Protein AF-A0A2V9JN74-F1 (afdb_monomer)

Radius of gyration: 25.3 Å; Cα contacts (8 Å, |Δi|>4): 422; chains: 1; bounding box: 58×61×67 Å

Mean predicted aligned error: 7.26 Å

Structure (mmCIF, N/CA/C/O backbone):
data_AF-A0A2V9JN74-F1
#
_entry.id   AF-A0A2V9JN74-F1
#
loop_
_atom_site.group_PDB
_atom_site.id
_atom_site.type_symbol
_atom_site.label_atom_id
_atom_site.label_alt_id
_atom_site.label_comp_id
_atom_site.label_asym_id
_atom_site.label_entity_id
_atom_site.label_seq_id
_atom_site.pdbx_PDB_ins_code
_atom_site.Cartn_x
_atom_site.Cartn_y
_atom_site.Cartn_z
_atom_site.occupancy
_atom_site.B_iso_or_equiv
_atom_site.auth_seq_id
_atom_site.auth_comp_id
_atom_site.auth_asym_id
_atom_site.auth_atom_id
_atom_site.pdbx_PDB_model_num
ATOM 1 N N . MET A 1 1 ? -8.514 25.274 2.228 1.00 72.62 1 MET A N 1
ATOM 2 C CA . MET A 1 1 ? -9.574 24.774 3.141 1.00 72.62 1 MET A CA 1
ATOM 3 C C . MET A 1 1 ? -8.912 24.461 4.489 1.00 72.62 1 MET A C 1
ATOM 5 O O . MET A 1 1 ? -7.688 24.414 4.497 1.00 72.62 1 MET A O 1
ATOM 9 N N . PRO A 1 2 ? -9.605 24.335 5.639 1.00 86.88 2 PRO A N 1
ATOM 10 C CA . PRO A 1 2 ? -8.914 24.049 6.901 1.00 86.88 2 PRO A CA 1
ATOM 11 C C . PRO A 1 2 ? -8.504 22.569 6.970 1.00 86.88 2 PRO A C 1
ATOM 13 O O . PRO A 1 2 ? -9.259 21.728 7.446 1.00 86.88 2 PRO A O 1
ATOM 16 N N . HIS A 1 3 ? -7.315 22.244 6.463 1.00 95.00 3 HIS A N 1
ATOM 17 C CA . HIS A 1 3 ? -6.738 20.903 6.582 1.00 95.00 3 HIS A CA 1
ATOM 18 C C . HIS A 1 3 ? -6.268 20.646 8.016 1.00 95.00 3 HIS A C 1
ATOM 20 O O . HIS A 1 3 ? -5.928 21.577 8.750 1.00 95.00 3 HIS A O 1
ATOM 26 N N . ARG A 1 4 ? -6.243 19.375 8.423 1.00 96.31 4 ARG A N 1
ATOM 27 C CA . ARG A 1 4 ? -5.831 18.963 9.772 1.00 96.31 4 ARG A CA 1
ATOM 28 C C . ARG A 1 4 ? -4.806 17.849 9.690 1.00 96.31 4 ARG A C 1
ATOM 30 O O . ARG A 1 4 ? -4.903 16.987 8.819 1.00 96.31 4 ARG A O 1
ATOM 37 N N . ILE A 1 5 ? -3.852 17.851 10.610 1.00 97.31 5 ILE A N 1
ATOM 38 C CA . ILE A 1 5 ? -2.815 16.827 10.687 1.00 97.31 5 ILE A CA 1
ATOM 39 C C . ILE A 1 5 ? -2.711 16.364 12.134 1.00 97.31 5 ILE A C 1
ATOM 41 O O . ILE A 1 5 ? -2.427 17.160 13.023 1.00 97.31 5 ILE A O 1
ATOM 45 N N . PHE A 1 6 ? -2.928 15.074 12.354 1.00 96.94 6 PHE A N 1
ATOM 46 C CA . PHE A 1 6 ? -2.743 14.396 13.627 1.00 96.94 6 PHE A CA 1
ATOM 47 C C . PHE A 1 6 ? -1.553 13.454 13.521 1.00 96.94 6 PHE A C 1
ATOM 49 O O . PHE A 1 6 ? -1.451 12.691 12.557 1.00 96.94 6 PHE A O 1
ATOM 56 N N . ALA A 1 7 ? -0.681 13.477 14.523 1.00 95.44 7 ALA A N 1
ATOM 57 C CA . ALA A 1 7 ? 0.458 12.574 14.605 1.00 95.44 7 ALA A CA 1
ATOM 58 C C . ALA A 1 7 ? 0.553 11.951 15.996 1.00 95.44 7 ALA A C 1
ATOM 60 O O . ALA A 1 7 ? 0.458 12.660 16.993 1.00 95.44 7 ALA A O 1
ATOM 61 N N . GLY A 1 8 ? 0.737 10.639 16.071 1.00 92.19 8 GLY A N 1
ATOM 62 C CA . GLY A 1 8 ? 0.860 9.917 17.337 1.00 92.19 8 GLY A CA 1
ATOM 63 C C . GLY A 1 8 ? 0.928 8.403 17.133 1.00 92.19 8 GLY A C 1
ATOM 64 O O . GLY A 1 8 ? 0.987 7.946 15.988 1.00 92.19 8 GLY A O 1
ATOM 65 N N . PRO A 1 9 ? 0.895 7.602 18.211 1.00 88.00 9 PRO A N 1
ATOM 66 C CA . PRO A 1 9 ? 0.799 6.150 18.103 1.00 88.00 9 PRO A CA 1
ATOM 67 C C . PRO A 1 9 ? -0.564 5.729 17.530 1.00 88.00 9 PRO A C 1
ATOM 69 O O . PRO A 1 9 ? -1.559 6.445 17.681 1.00 88.00 9 PRO A O 1
ATOM 72 N N . PHE A 1 10 ? -0.629 4.542 16.915 1.00 88.75 10 PHE A N 1
ATOM 73 C CA . PHE A 1 10 ? -1.857 4.028 16.291 1.00 88.75 10 PHE A CA 1
ATOM 74 C C . PHE A 1 10 ? -3.062 4.060 17.235 1.00 88.75 10 PHE A C 1
ATOM 76 O O . PHE A 1 10 ? -4.117 4.537 16.838 1.00 88.75 10 PHE A O 1
ATOM 83 N N . GLU A 1 11 ? -2.907 3.662 18.499 1.00 87.56 11 GLU A N 1
ATOM 84 C CA . GLU A 1 11 ? -4.007 3.667 19.474 1.00 87.56 11 GLU A CA 1
ATOM 85 C C . GLU A 1 11 ? -4.628 5.060 19.678 1.00 87.56 11 GLU A C 1
ATOM 87 O O . GLU A 1 11 ? -5.850 5.207 19.770 1.00 87.56 11 GLU A O 1
ATOM 92 N N . ALA A 1 12 ? -3.794 6.103 19.723 1.00 90.88 12 ALA A N 1
ATOM 93 C CA . ALA A 1 12 ? -4.253 7.479 19.883 1.00 90.88 12 ALA A CA 1
ATOM 94 C C . ALA A 1 12 ? -4.934 7.994 18.607 1.00 90.88 12 ALA A C 1
ATOM 96 O O . ALA A 1 12 ? -5.974 8.657 18.672 1.00 90.88 12 ALA A O 1
ATOM 97 N N . LEU A 1 13 ? -4.376 7.647 17.443 1.00 94.81 13 LEU A N 1
ATOM 98 C CA . LEU A 1 13 ? -4.957 7.968 16.140 1.00 94.81 13 LEU A CA 1
ATOM 99 C C . LEU A 1 13 ? -6.308 7.277 15.940 1.00 94.81 13 LEU A C 1
ATOM 101 O O . LEU A 1 13 ? -7.237 7.920 15.459 1.00 94.81 13 LEU A O 1
ATOM 105 N N . GLU A 1 14 ? -6.458 6.016 16.349 1.00 93.75 14 GLU A N 1
ATOM 106 C CA . GLU A 1 14 ? -7.730 5.287 16.305 1.00 93.75 14 GLU A CA 1
ATOM 107 C C . GLU A 1 14 ? -8.791 5.977 17.163 1.00 93.75 14 GLU A C 1
ATOM 109 O O . GLU A 1 14 ? -9.893 6.261 16.690 1.00 93.75 14 GLU A O 1
ATOM 114 N N . ALA A 1 15 ? -8.463 6.303 18.417 1.00 92.00 15 ALA A N 1
ATOM 115 C CA . ALA A 1 15 ? -9.384 7.002 19.311 1.00 92.00 15 ALA A CA 1
ATOM 116 C C . ALA A 1 15 ? -9.815 8.359 18.731 1.00 92.00 15 ALA A C 1
ATOM 118 O O . ALA A 1 15 ? -10.992 8.742 18.804 1.00 92.00 15 ALA A O 1
ATOM 119 N N . ARG A 1 16 ? -8.877 9.078 18.104 1.00 94.88 16 ARG A N 1
ATOM 120 C CA . ARG A 1 16 ? -9.185 10.338 17.436 1.00 94.88 16 ARG A CA 1
ATOM 121 C C . ARG A 1 16 ? -10.025 10.143 16.172 1.00 94.88 16 ARG A C 1
ATOM 123 O O . ARG A 1 16 ? -10.968 10.902 15.969 1.00 94.88 16 ARG A O 1
ATOM 130 N N . LEU A 1 17 ? -9.760 9.111 15.374 1.00 94.81 17 LEU A N 1
ATOM 131 C CA . LEU A 1 17 ? -10.526 8.778 14.169 1.00 94.81 17 LEU A CA 1
ATOM 132 C C . LEU A 1 17 ? -12.003 8.563 14.516 1.00 94.81 17 LEU A C 1
ATOM 134 O O . LEU A 1 17 ? -12.884 9.136 13.877 1.00 94.81 17 LEU A O 1
ATOM 138 N N . LEU A 1 18 ? -12.273 7.788 15.571 1.00 91.62 18 LEU A N 1
ATOM 139 C CA . LEU A 1 18 ? -13.631 7.549 16.069 1.00 91.62 18 LEU A CA 1
ATOM 140 C C . LEU A 1 18 ? -14.333 8.842 16.502 1.00 91.62 18 LEU A C 1
ATOM 142 O O . LEU A 1 18 ? -15.551 8.966 16.360 1.00 91.62 18 LEU A O 1
ATOM 146 N N . THR A 1 19 ? -13.578 9.790 17.056 1.00 91.75 19 THR A N 1
ATOM 147 C CA . THR A 1 19 ? -14.102 11.092 17.480 1.00 91.75 19 THR A CA 1
ATOM 148 C C . THR A 1 19 ? -14.451 11.951 16.267 1.00 91.75 19 THR A C 1
ATOM 150 O O . THR A 1 19 ? -15.581 12.422 16.185 1.00 91.75 19 THR A O 1
ATOM 153 N N . GLU A 1 20 ? -13.556 12.062 15.280 1.00 93.06 20 GLU A N 1
ATOM 154 C CA . GLU A 1 20 ? -13.817 12.818 14.045 1.00 93.06 20 GLU A CA 1
ATOM 155 C C . GLU A 1 20 ? -15.020 12.268 13.268 1.00 93.06 20 GLU A C 1
ATOM 157 O O . GLU A 1 20 ? -15.865 13.039 12.818 1.00 93.06 20 GLU A O 1
ATOM 162 N N . ILE A 1 21 ? -15.153 10.941 13.146 1.00 92.19 21 ILE A N 1
ATOM 163 C CA . ILE A 1 21 ? -16.310 10.323 12.475 1.00 92.19 21 ILE A CA 1
ATOM 164 C C . ILE A 1 21 ? -17.620 10.739 13.160 1.00 92.19 21 ILE A C 1
ATOM 166 O O . ILE A 1 21 ? -18.556 11.180 12.493 1.00 92.19 21 ILE A O 1
ATOM 170 N N . VAL A 1 22 ? -17.679 10.651 14.493 1.00 89.25 22 VAL A N 1
ATOM 171 C CA . VAL A 1 22 ? -18.882 11.016 15.258 1.00 89.25 22 VAL A CA 1
ATOM 172 C C . VAL A 1 22 ? -19.187 12.503 15.163 1.00 89.25 22 VAL A C 1
ATOM 174 O O . VAL A 1 22 ? -20.349 12.882 15.048 1.00 89.25 22 VAL A O 1
ATOM 177 N N . GLU A 1 23 ? -18.172 13.361 15.196 1.00 90.25 23 GLU A N 1
ATOM 178 C CA . GLU A 1 23 ? -18.371 14.803 15.059 1.00 90.25 23 GLU A CA 1
ATOM 179 C C . GLU A 1 23 ? -18.980 15.169 13.709 1.00 90.25 23 GLU A C 1
ATOM 181 O O . GLU A 1 23 ? -19.896 15.992 13.658 1.00 90.25 23 GLU A O 1
ATOM 186 N N . ARG A 1 24 ? -18.541 14.507 12.634 1.00 89.69 24 ARG A N 1
ATOM 187 C CA . ARG A 1 24 ? -19.084 14.716 11.285 1.00 89.69 24 ARG A CA 1
ATOM 188 C C . ARG A 1 24 ? -20.499 14.174 11.124 1.00 89.69 24 ARG A C 1
ATOM 190 O O . ARG A 1 24 ? -21.277 14.746 10.369 1.00 89.69 24 ARG A O 1
ATOM 197 N N . GLN A 1 25 ? -20.850 13.129 11.866 1.00 90.81 25 GLN A N 1
ATOM 198 C CA . GLN A 1 25 ? -22.178 12.512 11.836 1.00 90.81 25 GLN A CA 1
ATOM 199 C C . GLN A 1 25 ? -23.130 13.033 12.928 1.00 90.81 25 GLN A C 1
ATOM 201 O O . GLN A 1 25 ? -24.251 12.547 13.055 1.00 90.81 25 GLN A O 1
ATOM 206 N N . ARG A 1 26 ? -22.727 14.043 13.717 1.00 88.62 26 ARG A N 1
ATOM 207 C CA . ARG A 1 26 ? -23.512 14.545 14.862 1.00 88.62 26 ARG A CA 1
ATOM 208 C C . ARG A 1 26 ? -24.883 15.107 14.460 1.00 88.62 26 ARG A C 1
ATOM 210 O O . ARG A 1 26 ? -25.837 14.947 15.213 1.00 88.62 26 ARG A O 1
ATOM 217 N N . GLY A 1 27 ? -24.968 15.792 13.318 1.00 87.62 27 GLY A N 1
ATOM 218 C CA . GLY A 1 27 ? -26.221 16.364 12.802 1.00 87.62 27 GLY A CA 1
ATOM 219 C C . GLY A 1 27 ? -26.997 15.429 11.870 1.00 87.62 27 GLY A C 1
ATOM 220 O O . GLY A 1 27 ? -28.222 15.486 11.831 1.00 87.62 27 GLY A O 1
ATOM 221 N N . ASP A 1 28 ? -26.286 14.562 11.149 1.00 90.12 28 ASP A N 1
ATOM 222 C CA . ASP A 1 28 ? -26.839 13.560 10.237 1.00 90.12 28 ASP A CA 1
ATOM 223 C C . ASP A 1 28 ? -26.053 12.244 10.401 1.00 90.12 28 ASP A C 1
ATOM 225 O O . ASP A 1 28 ? -24.921 12.140 9.915 1.00 90.12 28 ASP A O 1
ATOM 229 N N . PRO A 1 29 ? -26.632 11.223 11.065 1.00 88.56 29 PRO A N 1
ATOM 230 C CA . PRO A 1 29 ? -25.991 9.921 11.257 1.00 88.56 29 PRO A CA 1
ATOM 231 C C . PRO A 1 29 ? -25.644 9.178 9.959 1.00 88.56 29 PRO A C 1
ATOM 233 O O . PRO A 1 29 ? -24.861 8.228 9.986 1.00 88.56 29 PRO A O 1
ATOM 236 N N . LEU A 1 30 ? -26.240 9.571 8.827 1.00 90.50 30 LEU A N 1
ATOM 237 C CA . LEU A 1 30 ? -25.985 8.994 7.508 1.00 90.50 30 LEU A CA 1
ATOM 238 C C . LEU A 1 30 ? -25.029 9.850 6.668 1.00 90.50 30 LEU A C 1
ATOM 240 O O . LEU A 1 30 ? -24.766 9.495 5.511 1.00 90.50 30 LEU A O 1
ATOM 244 N N . ALA A 1 31 ? -24.484 10.938 7.223 1.00 90.38 31 ALA A N 1
ATOM 245 C CA . ALA A 1 31 ? -23.542 11.788 6.514 1.00 90.38 31 ALA A CA 1
ATOM 246 C C . ALA A 1 31 ? -22.331 10.959 6.033 1.00 90.38 31 ALA A C 1
ATOM 248 O O . ALA A 1 31 ? -21.746 10.199 6.816 1.00 90.38 31 ALA A O 1
ATOM 249 N N . PRO A 1 32 ? -21.950 11.067 4.748 1.00 92.62 32 PRO A N 1
ATOM 250 C CA . PRO A 1 32 ? -20.867 10.280 4.173 1.00 92.62 32 PRO A CA 1
ATOM 251 C C . PRO A 1 32 ? -19.511 10.684 4.751 1.00 92.62 32 PRO A C 1
ATOM 253 O O . PRO A 1 32 ? -19.108 11.848 4.674 1.00 92.62 32 PRO A O 1
ATOM 256 N N . VAL A 1 33 ? -18.760 9.693 5.231 1.00 93.12 33 VAL A N 1
ATOM 257 C CA . VAL A 1 33 ? -17.363 9.869 5.647 1.00 93.12 33 VAL A CA 1
ATOM 258 C C . VAL A 1 33 ? -16.486 8.945 4.821 1.00 93.12 33 VAL A C 1
ATOM 260 O O . VAL A 1 33 ? -16.702 7.733 4.778 1.00 93.12 33 VAL A O 1
ATOM 263 N N . SER A 1 34 ? -15.496 9.532 4.155 1.00 95.50 34 SER A N 1
ATOM 264 C CA . SER A 1 34 ? -14.536 8.794 3.339 1.00 95.50 34 SER A CA 1
ATOM 265 C C . SER A 1 34 ? -13.197 8.702 4.052 1.00 95.50 34 SER A C 1
ATOM 267 O O . SER A 1 34 ? -12.705 9.697 4.581 1.00 95.50 34 SER A O 1
ATOM 269 N N . VAL A 1 35 ? -12.620 7.503 4.068 1.00 96.69 35 VAL A N 1
ATOM 270 C CA . VAL A 1 35 ? -11.351 7.194 4.727 1.00 96.69 35 VAL A CA 1
ATOM 271 C C . VAL A 1 35 ? -10.436 6.501 3.725 1.00 96.69 35 VAL A C 1
ATOM 273 O O . VAL A 1 35 ? -10.748 5.418 3.233 1.00 96.69 35 VAL A O 1
ATOM 276 N N . VAL A 1 36 ? -9.306 7.123 3.424 1.00 97.69 36 VAL A N 1
ATOM 277 C CA . VAL A 1 36 ? -8.232 6.564 2.609 1.00 97.69 36 VAL A CA 1
ATOM 278 C C . VAL A 1 36 ? -7.252 5.851 3.527 1.00 97.69 36 VAL A C 1
ATOM 280 O O . VAL A 1 36 ? -6.797 6.428 4.512 1.00 97.69 36 VAL A O 1
ATOM 283 N N . VAL A 1 37 ? -6.926 4.602 3.212 1.00 97.19 37 VAL A N 1
ATOM 284 C CA . VAL A 1 37 ? -5.999 3.768 3.986 1.00 97.19 37 VAL A CA 1
ATOM 285 C C . VAL A 1 37 ? -4.945 3.130 3.088 1.00 97.19 37 VAL A C 1
ATOM 287 O O . VAL A 1 37 ? -5.165 2.933 1.893 1.00 97.19 37 VAL A O 1
ATOM 290 N N . GLY A 1 38 ? -3.812 2.746 3.679 1.00 93.00 38 GLY A N 1
ATOM 291 C CA . GLY A 1 38 ? -2.725 2.082 2.951 1.00 93.00 38 GLY A CA 1
ATOM 292 C C . GLY A 1 38 ? -3.041 0.653 2.490 1.00 93.00 38 GLY A C 1
ATOM 293 O O . GLY A 1 38 ? -2.392 0.148 1.580 1.00 93.00 38 GLY A O 1
ATOM 294 N N . SER A 1 39 ? -4.032 -0.025 3.084 1.00 92.69 39 SER A N 1
ATOM 295 C CA . SER A 1 39 ? -4.371 -1.402 2.706 1.00 92.69 39 SER A CA 1
ATOM 296 C C . SER A 1 39 ? -5.809 -1.803 3.042 1.00 92.69 39 SER A C 1
ATOM 298 O O . SER A 1 39 ? -6.438 -1.279 3.964 1.00 92.69 39 SER A O 1
ATOM 300 N N . ASN A 1 40 ? -6.309 -2.819 2.334 1.00 92.19 40 ASN A N 1
ATOM 301 C CA . ASN A 1 40 ? -7.613 -3.429 2.614 1.00 92.19 40 ASN A CA 1
ATOM 302 C C . ASN A 1 40 ? -7.674 -4.119 3.984 1.00 92.19 40 ASN A C 1
ATOM 304 O O . ASN A 1 40 ? -8.742 -4.180 4.591 1.00 92.19 40 ASN A O 1
ATOM 308 N N . ILE A 1 41 ? -6.538 -4.605 4.492 1.00 91.19 41 ILE A N 1
ATOM 309 C CA . ILE A 1 41 ? -6.451 -5.197 5.834 1.00 91.19 41 ILE A CA 1
ATOM 310 C C . ILE A 1 41 ? -6.658 -4.116 6.890 1.00 91.19 41 ILE A C 1
ATOM 312 O O . ILE A 1 41 ? -7.468 -4.305 7.794 1.00 91.19 41 ILE A O 1
ATOM 316 N N . LEU A 1 42 ? -6.015 -2.954 6.732 1.00 93.19 42 LEU A N 1
ATOM 317 C CA . LEU A 1 42 ? -6.232 -1.817 7.623 1.00 93.19 42 LEU A CA 1
ATOM 318 C C . LEU A 1 42 ? -7.689 -1.333 7.563 1.00 93.19 42 LEU A C 1
ATOM 320 O O . LEU A 1 42 ? -8.291 -1.090 8.605 1.00 93.19 42 LEU A O 1
ATOM 324 N N . ALA A 1 43 ? -8.301 -1.274 6.373 1.00 94.44 43 ALA A N 1
ATOM 325 C CA . ALA A 1 43 ? -9.731 -0.972 6.247 1.00 94.44 43 ALA A CA 1
ATOM 326 C C . ALA A 1 43 ? -10.610 -1.973 7.016 1.00 94.44 43 ALA A C 1
ATOM 328 O O . ALA A 1 43 ? -11.529 -1.567 7.726 1.00 94.44 43 ALA A O 1
ATOM 329 N N . ALA A 1 44 ? -10.362 -3.277 6.863 1.00 92.06 44 ALA A N 1
ATOM 330 C CA . ALA A 1 44 ? -11.127 -4.322 7.543 1.00 92.06 44 ALA A CA 1
ATOM 331 C C . ALA A 1 44 ? -10.962 -4.246 9.068 1.00 92.06 44 ALA A C 1
ATOM 333 O O . ALA A 1 44 ? -11.951 -4.315 9.799 1.00 92.06 44 ALA A O 1
ATOM 334 N N . TYR A 1 45 ? -9.732 -4.024 9.532 1.00 91.94 45 TYR A N 1
ATOM 335 C CA . TYR A 1 45 ? -9.421 -3.812 10.939 1.00 91.94 45 TYR A CA 1
ATOM 336 C C . TYR A 1 45 ? -10.181 -2.605 11.507 1.00 91.94 45 TYR A C 1
ATOM 338 O O . TYR A 1 45 ? -10.934 -2.759 12.467 1.00 91.94 45 TYR A O 1
ATOM 346 N N . LEU A 1 46 ? -10.090 -1.430 10.875 1.00 92.94 46 LEU A N 1
ATOM 347 C CA . LEU A 1 46 ? -10.774 -0.221 11.350 1.00 92.94 46 LEU A CA 1
ATOM 348 C C . LEU A 1 46 ? -12.299 -0.384 11.374 1.00 92.94 46 LEU A C 1
ATOM 350 O O . LEU A 1 46 ? -12.942 0.058 12.323 1.00 92.94 46 LEU A O 1
ATOM 354 N N . LYS A 1 47 ? -12.886 -1.067 10.379 1.00 91.06 47 LYS A N 1
ATOM 355 C CA . LYS A 1 47 ? -14.320 -1.415 10.378 1.00 91.06 47 LYS A CA 1
ATOM 356 C C . LYS A 1 47 ? -14.693 -2.285 11.579 1.00 91.06 47 LYS A C 1
ATOM 358 O O . LYS A 1 47 ? -15.709 -2.026 12.220 1.00 91.06 47 LYS A O 1
ATOM 363 N N . SER A 1 48 ? -13.868 -3.282 11.901 1.00 89.06 48 SER A N 1
ATOM 364 C CA . SER A 1 48 ? -14.064 -4.135 13.078 1.00 89.06 48 SER A CA 1
ATOM 365 C C . SER A 1 48 ? -13.973 -3.330 14.379 1.00 89.06 48 SER A C 1
ATOM 367 O O . SER A 1 48 ? -14.860 -3.424 15.226 1.00 89.06 48 SER A O 1
ATOM 369 N N . ARG A 1 49 ? -12.968 -2.452 14.513 1.00 88.25 49 ARG A N 1
ATOM 370 C CA . ARG A 1 49 ? -12.800 -1.569 15.683 1.00 88.25 49 ARG A CA 1
ATOM 371 C C . ARG A 1 49 ? -13.973 -0.605 15.866 1.00 88.25 49 ARG A C 1
ATOM 373 O O . ARG A 1 49 ? -14.463 -0.438 16.981 1.00 88.25 49 ARG A O 1
ATOM 380 N N . LEU A 1 50 ? -14.460 -0.016 14.775 1.00 88.88 50 LEU A N 1
ATOM 381 C CA . LEU A 1 50 ? -15.662 0.820 14.767 1.00 88.88 50 LEU A CA 1
ATOM 382 C C . LEU A 1 50 ? -16.882 0.046 15.277 1.00 88.88 50 LEU A C 1
ATOM 384 O O . LEU A 1 50 ? -17.552 0.519 16.194 1.00 88.88 50 LEU A O 1
ATOM 388 N N . ALA A 1 51 ? -17.128 -1.156 14.749 1.00 87.19 51 ALA A N 1
ATOM 389 C CA . ALA A 1 51 ? -18.238 -2.002 15.184 1.00 87.19 51 ALA A CA 1
ATOM 390 C C . ALA A 1 51 ? -18.119 -2.400 16.668 1.00 87.19 51 ALA A C 1
ATOM 392 O O . ALA A 1 51 ? -19.092 -2.310 17.417 1.00 87.19 51 ALA A O 1
ATOM 393 N N . ALA A 1 52 ? -16.915 -2.766 17.116 1.00 86.94 52 ALA A N 1
ATOM 394 C CA . ALA A 1 52 ? -16.636 -3.139 18.502 1.00 86.94 52 ALA A CA 1
ATOM 395 C C . ALA A 1 52 ? -16.796 -1.974 19.494 1.00 86.94 52 ALA A C 1
ATOM 397 O O . ALA A 1 52 ? -17.071 -2.202 20.669 1.00 86.94 52 ALA A O 1
ATOM 398 N N . SER A 1 53 ? -16.680 -0.720 19.039 1.00 84.56 53 SER A N 1
ATOM 399 C CA . SER A 1 53 ? -16.885 0.459 19.892 1.00 84.56 53 SER A CA 1
ATOM 400 C C . SER A 1 53 ? -18.342 0.655 20.349 1.00 84.56 53 SER A C 1
ATOM 402 O O . SER A 1 53 ? -18.619 1.562 21.135 1.00 84.56 53 SER A O 1
ATOM 404 N N . GLY A 1 54 ? -19.282 -0.158 19.846 1.00 80.69 54 GLY A N 1
ATOM 405 C CA . GLY A 1 54 ? -20.713 -0.051 20.146 1.00 80.69 54 GLY A CA 1
ATOM 406 C C . GLY A 1 54 ? -21.389 1.160 19.497 1.00 80.69 54 GLY A C 1
ATOM 407 O O . GLY A 1 54 ? -22.541 1.464 19.802 1.00 80.69 54 GLY A O 1
ATOM 408 N N . ARG A 1 55 ? -20.683 1.870 18.609 1.00 76.31 55 ARG A N 1
ATOM 409 C CA . ARG A 1 55 ? -21.194 3.044 17.898 1.00 76.31 55 ARG A CA 1
ATOM 410 C C . ARG A 1 55 ? -21.802 2.622 16.566 1.00 76.31 55 ARG A C 1
ATOM 412 O O . ARG A 1 55 ? -21.141 1.989 15.746 1.00 76.31 55 ARG A O 1
ATOM 419 N N . ALA A 1 56 ? -23.052 3.013 16.334 1.00 72.19 56 ALA A N 1
ATOM 420 C CA . ALA A 1 56 ? -23.657 2.900 15.016 1.00 72.19 56 ALA A CA 1
ATOM 421 C C . ALA A 1 56 ? -22.994 3.919 14.081 1.00 72.19 56 ALA A C 1
ATOM 423 O O . ALA A 1 56 ? -23.066 5.121 14.330 1.00 72.19 56 ALA A O 1
ATOM 424 N N . ALA A 1 57 ? -22.351 3.436 13.022 1.00 78.62 57 ALA A N 1
ATOM 425 C CA . ALA A 1 57 ? -21.829 4.273 11.954 1.00 78.62 57 ALA A CA 1
ATOM 426 C C . ALA A 1 57 ? -22.365 3.763 10.618 1.00 78.62 57 ALA A C 1
ATOM 428 O O . ALA A 1 57 ? -22.313 2.567 10.325 1.00 78.62 57 ALA A O 1
ATOM 429 N N . ALA A 1 58 ? -22.894 4.674 9.812 1.00 87.12 58 ALA A N 1
ATOM 430 C CA . ALA A 1 58 ? -23.416 4.386 8.485 1.00 87.12 58 ALA A CA 1
ATOM 431 C C . ALA A 1 58 ? -22.674 5.223 7.442 1.00 87.12 58 ALA A C 1
ATOM 433 O O . ALA A 1 58 ? -21.998 6.190 7.778 1.00 87.12 58 ALA A O 1
ATOM 434 N N . ASN A 1 59 ? -22.779 4.832 6.170 1.00 91.88 59 ASN A N 1
ATOM 435 C CA . ASN A 1 59 ? -22.191 5.565 5.041 1.00 91.88 59 ASN A CA 1
ATOM 436 C C . ASN A 1 59 ? -20.679 5.865 5.195 1.00 91.88 59 ASN A C 1
ATOM 438 O O . ASN A 1 59 ? -20.174 6.868 4.686 1.00 91.88 59 ASN A O 1
ATOM 442 N N . LEU A 1 60 ? -19.954 4.972 5.880 1.00 92.44 60 LEU A N 1
ATOM 443 C CA . LEU A 1 60 ? -18.496 4.986 5.957 1.00 92.44 60 LEU A CA 1
ATOM 444 C C . LEU A 1 60 ? -17.910 4.284 4.736 1.00 92.44 60 LEU A C 1
ATOM 446 O O . LEU A 1 60 ? -18.190 3.109 4.485 1.00 92.44 60 LEU A O 1
ATOM 450 N N . ARG A 1 61 ? -17.074 4.995 3.984 1.00 94.19 61 ARG A N 1
ATOM 451 C CA . ARG A 1 61 ? -16.457 4.493 2.755 1.00 94.19 61 ARG A CA 1
ATOM 452 C C . ARG A 1 61 ? -14.956 4.427 2.948 1.00 94.19 61 ARG A C 1
ATOM 454 O O . ARG A 1 61 ? -14.308 5.449 3.135 1.00 94.19 61 ARG A O 1
ATOM 461 N N . PHE A 1 62 ? -14.420 3.216 2.912 1.00 95.81 62 PHE A N 1
ATOM 462 C CA . PHE A 1 62 ? -12.982 2.992 2.960 1.00 95.81 62 PHE A CA 1
ATOM 463 C C . PHE A 1 62 ? -12.465 2.799 1.544 1.00 95.81 62 PHE A C 1
ATOM 465 O O . PHE A 1 62 ? -13.034 2.002 0.798 1.00 95.81 62 PHE A O 1
ATOM 472 N N . TYR A 1 63 ? -11.390 3.501 1.215 1.00 96.81 63 TYR A N 1
ATOM 473 C CA . TYR A 1 63 ? -10.711 3.416 -0.066 1.00 96.81 63 TYR A CA 1
ATOM 474 C C . TYR A 1 63 ? -9.232 3.116 0.165 1.00 96.81 63 TYR A C 1
ATOM 476 O O . TYR A 1 63 ? -8.595 3.732 1.017 1.00 96.81 63 TYR A O 1
ATOM 484 N N . THR A 1 64 ? -8.656 2.217 -0.622 1.00 97.06 64 THR A N 1
ATOM 485 C CA . THR A 1 64 ? -7.226 2.319 -0.933 1.00 97.06 64 THR A CA 1
ATOM 486 C C . THR A 1 64 ? -7.001 3.467 -1.921 1.00 97.06 64 THR A C 1
ATOM 488 O O . THR A 1 64 ? -7.951 3.965 -2.534 1.00 97.06 64 THR A O 1
ATOM 491 N N . PHE A 1 65 ? -5.752 3.885 -2.136 1.00 96.06 65 PHE A N 1
ATOM 492 C CA . PHE A 1 65 ? -5.446 4.861 -3.191 1.00 96.06 65 PHE A CA 1
ATOM 493 C C . PHE A 1 65 ? -5.927 4.403 -4.571 1.00 96.06 65 PHE A C 1
ATOM 495 O O . PHE A 1 65 ? -6.438 5.216 -5.337 1.00 96.06 65 PHE A O 1
ATOM 502 N N . LEU A 1 66 ? -5.828 3.102 -4.865 1.00 94.44 66 LEU A N 1
ATOM 503 C CA . LEU A 1 66 ? -6.309 2.540 -6.123 1.00 94.44 66 LEU A CA 1
ATOM 504 C C . LEU A 1 66 ? -7.841 2.607 -6.225 1.00 94.44 66 LEU A C 1
ATOM 506 O O . LEU A 1 66 ? -8.369 2.963 -7.278 1.00 94.44 66 LEU A O 1
ATOM 510 N N . ASP A 1 67 ? -8.567 2.319 -5.140 1.00 95.75 67 ASP A N 1
ATOM 511 C CA . ASP A 1 67 ? -10.033 2.434 -5.119 1.00 95.75 67 ASP A CA 1
ATOM 512 C C . ASP A 1 67 ? -10.480 3.888 -5.307 1.00 95.75 67 ASP A C 1
ATOM 514 O O . ASP A 1 67 ? -11.404 4.165 -6.076 1.00 95.75 67 ASP A O 1
ATOM 518 N N . LEU A 1 68 ? -9.804 4.825 -4.633 1.00 95.75 68 LEU A N 1
ATOM 519 C CA . LEU A 1 68 ? -10.081 6.252 -4.758 1.00 95.75 68 LEU A CA 1
ATOM 520 C C . LEU A 1 68 ? -9.795 6.743 -6.180 1.00 95.75 68 LEU A C 1
ATOM 522 O O . LEU A 1 68 ? -10.630 7.431 -6.765 1.00 95.75 68 LEU A O 1
ATOM 526 N N . ALA A 1 69 ? -8.656 6.359 -6.760 1.00 94.75 69 ALA A N 1
ATOM 527 C CA . ALA A 1 69 ? -8.296 6.742 -8.118 1.00 94.75 69 ALA A CA 1
ATOM 528 C C . ALA A 1 69 ? -9.321 6.221 -9.138 1.00 94.75 69 ALA A C 1
ATOM 530 O O . ALA A 1 69 ? -9.803 6.989 -9.968 1.00 94.75 69 ALA A O 1
ATOM 531 N N . ASN A 1 70 ? -9.748 4.958 -9.021 1.00 92.88 70 ASN A N 1
ATOM 532 C CA . ASN A 1 70 ? -10.834 4.398 -9.836 1.00 92.88 70 ASN A CA 1
ATOM 533 C C . ASN A 1 70 ? -12.139 5.179 -9.676 1.00 92.88 70 ASN A C 1
ATOM 535 O O . ASN A 1 70 ? -12.801 5.506 -10.667 1.00 92.88 70 ASN A O 1
ATOM 539 N N . ARG A 1 71 ? -12.506 5.520 -8.438 1.00 93.06 71 ARG A N 1
ATOM 540 C CA . ARG A 1 71 ? -13.724 6.279 -8.151 1.00 93.06 71 ARG A CA 1
ATOM 541 C C . ARG A 1 71 ? -13.704 7.667 -8.790 1.00 93.06 71 ARG A C 1
ATOM 543 O O . ARG A 1 71 ? -14.713 8.076 -9.360 1.00 93.06 71 ARG A O 1
ATOM 550 N N . LEU A 1 72 ? -12.577 8.369 -8.710 1.00 92.94 72 LEU A N 1
ATOM 551 C CA . LEU A 1 72 ? -12.406 9.706 -9.280 1.00 92.94 72 LEU A CA 1
ATOM 552 C C . LEU A 1 72 ? -12.337 9.663 -10.811 1.00 92.94 72 LEU A C 1
ATOM 554 O O . LEU A 1 72 ? -13.029 10.421 -11.486 1.00 92.94 72 LEU A 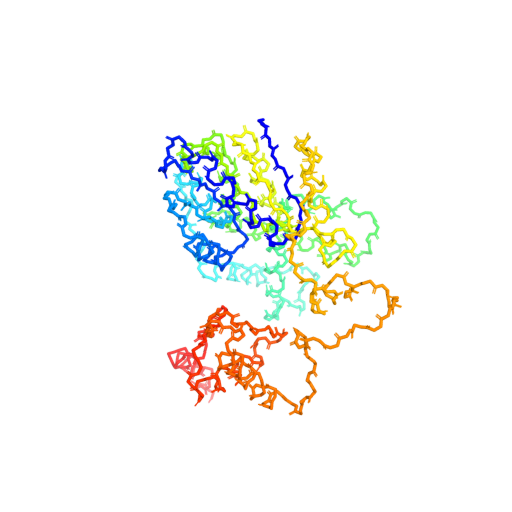O 1
ATOM 558 N N . ALA A 1 73 ? -11.579 8.722 -11.376 1.00 89.56 73 ALA A N 1
ATOM 559 C CA . ALA A 1 73 ? -11.437 8.574 -12.823 1.00 89.56 73 ALA A CA 1
ATOM 560 C C . ALA A 1 73 ? -12.732 8.119 -13.522 1.00 89.56 73 ALA A C 1
ATOM 562 O O . ALA A 1 73 ? -12.898 8.359 -14.718 1.00 89.56 73 ALA A O 1
ATOM 563 N N . SER A 1 74 ? -13.667 7.499 -12.793 1.00 81.94 74 SER A N 1
ATOM 564 C CA . SER A 1 74 ? -14.997 7.141 -13.313 1.00 81.94 74 SER A CA 1
ATOM 565 C C . SER A 1 74 ? -15.868 8.364 -13.637 1.00 81.94 74 SER A C 1
ATOM 567 O O . SER A 1 74 ? -16.835 8.239 -14.384 1.00 81.94 74 SER A O 1
ATOM 569 N N . GLY A 1 75 ? -15.551 9.532 -13.068 1.00 65.62 75 GLY A N 1
ATOM 570 C CA . GLY A 1 75 ? -16.361 10.746 -13.163 1.00 65.62 75 GLY A CA 1
ATOM 571 C C . GLY A 1 75 ? -16.135 11.613 -14.398 1.00 65.62 75 GLY A C 1
ATOM 572 O O . GLY A 1 75 ? -16.965 12.477 -14.677 1.00 65.62 75 GLY A O 1
ATOM 573 N N . SER A 1 76 ? -15.028 11.420 -15.125 1.00 59.12 76 SER A N 1
ATOM 574 C CA . SER A 1 76 ? -14.597 12.391 -16.137 1.00 59.12 76 SER A CA 1
ATOM 575 C C . SER A 1 76 ? -13.671 11.789 -17.202 1.00 59.12 76 SER A C 1
ATOM 577 O O . SER A 1 76 ? -12.768 10.997 -16.908 1.00 59.12 76 SER A O 1
ATOM 579 N N . GLY A 1 77 ? -13.837 12.255 -18.444 1.00 63.66 77 GLY A N 1
ATOM 580 C CA . GLY A 1 77 ? -12.851 12.122 -19.520 1.00 63.66 77 GLY A CA 1
ATOM 581 C C . GLY A 1 77 ? -13.298 11.298 -20.736 1.00 63.66 77 GLY A C 1
ATOM 582 O O . GLY A 1 77 ? -14.392 10.733 -20.739 1.00 63.66 77 GLY A O 1
ATOM 583 N N . PRO A 1 78 ? -12.459 11.248 -21.790 1.00 63.06 78 PRO A N 1
ATOM 584 C CA . PRO A 1 78 ? -12.666 10.363 -22.935 1.00 63.06 78 PRO A CA 1
ATOM 585 C C . PRO A 1 78 ? -12.732 8.895 -22.492 1.00 63.06 78 PRO A C 1
ATOM 587 O O . PRO A 1 78 ? -12.287 8.557 -21.391 1.00 63.06 78 PRO A O 1
ATOM 590 N N . GLN A 1 79 ? -13.290 8.025 -23.347 1.00 67.19 79 GLN A N 1
ATOM 591 C CA . GLN A 1 79 ? -13.365 6.589 -23.058 1.00 67.19 79 GLN A CA 1
ATOM 592 C C . GLN A 1 79 ? -12.003 6.074 -22.563 1.00 67.19 79 GLN A C 1
ATOM 594 O O . GLN A 1 79 ? -10.978 6.405 -23.169 1.00 67.19 79 GLN A O 1
ATOM 599 N N . PRO A 1 80 ? -11.972 5.296 -21.463 1.00 73.44 80 PRO A N 1
ATOM 600 C CA . PRO A 1 80 ? -10.731 4.707 -20.992 1.00 73.44 80 PRO A CA 1
ATOM 601 C C . PRO A 1 80 ? -10.102 3.896 -22.124 1.00 73.44 80 PRO A C 1
ATOM 603 O O . PRO A 1 80 ? -10.785 3.109 -22.781 1.00 73.44 80 PRO A O 1
ATOM 606 N N . LYS A 1 81 ? -8.794 4.084 -22.332 1.00 86.25 81 LYS A N 1
ATOM 607 C CA . LYS A 1 81 ? -7.987 3.163 -23.136 1.00 86.25 81 LYS A CA 1
ATOM 608 C C . LYS A 1 81 ? -8.225 1.726 -22.641 1.00 86.25 81 LYS A C 1
ATOM 610 O O . LYS A 1 81 ? -8.503 1.542 -21.452 1.00 86.25 81 LYS A O 1
ATOM 615 N N . PRO A 1 82 ? -8.100 0.705 -23.503 1.00 89.44 82 PRO A N 1
ATOM 616 C CA . PRO A 1 82 ? -8.164 -0.674 -23.039 1.00 89.44 82 PRO A CA 1
ATOM 617 C C . PRO A 1 82 ? -7.061 -0.933 -21.999 1.00 89.44 82 PRO A C 1
ATOM 619 O O . PRO A 1 82 ? -5.948 -0.422 -22.162 1.00 89.44 82 PRO A O 1
ATOM 622 N N . PRO A 1 83 ? -7.326 -1.721 -20.943 1.00 89.06 83 PRO A N 1
ATOM 623 C CA . PRO A 1 83 ? -6.291 -2.085 -19.986 1.00 89.06 83 PRO A CA 1
ATOM 624 C C . PRO A 1 83 ? -5.183 -2.868 -20.682 1.00 89.06 83 PRO A C 1
ATOM 626 O O . PRO A 1 83 ? -5.451 -3.667 -21.585 1.00 89.06 83 PRO A O 1
ATOM 629 N N . LEU A 1 84 ? -3.938 -2.653 -20.252 1.00 89.50 84 LEU A N 1
ATOM 630 C CA . LEU A 1 84 ? -2.831 -3.481 -20.714 1.00 89.50 84 LEU A CA 1
ATOM 631 C C . LEU A 1 84 ? -3.128 -4.946 -20.333 1.00 89.50 84 LEU A C 1
ATOM 633 O O . LEU A 1 84 ? -3.389 -5.212 -19.155 1.00 89.50 84 LEU A O 1
ATOM 637 N N . PRO A 1 85 ? -3.115 -5.896 -21.288 1.00 89.31 85 PRO A N 1
ATOM 638 C CA . PRO A 1 85 ? -3.406 -7.290 -20.981 1.00 89.31 85 PRO A CA 1
ATOM 639 C C . PRO A 1 85 ? -2.446 -7.856 -19.926 1.00 89.31 85 PRO A C 1
ATOM 641 O O . PRO A 1 85 ? -1.289 -7.422 -19.861 1.00 89.31 85 PRO A O 1
ATOM 644 N N . PRO A 1 86 ? -2.873 -8.857 -19.132 1.00 86.62 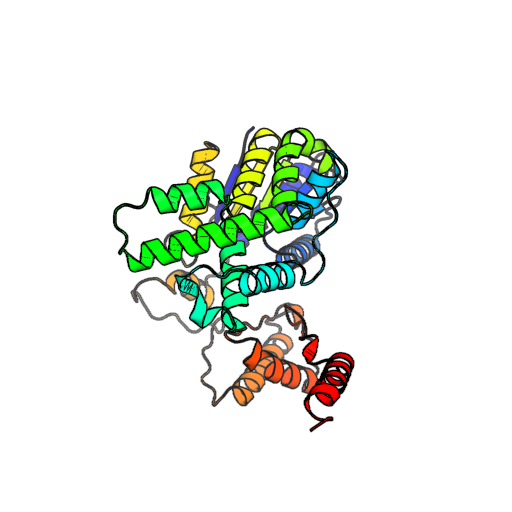86 PRO A N 1
ATOM 645 C CA . PRO A 1 86 ? -1.966 -9.595 -18.260 1.00 86.62 86 PRO A CA 1
ATOM 646 C C . PRO A 1 86 ? -0.731 -10.067 -19.033 1.00 86.62 86 PRO A C 1
ATOM 648 O O . PRO A 1 86 ? -0.848 -10.528 -20.165 1.00 86.62 86 PRO A O 1
ATOM 651 N N . LEU A 1 87 ? 0.451 -9.919 -18.431 1.00 88.06 87 LEU A N 1
ATOM 652 C CA . LEU A 1 87 ? 1.761 -10.184 -19.048 1.00 88.06 87 LEU A CA 1
ATOM 653 C C . LEU A 1 87 ? 2.135 -9.278 -20.237 1.00 88.06 87 LEU A C 1
ATOM 655 O O . LEU A 1 87 ? 3.277 -9.338 -20.684 1.00 88.06 87 LEU A O 1
ATOM 659 N N . GLY A 1 88 ? 1.260 -8.382 -20.705 1.00 91.69 88 GLY A N 1
ATOM 660 C CA . GLY A 1 88 ? 1.514 -7.520 -21.864 1.00 91.69 88 GLY A CA 1
ATOM 661 C C . GLY A 1 88 ? 2.789 -6.684 -21.732 1.00 91.69 88 GLY A C 1
ATOM 662 O O . GLY A 1 88 ? 3.561 -6.596 -22.679 1.00 91.69 88 GLY A O 1
ATOM 663 N N . ALA A 1 89 ? 3.076 -6.151 -20.539 1.00 92.50 89 ALA A N 1
ATOM 664 C CA . ALA A 1 89 ? 4.329 -5.440 -20.267 1.00 92.50 89 ALA A CA 1
ATOM 665 C C . ALA A 1 89 ? 5.566 -6.333 -20.467 1.00 92.50 89 ALA A C 1
ATOM 667 O O . ALA A 1 89 ? 6.544 -5.904 -21.073 1.00 92.50 89 ALA A O 1
ATOM 668 N N . SER A 1 90 ? 5.504 -7.584 -19.999 1.00 92.19 90 SER A N 1
ATOM 669 C CA . SER A 1 90 ? 6.592 -8.555 -20.154 1.00 92.19 90 SER A CA 1
ATOM 670 C C . SER A 1 90 ? 6.823 -8.911 -21.618 1.00 92.19 90 SER A C 1
ATOM 672 O O . SER A 1 90 ? 7.967 -8.938 -22.053 1.00 92.19 90 SER A O 1
ATOM 674 N N . TRP A 1 91 ? 5.752 -9.144 -22.379 1.00 92.50 91 TRP A N 1
ATOM 675 C CA . TRP A 1 91 ? 5.833 -9.452 -23.810 1.00 92.50 91 TRP A CA 1
ATOM 676 C C . TRP A 1 91 ? 6.355 -8.270 -24.629 1.00 92.50 91 TRP A C 1
ATOM 678 O O . TRP A 1 91 ? 7.208 -8.447 -25.492 1.00 92.50 91 TRP A O 1
ATOM 688 N N . ILE A 1 92 ? 5.885 -7.052 -24.335 1.00 94.06 92 ILE A N 1
ATOM 689 C CA . ILE A 1 92 ? 6.387 -5.831 -24.977 1.00 94.06 92 ILE A CA 1
ATOM 690 C C . ILE A 1 92 ? 7.881 -5.673 -24.707 1.00 94.06 92 ILE A C 1
ATOM 692 O O . ILE A 1 92 ? 8.638 -5.431 -25.641 1.00 94.06 92 ILE A O 1
ATOM 696 N N . LEU A 1 93 ? 8.311 -5.810 -23.450 1.00 93.75 93 LEU A N 1
ATOM 697 C CA . LEU A 1 93 ? 9.720 -5.662 -23.105 1.00 93.75 93 LEU A CA 1
ATOM 698 C C . LEU A 1 93 ? 10.582 -6.754 -23.743 1.00 93.75 93 LEU A C 1
ATOM 700 O O . LEU A 1 93 ? 11.646 -6.442 -24.262 1.00 93.75 93 LEU A O 1
ATOM 704 N N . GLN A 1 94 ? 10.111 -8.002 -23.761 1.00 91.69 94 GLN A N 1
ATOM 705 C CA . GLN A 1 94 ? 10.793 -9.091 -24.455 1.00 91.69 94 GLN A CA 1
ATOM 706 C C . GLN A 1 94 ? 10.999 -8.762 -25.939 1.00 91.69 94 GLN A C 1
ATOM 708 O O . GLN A 1 94 ? 12.131 -8.778 -26.403 1.00 91.69 94 GLN A O 1
ATOM 713 N N . GLY A 1 95 ? 9.946 -8.351 -26.651 1.00 92.06 95 GLY A N 1
ATOM 714 C CA . GLY A 1 95 ? 10.075 -7.973 -28.060 1.00 92.06 95 GLY A CA 1
ATOM 715 C C . GLY A 1 95 ? 11.005 -6.775 -28.292 1.00 92.06 95 GLY A C 1
ATOM 716 O O . GLY A 1 95 ? 11.665 -6.704 -29.321 1.00 92.06 95 GLY A O 1
ATOM 717 N N . LEU A 1 96 ? 11.100 -5.834 -27.344 1.00 93.50 96 LEU A N 1
ATOM 718 C CA . LEU A 1 96 ? 12.054 -4.719 -27.429 1.00 93.50 96 LEU A CA 1
ATOM 719 C C . LEU A 1 96 ? 13.511 -5.173 -27.266 1.00 93.50 96 LEU A C 1
ATOM 721 O O . LEU A 1 96 ? 14.383 -4.627 -27.945 1.00 93.50 96 LEU A O 1
ATOM 725 N N . LEU A 1 97 ? 13.755 -6.136 -26.374 1.00 92.19 97 LEU A N 1
ATOM 726 C CA . LEU A 1 97 ? 15.075 -6.720 -26.130 1.00 92.19 97 LEU A CA 1
ATOM 727 C C . LEU A 1 97 ? 15.516 -7.637 -27.279 1.00 92.19 97 LEU A C 1
ATOM 729 O O . LEU A 1 97 ? 16.689 -7.620 -27.625 1.00 92.19 97 LEU A O 1
ATOM 733 N N . GLU A 1 98 ? 14.592 -8.377 -27.897 1.00 89.94 98 GLU A N 1
ATOM 734 C CA . GLU A 1 98 ? 14.870 -9.241 -29.057 1.00 89.94 98 GLU A CA 1
ATOM 735 C C . GLU A 1 98 ? 15.140 -8.438 -30.344 1.00 89.94 98 GLU A C 1
ATOM 737 O O . GLU A 1 98 ? 15.981 -8.826 -31.149 1.00 89.94 98 GLU A O 1
ATOM 742 N N . ASP A 1 99 ? 14.439 -7.317 -30.545 1.00 88.06 99 ASP A N 1
ATOM 743 C CA . ASP A 1 99 ? 14.551 -6.481 -31.752 1.00 88.06 99 ASP A CA 1
ATOM 744 C C . ASP A 1 99 ? 15.881 -5.713 -31.808 1.00 88.06 99 ASP A C 1
ATOM 746 O O . ASP A 1 99 ? 16.611 -5.764 -32.798 1.00 88.06 99 ASP A O 1
ATOM 750 N N . ALA A 1 100 ? 16.206 -4.988 -30.735 1.00 86.38 100 ALA A N 1
ATOM 751 C CA . ALA A 1 100 ? 17.438 -4.209 -30.644 1.00 86.38 100 ALA A CA 1
ATOM 752 C C . ALA A 1 100 ? 17.727 -3.855 -29.178 1.00 86.38 100 ALA A C 1
ATOM 754 O O . ALA A 1 100 ? 17.250 -2.810 -28.706 1.00 86.38 100 ALA A O 1
ATOM 755 N N . PRO A 1 101 ? 18.484 -4.686 -28.441 1.00 86.44 101 PRO A N 1
ATOM 756 C CA . PRO A 1 101 ? 18.874 -4.354 -27.082 1.00 86.44 101 PRO A CA 1
ATOM 757 C C . PRO A 1 101 ? 19.918 -3.224 -27.115 1.00 86.44 101 PRO A C 1
ATOM 759 O O . PRO A 1 101 ? 20.823 -3.248 -27.957 1.00 86.44 101 PRO A O 1
ATOM 762 N N . PRO A 1 102 ? 19.843 -2.225 -26.215 1.00 88.06 102 PRO A N 1
ATOM 763 C CA . PRO A 1 102 ? 20.906 -1.241 -26.089 1.00 88.06 102 PRO A CA 1
ATOM 764 C C . PRO A 1 102 ? 22.235 -1.931 -25.807 1.00 88.06 102 PRO A C 1
ATOM 766 O O . PRO A 1 102 ? 22.295 -2.895 -25.041 1.00 88.06 102 PRO A O 1
ATOM 769 N N . ARG A 1 103 ? 23.312 -1.394 -26.381 1.00 87.31 103 ARG A N 1
ATOM 770 C CA . ARG A 1 103 ? 24.655 -1.985 -26.316 1.00 87.31 103 ARG A CA 1
ATOM 771 C C . ARG A 1 103 ? 25.091 -2.437 -24.907 1.00 87.31 103 ARG A C 1
ATOM 773 O O . ARG A 1 103 ? 25.606 -3.550 -24.823 1.00 87.31 103 ARG A O 1
ATOM 780 N N . PRO A 1 104 ? 24.864 -1.675 -23.815 1.00 87.25 104 PRO A N 1
ATOM 781 C CA . PRO A 1 104 ? 25.263 -2.100 -22.467 1.00 87.25 104 PRO A CA 1
ATOM 782 C C . PRO A 1 104 ? 24.561 -3.361 -21.953 1.00 87.25 104 PRO A C 1
ATOM 784 O O . PRO A 1 104 ? 25.037 -3.986 -21.014 1.00 87.25 104 PRO A O 1
ATOM 787 N N . PHE A 1 105 ? 23.423 -3.735 -22.540 1.00 89.38 105 PHE A N 1
ATOM 788 C CA . PHE A 1 105 ? 22.586 -4.831 -22.059 1.00 89.38 105 PHE A CA 1
ATOM 789 C C . PHE A 1 105 ? 22.617 -6.069 -22.953 1.00 89.38 105 PHE A C 1
ATOM 791 O O . PHE A 1 105 ? 21.926 -7.039 -22.649 1.00 89.38 105 PHE A O 1
ATOM 798 N N . GLY A 1 106 ? 23.405 -6.072 -24.033 1.00 83.94 106 GLY A N 1
ATOM 799 C CA . GLY A 1 106 ? 23.406 -7.162 -25.016 1.00 83.94 106 GLY A CA 1
ATOM 800 C C . GLY A 1 106 ? 23.624 -8.547 -24.397 1.00 83.94 106 GLY A C 1
ATOM 801 O O . GLY A 1 106 ? 22.854 -9.458 -24.665 1.00 83.94 106 GLY A O 1
ATOM 802 N N . GLU A 1 107 ? 24.606 -8.690 -23.503 1.00 85.06 107 GLU A N 1
ATOM 803 C CA . GLU A 1 107 ? 24.964 -9.985 -22.892 1.00 85.06 107 GLU A CA 1
ATOM 804 C C . GLU A 1 107 ? 23.955 -10.490 -21.848 1.00 85.06 107 GLU A C 1
ATOM 806 O O . GLU A 1 107 ? 23.932 -11.676 -21.527 1.00 85.06 107 GLU A O 1
ATOM 811 N N . VAL A 1 108 ? 23.126 -9.597 -21.298 1.00 87.38 108 VAL A N 1
ATOM 812 C CA . VAL A 1 108 ? 22.172 -9.918 -20.222 1.00 87.38 108 VAL A CA 1
ATOM 813 C C . VAL A 1 108 ? 20.720 -9.935 -20.695 1.00 87.38 108 VAL A C 1
ATOM 815 O O . VAL A 1 108 ? 19.842 -10.338 -19.934 1.00 87.38 108 VAL A O 1
ATOM 818 N N . SER A 1 109 ? 20.456 -9.523 -21.938 1.00 85.38 109 SER A N 1
ATOM 819 C CA . SER A 1 109 ? 19.100 -9.367 -22.484 1.00 85.38 109 SER A CA 1
ATOM 820 C C . SER A 1 109 ? 18.309 -10.677 -22.527 1.00 85.38 109 SER A C 1
ATOM 822 O O . SER A 1 109 ? 17.097 -10.653 -22.321 1.00 85.38 109 SER A O 1
ATOM 824 N N . ASP A 1 110 ? 18.996 -11.811 -22.688 1.00 82.69 110 ASP A N 1
ATOM 825 C CA . ASP A 1 110 ? 18.382 -13.145 -22.745 1.00 82.69 110 ASP A CA 1
ATOM 826 C C . ASP A 1 110 ? 18.087 -13.740 -21.355 1.00 82.69 110 ASP A C 1
ATOM 828 O O . ASP A 1 110 ? 17.402 -14.758 -21.224 1.00 82.69 110 ASP A O 1
ATOM 832 N N . LEU A 1 111 ? 18.584 -13.120 -20.279 1.00 86.06 111 LEU A N 1
ATOM 833 C CA . LEU A 1 111 ? 18.395 -13.627 -18.923 1.00 86.06 111 LEU A CA 1
ATOM 834 C C . LEU A 1 111 ? 16.988 -13.289 -18.414 1.00 86.06 111 LEU A C 1
ATOM 836 O O . LEU A 1 111 ? 16.609 -12.124 -18.286 1.00 86.06 111 LEU A O 1
ATOM 840 N N . ALA A 1 112 ? 16.226 -14.308 -18.004 1.00 76.94 112 ALA A N 1
ATOM 841 C CA . ALA A 1 112 ? 14.866 -14.122 -17.484 1.00 76.94 112 ALA A CA 1
ATOM 842 C C . ALA A 1 112 ? 14.796 -13.136 -16.296 1.00 76.94 112 ALA A C 1
ATOM 844 O O . ALA A 1 112 ? 13.851 -12.350 -16.196 1.00 76.94 112 ALA A O 1
ATOM 845 N N . GLY A 1 113 ? 15.812 -13.146 -15.424 1.00 86.38 113 GLY A N 1
ATOM 846 C CA . GLY A 1 113 ? 15.913 -12.228 -14.285 1.00 86.38 113 GLY A CA 1
ATOM 847 C C . GLY A 1 113 ? 16.139 -10.767 -14.688 1.00 86.38 113 GLY A C 1
ATOM 848 O O . GLY A 1 113 ? 15.651 -9.868 -14.008 1.00 86.38 113 GLY A O 1
ATOM 849 N N . PHE A 1 114 ? 16.803 -10.516 -15.820 1.00 90.38 114 PHE A N 1
ATOM 850 C CA . PHE A 1 114 ? 17.066 -9.160 -16.303 1.00 90.38 114 PHE A CA 1
ATOM 851 C C . PHE A 1 114 ? 15.775 -8.457 -16.737 1.00 90.38 114 PHE A C 1
ATOM 853 O O . PHE A 1 114 ? 15.523 -7.315 -16.352 1.00 90.38 114 PHE A O 1
ATOM 860 N N . ARG A 1 115 ? 14.890 -9.170 -17.445 1.00 90.31 115 ARG A N 1
ATOM 861 C CA . ARG A 1 115 ? 13.565 -8.651 -17.815 1.00 90.31 115 ARG A CA 1
ATOM 862 C C . ARG A 1 115 ? 12.731 -8.280 -16.587 1.00 90.31 115 ARG A C 1
ATOM 864 O O . ARG A 1 115 ? 12.090 -7.232 -16.587 1.00 90.31 115 ARG A O 1
ATOM 871 N N . ALA A 1 116 ? 12.727 -9.129 -15.558 1.00 90.00 116 ALA A N 1
ATOM 872 C CA . ALA A 1 116 ? 12.010 -8.848 -14.314 1.00 90.00 116 ALA A CA 1
ATOM 873 C C . ALA A 1 116 ? 12.559 -7.584 -13.629 1.00 90.00 116 ALA A C 1
ATOM 875 O O . ALA A 1 116 ? 11.788 -6.678 -13.323 1.00 90.00 116 ALA A O 1
ATOM 876 N N . ALA A 1 117 ? 13.887 -7.471 -13.513 1.00 93.88 117 ALA A N 1
ATOM 877 C CA . ALA A 1 117 ? 14.544 -6.303 -12.931 1.00 93.88 117 ALA A CA 1
ATOM 878 C C . ALA A 1 117 ? 14.249 -4.999 -13.697 1.00 93.88 117 ALA A C 1
ATOM 880 O O . ALA A 1 117 ? 14.029 -3.956 -13.082 1.00 93.88 117 ALA A O 1
ATOM 881 N N . LEU A 1 118 ? 14.194 -5.044 -15.034 1.00 94.88 118 LEU A N 1
ATOM 882 C CA . LEU A 1 118 ? 13.814 -3.891 -15.856 1.00 94.88 118 LEU A CA 1
ATOM 883 C C . LEU A 1 118 ? 12.354 -3.477 -15.642 1.00 94.88 118 LEU A C 1
ATOM 885 O O . LEU A 1 118 ? 12.074 -2.286 -15.532 1.00 94.88 118 LEU A O 1
ATOM 889 N N . LEU A 1 119 ? 11.421 -4.432 -15.567 1.00 94.12 119 LEU A N 1
ATOM 890 C CA . LEU A 1 119 ? 10.014 -4.123 -15.288 1.00 94.12 119 LEU A CA 1
ATOM 891 C C . LEU A 1 119 ? 9.829 -3.510 -13.899 1.00 94.12 119 LEU A C 1
ATOM 893 O O . LEU A 1 119 ? 9.058 -2.558 -13.775 1.00 94.12 119 LEU A O 1
ATOM 897 N N . ASP A 1 120 ? 10.538 -4.018 -12.889 1.00 95.00 120 ASP A N 1
ATOM 898 C CA . ASP A 1 120 ? 10.540 -3.431 -11.547 1.00 95.00 120 ASP A CA 1
ATOM 899 C C . ASP A 1 120 ? 11.139 -2.020 -11.572 1.00 95.00 120 ASP A C 1
ATOM 901 O O . ASP A 1 120 ? 10.511 -1.089 -11.084 1.00 95.00 120 ASP A O 1
ATOM 905 N N . THR A 1 121 ? 12.262 -1.815 -12.265 1.00 95.81 121 THR A N 1
ATOM 906 C CA . THR A 1 121 ? 12.870 -0.482 -12.431 1.00 95.81 121 THR A CA 1
ATOM 907 C C . THR A 1 121 ? 11.917 0.497 -13.125 1.00 95.81 121 THR A C 1
ATOM 909 O O . THR A 1 121 ? 11.774 1.646 -12.708 1.00 95.81 121 THR A O 1
ATOM 912 N N . PHE A 1 122 ? 11.226 0.065 -14.184 1.00 95.44 122 PHE A N 1
ATOM 913 C CA . PHE A 1 122 ? 10.227 0.897 -14.856 1.00 95.44 122 PHE A CA 1
ATOM 914 C C . PHE A 1 122 ? 9.033 1.180 -13.956 1.00 95.44 122 PHE A C 1
ATOM 916 O O . PHE A 1 122 ? 8.499 2.284 -14.017 1.00 95.44 122 PHE A O 1
ATOM 923 N N . ARG A 1 123 ? 8.607 0.221 -13.127 1.00 92.88 123 ARG A N 1
ATOM 924 C CA . ARG A 1 123 ? 7.577 0.461 -12.114 1.00 92.88 123 ARG A CA 1
ATOM 925 C C . ARG A 1 123 ? 8.050 1.499 -11.102 1.00 92.88 123 ARG A C 1
ATOM 927 O O . ARG A 1 123 ? 7.304 2.431 -10.857 1.00 92.88 123 ARG A O 1
ATOM 934 N N . ASP A 1 124 ? 9.277 1.409 -10.604 1.00 93.62 124 ASP A N 1
ATOM 935 C CA . ASP A 1 124 ? 9.808 2.350 -9.615 1.00 93.62 124 ASP A CA 1
ATOM 936 C C . ASP A 1 124 ? 9.903 3.779 -10.178 1.00 93.62 124 ASP A C 1
ATOM 938 O O . ASP A 1 124 ? 9.479 4.733 -9.527 1.00 93.62 124 ASP A O 1
ATOM 942 N N . LEU A 1 125 ? 10.370 3.941 -11.425 1.00 93.75 125 LEU A N 1
ATOM 943 C CA . LEU A 1 125 ? 10.366 5.239 -12.119 1.00 93.75 125 LEU A CA 1
ATOM 944 C C . LEU A 1 125 ? 8.950 5.811 -12.234 1.00 93.75 125 LEU A C 1
ATOM 946 O O . LEU A 1 125 ? 8.725 7.001 -12.013 1.00 93.75 125 LEU A O 1
ATOM 950 N N . ARG A 1 126 ? 7.984 4.957 -12.570 1.00 91.44 126 ARG A N 1
ATOM 951 C CA . ARG A 1 126 ? 6.581 5.341 -12.700 1.00 91.44 126 ARG A CA 1
ATOM 952 C C . ARG A 1 126 ? 5.961 5.710 -11.364 1.00 91.44 126 ARG A C 1
ATOM 954 O O . ARG A 1 126 ? 5.311 6.750 -11.284 1.00 91.44 126 ARG A O 1
ATOM 961 N N . ASP A 1 127 ? 6.178 4.903 -10.334 1.00 89.94 127 ASP A N 1
ATOM 962 C CA . ASP A 1 127 ? 5.710 5.141 -8.972 1.00 89.94 127 ASP A CA 1
ATOM 963 C C . ASP A 1 127 ? 6.287 6.466 -8.451 1.00 89.94 127 ASP A C 1
ATOM 965 O O . ASP A 1 127 ? 5.561 7.271 -7.872 1.00 89.94 127 ASP A O 1
ATOM 969 N N . ALA A 1 128 ? 7.550 6.772 -8.763 1.00 89.06 128 ALA A N 1
ATOM 970 C CA . ALA A 1 128 ? 8.181 8.060 -8.472 1.00 89.06 128 ALA A CA 1
ATOM 971 C C . ALA A 1 128 ? 7.628 9.247 -9.293 1.00 89.06 128 ALA A C 1
ATOM 973 O O . ALA A 1 128 ? 8.005 10.387 -9.038 1.00 89.06 128 ALA A O 1
ATOM 974 N N . GLY A 1 129 ? 6.743 9.011 -10.267 1.00 86.69 129 GLY A N 1
ATOM 975 C CA . GLY A 1 129 ? 6.190 10.047 -11.144 1.00 86.69 129 GLY A CA 1
ATOM 976 C C . GLY A 1 129 ? 7.150 10.516 -12.245 1.00 86.69 129 GLY A C 1
ATOM 977 O O . GLY A 1 129 ? 6.923 11.559 -12.851 1.00 86.69 129 GLY A O 1
ATOM 978 N N . ILE A 1 130 ? 8.218 9.765 -12.529 1.00 90.75 130 ILE A N 1
ATOM 979 C CA . ILE A 1 130 ? 9.256 10.147 -13.492 1.00 90.75 130 ILE A CA 1
ATOM 980 C C . ILE A 1 130 ? 8.846 9.716 -14.908 1.00 90.75 130 ILE A C 1
ATOM 982 O O . ILE A 1 130 ? 8.745 8.524 -15.233 1.00 90.75 130 ILE A O 1
ATOM 986 N N . SER A 1 131 ? 8.630 10.700 -15.786 1.00 91.06 131 SER A N 1
ATOM 987 C CA . SER A 1 131 ? 8.365 10.453 -17.206 1.00 91.06 131 SER A CA 1
ATOM 988 C C . SER A 1 131 ? 9.626 9.989 -17.948 1.00 91.06 131 SER A C 1
ATOM 990 O O . SER A 1 131 ? 10.750 10.200 -17.491 1.00 91.06 131 SER A O 1
ATOM 992 N N . ALA A 1 132 ? 9.462 9.363 -19.119 1.00 94.12 132 ALA A N 1
ATOM 993 C CA . ALA A 1 132 ? 10.607 8.965 -19.944 1.00 94.12 132 ALA A CA 1
ATOM 994 C C . ALA A 1 132 ? 11.476 10.171 -20.347 1.00 94.12 132 ALA A C 1
ATOM 996 O O . ALA A 1 132 ? 12.701 10.082 -20.325 1.00 94.12 132 ALA A O 1
ATOM 997 N N . GLU A 1 133 ? 10.842 11.311 -20.635 1.00 94.75 133 GLU A N 1
ATOM 998 C CA . GLU A 1 133 ? 11.524 12.559 -20.986 1.00 94.75 133 GLU A CA 1
ATOM 999 C C . GLU A 1 133 ? 12.283 13.159 -19.796 1.00 94.75 133 GLU A C 1
ATOM 1001 O O . GLU A 1 133 ? 13.400 13.654 -19.959 1.00 94.75 133 GLU A O 1
ATOM 1006 N N . ASP A 1 134 ? 11.701 13.123 -18.593 1.00 94.25 134 ASP A N 1
ATOM 1007 C CA . ASP A 1 134 ? 12.361 13.625 -17.384 1.00 94.25 134 ASP A CA 1
ATOM 1008 C C . ASP A 1 134 ? 13.544 12.740 -16.991 1.00 94.25 134 ASP A C 1
ATOM 1010 O O . ASP A 1 134 ? 14.602 13.259 -16.630 1.00 94.25 134 ASP A O 1
ATOM 1014 N N . PHE A 1 135 ? 13.405 11.417 -17.131 1.00 95.38 135 PHE A N 1
ATOM 1015 C CA . PHE A 1 135 ? 14.502 10.486 -16.888 1.00 95.38 135 PHE A CA 1
ATOM 1016 C C . PHE A 1 135 ? 15.655 10.706 -17.875 1.00 95.38 135 PHE A C 1
ATOM 1018 O O . PHE A 1 135 ? 16.796 10.883 -17.452 1.00 95.38 135 PHE A O 1
ATOM 1025 N N . GLU A 1 136 ? 15.370 10.791 -19.179 1.00 94.75 136 GLU A N 1
ATOM 1026 C CA . GLU A 1 136 ? 16.382 11.071 -20.206 1.00 94.75 136 GLU A CA 1
ATOM 1027 C C . GLU A 1 136 ? 17.102 12.405 -19.950 1.00 94.75 136 GLU A C 1
ATOM 1029 O O . GLU A 1 136 ? 18.333 12.488 -20.027 1.00 94.75 136 GLU A O 1
ATOM 1034 N N . ARG A 1 137 ? 16.348 13.453 -19.598 1.00 94.62 137 ARG A N 1
ATOM 1035 C CA . ARG A 1 137 ? 16.901 14.770 -19.259 1.00 94.62 137 ARG A CA 1
ATOM 1036 C C . ARG A 1 137 ? 17.797 14.706 -18.025 1.00 94.62 137 ARG A C 1
ATOM 1038 O O . ARG A 1 137 ? 18.885 15.279 -18.048 1.00 94.62 137 ARG A O 1
ATOM 1045 N N . GLY A 1 138 ? 17.368 13.996 -16.982 1.00 93.44 138 GLY A N 1
ATOM 1046 C CA . GLY A 1 138 ? 18.143 13.786 -15.759 1.00 93.44 138 GLY A CA 1
ATOM 1047 C C . GLY A 1 138 ? 19.454 13.047 -16.023 1.00 93.44 138 GLY A C 1
ATOM 1048 O O . GLY A 1 138 ? 20.509 13.489 -15.573 1.00 93.44 138 GLY A O 1
ATOM 1049 N N . VAL A 1 139 ? 19.418 11.986 -16.833 1.00 92.38 139 VAL A N 1
ATOM 1050 C CA . VAL A 1 139 ? 20.617 11.229 -17.225 1.00 92.38 139 VAL A CA 1
ATOM 1051 C C . VAL A 1 139 ? 21.593 12.103 -18.017 1.00 92.38 139 VAL A C 1
ATOM 1053 O O . VAL A 1 139 ? 22.786 12.114 -17.715 1.00 92.38 139 VAL A O 1
ATOM 1056 N N . ARG A 1 140 ? 21.110 12.882 -18.996 1.00 89.38 140 ARG A N 1
ATOM 1057 C CA . ARG A 1 140 ? 21.962 13.798 -19.781 1.00 89.38 140 ARG A CA 1
ATOM 1058 C C . ARG A 1 140 ? 22.5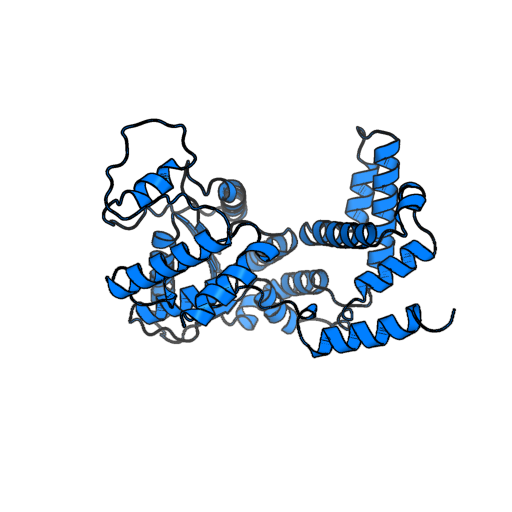46 14.939 -18.951 1.00 89.38 140 ARG A C 1
ATOM 1060 O O . ARG A 1 140 ? 23.647 15.394 -19.249 1.00 89.38 140 ARG A O 1
ATOM 1067 N N . GLY A 1 141 ? 21.815 15.401 -17.940 1.00 87.81 141 GLY A N 1
ATOM 1068 C CA . GLY A 1 141 ? 22.263 16.438 -17.011 1.00 87.81 141 GLY A CA 1
ATOM 1069 C C . GLY A 1 141 ? 23.246 15.946 -15.945 1.00 87.81 141 GLY A C 1
ATOM 1070 O O . GLY A 1 141 ? 23.831 16.773 -15.250 1.00 87.81 141 GLY A O 1
ATOM 1071 N N . SER A 1 142 ? 23.446 14.631 -15.806 1.00 84.81 142 SER A N 1
ATOM 1072 C CA . SER A 1 142 ? 24.329 14.062 -14.787 1.00 84.81 142 SER A CA 1
ATOM 1073 C C . SER A 1 142 ? 25.804 14.169 -15.195 1.00 84.81 142 SER A C 1
ATOM 1075 O O . SER A 1 142 ? 26.280 13.485 -16.112 1.00 84.81 142 SER A O 1
ATOM 1077 N N . LEU A 1 143 ? 26.537 15.058 -14.519 1.00 68.56 143 LEU A N 1
ATOM 1078 C CA . LEU A 1 143 ? 27.921 15.408 -14.858 1.00 68.56 143 LEU A CA 1
ATOM 1079 C C . LEU A 1 143 ? 28.960 14.445 -14.253 1.00 68.56 143 LEU A C 1
ATOM 1081 O O . LEU A 1 143 ? 29.973 14.191 -14.905 1.00 68.56 143 LEU A O 1
ATOM 1085 N N . ASP A 1 144 ? 28.669 13.834 -13.100 1.00 79.31 144 ASP A N 1
ATOM 1086 C CA . ASP A 1 144 ? 29.652 13.108 -12.270 1.00 79.31 144 ASP A CA 1
ATOM 1087 C C . ASP A 1 144 ? 29.684 11.580 -12.478 1.00 79.31 144 ASP A C 1
ATOM 1089 O O . ASP A 1 144 ? 30.340 10.851 -11.734 1.00 79.31 144 ASP A O 1
ATOM 1093 N N . GLU A 1 145 ? 28.985 11.068 -13.491 1.00 83.88 145 GLU A N 1
ATOM 1094 C CA . GLU A 1 145 ? 28.907 9.627 -13.749 1.00 83.88 145 GLU A CA 1
ATOM 1095 C C . GLU A 1 145 ? 30.104 9.104 -14.554 1.00 83.88 145 GLU A C 1
ATOM 1097 O O . GLU A 1 145 ? 30.578 9.749 -15.499 1.00 83.88 145 GLU A O 1
ATOM 1102 N N . THR A 1 146 ? 30.568 7.892 -14.221 1.00 89.19 146 THR A N 1
ATOM 1103 C CA . THR A 1 146 ? 31.602 7.209 -15.014 1.00 89.19 146 THR A CA 1
ATOM 1104 C C . THR A 1 146 ? 31.100 6.974 -16.447 1.00 89.19 146 THR A C 1
ATOM 1106 O O . THR A 1 146 ? 29.891 6.823 -16.654 1.00 89.19 146 THR A O 1
ATOM 1109 N N . PRO A 1 147 ? 31.986 6.919 -17.463 1.00 87.00 147 PRO A N 1
ATOM 1110 C CA . PRO A 1 147 ? 31.566 6.699 -18.851 1.00 87.00 147 PRO A CA 1
ATOM 1111 C C . PRO A 1 147 ? 30.698 5.447 -19.027 1.00 87.00 147 PRO A C 1
ATOM 1113 O O . PRO A 1 147 ? 29.667 5.501 -19.693 1.00 87.00 147 PRO A O 1
ATOM 1116 N N . GLU A 1 148 ? 31.074 4.355 -18.360 1.00 88.00 148 GLU A N 1
ATOM 1117 C CA . GLU A 1 148 ? 30.350 3.081 -18.371 1.00 88.00 148 GLU A CA 1
ATOM 1118 C C . GLU A 1 148 ? 28.953 3.224 -17.762 1.00 88.00 148 GLU A C 1
ATOM 1120 O O . GLU A 1 148 ? 27.958 2.838 -18.375 1.00 88.00 148 GLU A O 1
ATOM 1125 N N . ARG A 1 149 ? 28.844 3.830 -16.574 1.00 90.44 149 ARG A N 1
ATOM 1126 C CA . ARG A 1 149 ? 27.556 4.031 -15.903 1.00 90.44 149 ARG A CA 1
ATOM 1127 C C . ARG A 1 149 ? 26.644 4.964 -16.693 1.00 90.44 149 ARG A C 1
ATOM 1129 O O . ARG A 1 149 ? 25.447 4.705 -16.795 1.00 90.44 149 ARG A O 1
ATOM 1136 N N . ARG A 1 150 ? 27.205 6.004 -17.315 1.00 90.88 150 ARG A N 1
ATOM 1137 C CA . ARG A 1 150 ? 26.472 6.893 -18.223 1.00 90.88 150 ARG A CA 1
ATOM 1138 C C . ARG A 1 150 ? 25.911 6.131 -19.427 1.00 90.88 150 ARG A C 1
ATOM 1140 O O . ARG A 1 150 ? 24.757 6.357 -19.777 1.00 90.88 150 ARG A O 1
ATOM 1147 N N . GLU A 1 151 ? 26.676 5.222 -20.033 1.00 91.19 151 GLU A N 1
ATOM 1148 C CA . GLU A 1 151 ? 26.196 4.395 -21.151 1.00 91.19 151 GLU A CA 1
ATOM 1149 C C . GLU A 1 151 ? 25.012 3.509 -20.726 1.00 91.19 151 GLU A C 1
ATOM 1151 O O . GLU A 1 151 ? 23.986 3.493 -21.405 1.00 91.19 151 GLU A O 1
ATOM 1156 N N . HIS A 1 152 ? 25.100 2.854 -19.562 1.00 92.88 152 HIS A N 1
ATOM 1157 C CA . HIS A 1 152 ? 24.010 2.032 -19.014 1.00 92.88 152 HIS A CA 1
ATOM 1158 C C . HIS A 1 152 ? 22.747 2.851 -18.726 1.00 92.88 152 HIS A C 1
ATOM 1160 O O . HIS A 1 152 ? 21.645 2.431 -19.076 1.00 92.88 152 HIS A O 1
ATOM 1166 N N . LEU A 1 153 ? 22.889 4.032 -18.117 1.00 93.81 153 LEU A N 1
ATOM 1167 C CA . LEU A 1 153 ? 21.758 4.917 -17.827 1.00 93.81 153 LEU A CA 1
ATOM 1168 C C . LEU A 1 153 ? 21.088 5.430 -19.108 1.00 93.81 153 LEU A C 1
ATOM 1170 O O . LEU A 1 153 ? 19.862 5.498 -19.169 1.00 93.81 153 LEU A O 1
ATOM 1174 N N . LEU A 1 154 ? 21.872 5.756 -20.140 1.00 93.19 154 LEU A N 1
ATOM 1175 C CA . LEU A 1 154 ? 21.338 6.145 -21.447 1.00 93.19 154 LEU A CA 1
ATOM 1176 C C . LEU A 1 154 ? 20.605 4.980 -22.123 1.00 93.19 154 LEU A C 1
ATOM 1178 O O . LEU A 1 154 ? 19.502 5.180 -22.626 1.00 93.19 154 LEU A O 1
ATOM 1182 N N . GLY A 1 155 ? 21.163 3.767 -22.073 1.00 94.00 155 GLY A N 1
ATOM 1183 C CA . GLY A 1 155 ? 20.489 2.564 -22.566 1.00 94.00 155 GLY A CA 1
ATOM 1184 C C . GLY A 1 155 ? 19.181 2.277 -21.821 1.00 94.00 155 GLY A C 1
ATOM 1185 O O . GLY A 1 155 ? 18.177 1.916 -22.435 1.00 94.00 155 GLY A O 1
ATOM 1186 N N . LEU A 1 156 ? 19.155 2.487 -20.501 1.00 95.56 156 LEU A N 1
ATOM 1187 C CA . LEU A 1 156 ? 17.947 2.334 -19.691 1.00 95.56 156 LEU A CA 1
ATOM 1188 C C . LEU A 1 156 ? 16.895 3.392 -20.050 1.00 95.56 156 LEU A C 1
ATOM 1190 O O . LEU A 1 156 ? 15.716 3.061 -20.165 1.00 95.56 156 LEU A O 1
ATOM 1194 N N . ALA A 1 157 ? 17.310 4.645 -20.261 1.00 95.75 157 ALA A N 1
ATOM 1195 C CA . ALA A 1 157 ? 16.418 5.725 -20.678 1.00 95.75 157 ALA A CA 1
ATOM 1196 C C . ALA A 1 157 ? 15.812 5.461 -22.064 1.00 95.75 157 ALA A C 1
ATOM 1198 O O . ALA A 1 157 ? 14.610 5.655 -22.257 1.00 95.75 157 ALA A O 1
ATOM 1199 N N . GLU A 1 158 ? 16.610 4.942 -23.000 1.00 95.12 158 GLU A N 1
ATOM 1200 C CA . GLU A 1 158 ? 16.136 4.520 -24.318 1.00 95.12 158 GLU A CA 1
ATOM 1201 C C . GLU A 1 158 ? 15.085 3.405 -24.211 1.00 95.12 158 GLU A C 1
ATOM 1203 O O . GLU A 1 158 ? 13.990 3.531 -24.771 1.00 95.12 158 GLU A O 1
ATOM 1208 N N . LEU A 1 159 ? 15.377 2.331 -23.464 1.00 95.62 159 LEU A N 1
ATOM 1209 C CA . LEU A 1 159 ? 14.427 1.232 -23.269 1.00 95.62 159 LEU A CA 1
ATOM 1210 C C . LEU A 1 159 ? 13.151 1.700 -22.581 1.00 95.62 159 LEU A C 1
ATOM 1212 O O . LEU A 1 159 ? 12.064 1.314 -23.009 1.00 95.62 159 LEU A O 1
ATOM 1216 N N . TYR A 1 160 ? 13.264 2.542 -21.553 1.00 96.38 160 TYR A N 1
ATOM 1217 C CA . TYR A 1 160 ? 12.102 3.082 -20.857 1.00 96.38 160 TYR A CA 1
ATOM 1218 C C . TYR A 1 160 ? 11.233 3.908 -21.811 1.00 96.38 160 TYR A C 1
ATOM 1220 O O . TYR A 1 160 ? 10.023 3.694 -21.876 1.00 96.38 160 TYR A O 1
ATOM 1228 N N . SER A 1 161 ? 11.836 4.773 -22.631 1.00 96.44 161 SER A N 1
ATOM 1229 C CA . SER A 1 161 ? 11.129 5.557 -23.650 1.00 96.44 161 SER A CA 1
ATOM 1230 C C . SER A 1 161 ? 10.413 4.671 -24.679 1.00 96.44 161 SER A C 1
ATOM 1232 O O . SER A 1 161 ? 9.202 4.807 -24.887 1.00 96.44 161 SER A O 1
ATOM 1234 N N . ARG A 1 162 ? 11.108 3.677 -25.253 1.00 96.44 162 ARG A N 1
ATOM 1235 C CA . ARG A 1 162 ? 10.520 2.706 -26.198 1.00 96.44 162 ARG A CA 1
ATOM 1236 C C . ARG A 1 162 ? 9.390 1.897 -25.557 1.00 96.44 162 ARG A C 1
ATOM 1238 O O . ARG A 1 162 ? 8.335 1.710 -26.169 1.00 96.44 162 ARG A O 1
ATOM 1245 N N . PHE A 1 163 ? 9.575 1.456 -24.316 1.00 95.50 163 PHE A N 1
ATOM 1246 C CA . PHE A 1 163 ? 8.565 0.742 -23.539 1.00 95.50 163 PHE A CA 1
ATOM 1247 C C . PHE A 1 163 ? 7.323 1.608 -23.289 1.00 95.50 163 PHE A C 1
ATOM 1249 O O . PHE A 1 163 ? 6.195 1.151 -23.500 1.00 95.50 163 PHE A O 1
ATOM 1256 N N . ARG A 1 164 ? 7.501 2.881 -22.911 1.00 94.44 164 ARG A N 1
ATOM 1257 C CA . ARG A 1 164 ? 6.389 3.828 -22.741 1.00 94.44 164 ARG A CA 1
ATOM 1258 C C . ARG A 1 164 ? 5.653 4.086 -24.049 1.00 94.44 164 ARG A C 1
ATOM 1260 O O . ARG A 1 164 ? 4.427 4.081 -24.045 1.00 94.44 164 ARG A O 1
ATOM 1267 N N . ALA A 1 165 ? 6.364 4.234 -25.165 1.00 94.88 165 ALA A N 1
ATOM 1268 C CA . ALA A 1 165 ? 5.743 4.419 -26.475 1.00 94.88 165 ALA A CA 1
ATOM 1269 C C . ALA A 1 165 ? 4.871 3.214 -26.879 1.00 94.88 165 ALA A C 1
ATOM 1271 O O . ALA A 1 165 ? 3.759 3.389 -27.374 1.00 94.88 165 ALA A O 1
ATOM 1272 N N . ARG A 1 166 ? 5.336 1.984 -26.615 1.00 94.81 166 ARG A N 1
ATOM 1273 C CA . ARG A 1 166 ? 4.582 0.749 -26.902 1.00 94.81 166 ARG A CA 1
ATOM 1274 C C . ARG A 1 166 ? 3.394 0.529 -25.964 1.00 94.81 166 ARG A C 1
ATOM 1276 O O . ARG A 1 166 ? 2.401 -0.058 -26.383 1.00 94.81 166 ARG A O 1
ATOM 1283 N N . THR A 1 167 ? 3.477 0.992 -24.717 1.00 93.44 167 THR A N 1
ATOM 1284 C CA . THR A 1 167 ? 2.386 0.871 -23.732 1.00 93.44 167 THR A CA 1
ATOM 1285 C C . THR A 1 167 ? 1.388 2.031 -23.781 1.00 93.44 167 THR A C 1
ATOM 1287 O O . THR A 1 167 ? 0.271 1.876 -23.299 1.00 93.44 167 THR A O 1
ATOM 1290 N N . ALA A 1 168 ? 1.725 3.154 -24.425 1.00 91.50 168 ALA A N 1
ATOM 1291 C CA . ALA A 1 168 ? 0.880 4.348 -24.527 1.00 91.50 168 ALA A CA 1
ATOM 1292 C C . ALA A 1 168 ? -0.570 4.121 -25.016 1.00 91.50 168 ALA A C 1
ATOM 1294 O O . ALA A 1 168 ? -1.450 4.843 -24.537 1.00 91.50 168 ALA A O 1
ATOM 1295 N N . PRO A 1 169 ? -0.873 3.167 -25.923 1.00 91.88 169 PRO A N 1
ATOM 1296 C CA . PRO A 1 169 ? -2.251 2.883 -26.339 1.00 91.88 169 PRO A CA 1
ATOM 1297 C C . PRO A 1 169 ? -3.130 2.231 -25.262 1.00 91.88 169 PRO A C 1
ATOM 1299 O O . PRO A 1 169 ? -4.348 2.195 -25.423 1.00 91.88 169 PRO A O 1
ATOM 1302 N N . PHE A 1 170 ? -2.539 1.723 -24.180 1.00 91.31 170 PHE A N 1
ATOM 1303 C CA . PHE A 1 170 ? -3.235 1.029 -23.100 1.00 91.31 170 PHE A CA 1
ATOM 1304 C C . PHE A 1 170 ? -3.369 1.917 -21.866 1.00 91.31 170 PHE A C 1
ATOM 1306 O O . PHE A 1 170 ? -2.590 2.849 -21.685 1.00 91.31 170 PHE A O 1
ATOM 1313 N N . SER A 1 171 ? -4.351 1.627 -21.011 1.00 88.19 171 SER A N 1
ATOM 1314 C CA . SER A 1 171 ? -4.408 2.204 -19.669 1.00 88.19 171 SER A CA 1
ATOM 1315 C C . SER A 1 171 ? -3.580 1.365 -18.702 1.00 88.19 171 SER A C 1
ATOM 1317 O O . SER A 1 171 ? -3.764 0.145 -18.616 1.00 88.19 171 SER A O 1
ATOM 1319 N N . ASP A 1 172 ? -2.741 2.036 -17.927 1.00 86.69 172 ASP A N 1
ATOM 1320 C CA . ASP A 1 172 ? -2.031 1.486 -16.779 1.00 86.69 172 ASP A CA 1
ATOM 1321 C C . ASP A 1 172 ? -2.419 2.222 -15.481 1.00 86.69 172 ASP A C 1
ATOM 1323 O O . ASP A 1 172 ? -3.328 3.059 -15.451 1.00 86.69 172 ASP A O 1
ATOM 1327 N N . VAL A 1 173 ? -1.752 1.859 -14.383 1.00 86.31 173 VAL A N 1
ATOM 1328 C CA . VAL A 1 173 ? -1.957 2.486 -13.069 1.00 86.31 173 VAL A CA 1
ATOM 1329 C C . VAL A 1 173 ? -1.621 3.982 -13.119 1.00 86.31 173 VAL A C 1
ATOM 1331 O O . VAL A 1 173 ? -2.358 4.788 -12.559 1.00 86.31 173 VAL A O 1
ATOM 1334 N N . ASP A 1 174 ? -0.590 4.378 -13.863 1.00 86.62 174 ASP A N 1
ATOM 1335 C CA . ASP A 1 174 ? -0.182 5.779 -13.982 1.00 86.62 174 ASP A CA 1
ATOM 1336 C C . ASP A 1 174 ? -1.245 6.623 -14.698 1.00 86.62 174 ASP A C 1
ATOM 1338 O O . ASP A 1 174 ? -1.581 7.724 -14.261 1.00 86.62 174 ASP A O 1
ATOM 1342 N N . ASP A 1 175 ? -1.800 6.110 -15.802 1.00 87.00 175 ASP A N 1
ATOM 1343 C CA . ASP A 1 175 ? -2.918 6.730 -16.517 1.00 87.00 175 ASP A CA 1
ATOM 1344 C C . ASP A 1 175 ? -4.132 6.896 -15.598 1.00 87.00 175 ASP A C 1
ATOM 1346 O O . ASP A 1 175 ? -4.820 7.921 -15.653 1.00 87.00 175 ASP A O 1
ATOM 1350 N N . LEU A 1 176 ? -4.388 5.911 -14.734 1.00 90.31 176 LEU A N 1
ATOM 1351 C CA . LEU A 1 176 ? -5.464 5.974 -13.755 1.00 90.31 176 LEU A CA 1
ATOM 1352 C C . LEU A 1 176 ? -5.238 7.100 -12.733 1.00 90.31 176 LEU A C 1
ATOM 1354 O O . LEU A 1 176 ? -6.142 7.916 -12.540 1.00 90.31 176 LEU A O 1
ATOM 1358 N N . PHE A 1 177 ? -4.056 7.185 -12.115 1.00 92.38 177 PHE A N 1
ATOM 1359 C CA . PHE A 1 177 ? -3.744 8.244 -11.148 1.00 92.38 177 PHE A CA 1
ATOM 1360 C C . PHE A 1 177 ? -3.752 9.633 -11.793 1.00 92.38 177 PHE A C 1
ATOM 1362 O O . PHE A 1 177 ? -4.375 10.541 -11.249 1.00 92.38 177 PHE A O 1
ATOM 1369 N N . ARG A 1 178 ? -3.183 9.799 -12.996 1.00 90.00 178 ARG A N 1
ATOM 1370 C CA . ARG A 1 178 ? -3.245 11.077 -13.732 1.00 90.00 178 ARG A CA 1
ATOM 1371 C C . ARG A 1 178 ? -4.680 11.527 -13.987 1.00 90.00 178 ARG A C 1
ATOM 1373 O O . ARG A 1 178 ? -5.017 12.690 -13.769 1.00 90.00 178 ARG A O 1
ATOM 1380 N N . ARG A 1 179 ? -5.545 10.612 -14.437 1.00 90.56 179 ARG A N 1
ATOM 1381 C CA . ARG A 1 179 ? -6.968 10.911 -14.659 1.00 90.56 179 ARG A CA 1
ATOM 1382 C C . ARG A 1 179 ? -7.696 11.234 -13.361 1.00 90.56 179 ARG A C 1
ATOM 1384 O O . ARG A 1 179 ? -8.514 12.149 -13.352 1.00 90.56 179 ARG A O 1
ATOM 1391 N N . ALA A 1 180 ? -7.398 10.514 -12.284 1.00 93.44 180 ALA A N 1
ATOM 1392 C CA . ALA A 1 180 ? -7.956 10.790 -10.967 1.00 93.44 180 ALA A CA 1
ATOM 1393 C C . ALA A 1 180 ? -7.567 12.191 -10.469 1.00 93.44 180 ALA A C 1
ATOM 1395 O O . ALA A 1 180 ? -8.447 12.940 -10.046 1.00 93.44 180 ALA A O 1
ATOM 1396 N N . SER A 1 181 ? -6.294 12.580 -10.600 1.00 93.56 181 SER A N 1
ATOM 1397 C CA . SER A 1 181 ? -5.811 13.921 -10.247 1.00 93.56 181 SER A CA 1
ATOM 1398 C C . SER A 1 181 ? -6.473 15.006 -11.099 1.00 93.56 181 SER A C 1
ATOM 1400 O O . SER A 1 181 ? -6.924 16.016 -10.569 1.00 93.56 181 SER A O 1
ATOM 1402 N N . ALA A 1 182 ? -6.633 14.781 -12.408 1.00 92.25 182 ALA A N 1
ATOM 1403 C CA . ALA A 1 182 ? -7.349 15.710 -13.287 1.00 92.25 182 ALA A CA 1
ATOM 1404 C C . ALA A 1 182 ? -8.847 15.842 -12.937 1.00 92.25 182 ALA A C 1
ATOM 1406 O O . ALA A 1 182 ? -9.450 16.890 -13.166 1.00 92.25 182 ALA A O 1
ATOM 1407 N N . ALA A 1 183 ? -9.453 14.795 -12.369 1.00 92.62 183 ALA A N 1
ATOM 1408 C CA . ALA A 1 183 ? -10.837 14.794 -11.899 1.00 92.62 183 ALA A CA 1
ATOM 1409 C C . ALA A 1 183 ? -11.008 15.363 -10.476 1.00 92.62 183 ALA A C 1
ATOM 1411 O O . ALA A 1 183 ? -12.147 15.529 -10.028 1.00 92.62 183 ALA A O 1
ATOM 1412 N N . ALA A 1 184 ? -9.917 15.700 -9.776 1.00 93.50 184 ALA A N 1
ATOM 1413 C CA . ALA A 1 184 ? -9.947 16.195 -8.402 1.00 93.50 184 ALA A CA 1
ATOM 1414 C C . ALA A 1 184 ? -10.885 17.399 -8.172 1.00 93.50 184 ALA A C 1
ATOM 1416 O O . ALA A 1 184 ? -11.581 17.384 -7.157 1.00 93.50 184 ALA A O 1
ATOM 1417 N N . PRO A 1 185 ? -11.036 18.382 -9.089 1.00 92.88 185 PRO A N 1
ATOM 1418 C CA . PRO A 1 185 ? -11.991 19.478 -8.894 1.00 92.88 185 PRO A CA 1
ATOM 1419 C C . PRO A 1 185 ? -13.447 19.024 -8.677 1.00 92.88 185 PRO A C 1
ATOM 1421 O O . PRO A 1 185 ? -14.216 19.713 -8.013 1.00 92.88 185 PRO A O 1
ATOM 1424 N N . GLY A 1 186 ? -13.835 17.857 -9.208 1.00 92.38 186 GLY A N 1
ATOM 1425 C CA . GLY A 1 186 ? -15.158 17.247 -9.019 1.00 92.38 186 GLY A CA 1
ATOM 1426 C C . GLY A 1 186 ? -15.228 16.224 -7.877 1.00 92.38 186 GLY A C 1
ATOM 1427 O O . GLY A 1 186 ? -16.259 15.565 -7.709 1.00 92.38 186 GLY A O 1
ATOM 1428 N N . ALA A 1 187 ? -14.156 16.060 -7.094 1.00 93.69 187 ALA A N 1
ATOM 1429 C CA . ALA A 1 187 ? -14.012 14.966 -6.136 1.00 93.69 187 ALA A CA 1
ATOM 1430 C C . ALA A 1 187 ? -15.137 14.917 -5.099 1.00 93.69 187 ALA A C 1
ATOM 1432 O O . ALA A 1 187 ? -15.617 13.828 -4.789 1.00 93.69 187 ALA A O 1
ATOM 1433 N N . ALA A 1 188 ? -15.612 16.068 -4.613 1.00 93.38 188 ALA A N 1
ATOM 1434 C CA . ALA A 1 188 ? -16.660 16.113 -3.595 1.00 93.38 188 ALA A CA 1
ATOM 1435 C C . ALA A 1 188 ? -17.949 15.403 -4.047 1.00 93.38 188 ALA A C 1
ATOM 1437 O O . ALA A 1 188 ? -18.539 14.644 -3.279 1.00 93.38 188 ALA A O 1
ATOM 1438 N N . GLY A 1 189 ? -18.353 15.578 -5.310 1.00 91.69 189 GLY A N 1
ATOM 1439 C CA . GLY A 1 189 ? -19.517 14.891 -5.877 1.00 91.69 189 GLY A CA 1
ATOM 1440 C C . GLY A 1 189 ? -19.265 13.402 -6.127 1.00 91.69 189 GLY A C 1
ATOM 1441 O O . GLY A 1 189 ? -20.132 12.568 -5.869 1.00 91.69 189 GLY A O 1
ATOM 1442 N N . LEU A 1 190 ? -18.060 13.048 -6.579 1.00 90.38 190 LEU A N 1
ATOM 1443 C CA . LEU A 1 190 ? -17.696 11.667 -6.912 1.00 90.38 190 LEU A CA 1
ATOM 1444 C C . LEU A 1 190 ? -17.542 10.796 -5.665 1.00 90.38 190 LEU A C 1
ATOM 1446 O O . LEU A 1 190 ? -18.082 9.690 -5.596 1.00 90.38 190 LEU A O 1
ATOM 1450 N N . VAL A 1 191 ? -16.842 11.305 -4.658 1.00 90.06 191 VAL A N 1
ATOM 1451 C CA . VAL A 1 191 ? -16.644 10.657 -3.357 1.00 90.06 191 VAL A CA 1
ATOM 1452 C C . VAL A 1 191 ? -17.907 10.779 -2.494 1.00 90.06 191 VAL A C 1
ATOM 1454 O O . VAL A 1 191 ? -18.190 9.904 -1.671 1.00 90.06 191 VAL A O 1
ATOM 1457 N N . GLY A 1 192 ? -18.721 11.805 -2.753 1.00 89.06 192 GLY A N 1
ATOM 1458 C CA . GLY A 1 192 ? -19.971 12.101 -2.060 1.00 89.06 192 GLY A CA 1
ATOM 1459 C C . GLY A 1 192 ? -19.780 12.881 -0.762 1.00 89.06 192 GLY A C 1
ATOM 1460 O O . GLY A 1 192 ? -20.715 12.954 0.018 1.00 89.06 192 GLY A O 1
ATOM 1461 N N . SER A 1 193 ? -18.590 13.421 -0.502 1.00 89.56 193 SER A N 1
ATOM 1462 C CA . SER A 1 193 ? -18.278 14.213 0.687 1.00 89.56 193 SER A CA 1
ATOM 1463 C C . SER A 1 193 ? -17.217 15.251 0.348 1.00 89.56 193 SER A C 1
ATOM 1465 O O . SER A 1 193 ? -16.297 14.959 -0.413 1.00 89.56 193 SER A O 1
ATOM 1467 N N . SER A 1 194 ? -17.319 16.446 0.928 1.00 92.25 194 SER A N 1
ATOM 1468 C CA . SER A 1 194 ? -16.276 17.477 0.852 1.00 92.25 194 SER A CA 1
ATOM 1469 C C . SER A 1 194 ? -15.146 17.250 1.861 1.00 92.25 194 SER A C 1
ATOM 1471 O O . SER A 1 194 ? -14.237 18.069 1.935 1.00 92.25 194 SER A O 1
ATOM 1473 N N . PHE A 1 195 ? -15.216 16.175 2.653 1.00 93.75 195 PHE A N 1
ATOM 1474 C CA . PHE A 1 195 ? -14.252 15.831 3.690 1.00 93.75 195 PHE A CA 1
ATOM 1475 C C . PHE A 1 195 ? -13.725 14.409 3.490 1.00 93.75 195 PHE A C 1
ATOM 1477 O O . PHE A 1 195 ? -14.488 13.479 3.216 1.00 93.75 195 PHE A O 1
ATOM 1484 N N . THR A 1 196 ? -12.416 14.222 3.630 1.00 96.00 196 THR A N 1
ATOM 1485 C CA . THR A 1 196 ? -11.777 12.904 3.544 1.00 96.00 196 THR A CA 1
ATOM 1486 C C . THR A 1 196 ? -10.675 12.761 4.583 1.00 96.00 196 THR A C 1
ATOM 1488 O O . THR A 1 196 ? -9.858 13.654 4.793 1.00 96.00 196 THR A O 1
ATOM 1491 N N . ILE A 1 197 ? -10.653 11.604 5.234 1.00 97.25 197 ILE A N 1
ATOM 1492 C CA . ILE A 1 197 ? -9.627 11.225 6.197 1.00 97.25 197 ILE A CA 1
ATOM 1493 C C . ILE A 1 197 ? -8.559 10.409 5.471 1.00 97.25 197 ILE A C 1
ATOM 1495 O O . ILE A 1 197 ? -8.899 9.496 4.727 1.00 97.25 197 ILE A O 1
ATOM 1499 N N . VAL A 1 198 ? -7.283 10.689 5.709 1.00 97.62 198 VAL A N 1
ATOM 1500 C CA . VAL A 1 198 ? -6.149 9.882 5.240 1.00 97.62 198 VAL A CA 1
ATOM 1501 C C . VAL A 1 198 ? -5.507 9.239 6.463 1.00 97.62 198 VAL A C 1
ATOM 1503 O O . VAL A 1 198 ? -4.934 9.939 7.294 1.00 97.62 198 VAL A O 1
ATOM 1506 N N . TYR A 1 199 ? -5.640 7.921 6.612 1.00 97.69 199 TYR A N 1
ATOM 1507 C CA . TYR A 1 199 ? -5.319 7.212 7.848 1.00 97.69 199 TYR A CA 1
ATOM 1508 C C . TYR A 1 199 ? -4.216 6.169 7.684 1.00 97.69 199 TYR A C 1
ATOM 1510 O O . TYR A 1 199 ? -4.318 5.261 6.857 1.00 97.69 199 TYR A O 1
ATOM 1518 N N . GLY A 1 200 ? -3.194 6.254 8.542 1.00 94.56 200 GLY A N 1
ATOM 1519 C CA . GLY A 1 200 ? -2.126 5.257 8.623 1.00 94.56 200 GLY A CA 1
ATOM 1520 C C . GLY A 1 200 ? -1.149 5.303 7.449 1.00 94.56 200 GLY A C 1
ATOM 1521 O O . GLY A 1 200 ? -0.394 4.358 7.257 1.00 94.56 200 GLY A O 1
ATOM 1522 N N . VAL A 1 201 ? -1.186 6.372 6.651 1.00 92.44 201 VAL A N 1
ATOM 1523 C CA . VAL A 1 201 ? -0.334 6.565 5.476 1.00 92.44 201 VAL A CA 1
ATOM 1524 C C . VAL A 1 201 ? 0.800 7.516 5.845 1.00 92.44 201 VAL A C 1
ATOM 1526 O O . VAL A 1 201 ? 0.550 8.613 6.343 1.00 92.44 201 VAL A O 1
ATOM 1529 N N . TYR A 1 202 ? 2.031 7.075 5.613 1.00 90.00 202 TYR A N 1
ATOM 1530 C CA . TYR A 1 202 ? 3.261 7.801 5.952 1.00 90.00 202 TYR A CA 1
ATOM 1531 C C . TYR A 1 202 ? 4.388 7.608 4.932 1.00 90.00 202 TYR A C 1
ATOM 1533 O O . TYR A 1 202 ? 5.414 8.272 5.021 1.00 90.00 202 TYR A O 1
ATOM 1541 N N . ASP A 1 203 ? 4.199 6.693 3.988 1.00 87.38 203 ASP A N 1
ATOM 1542 C CA . ASP A 1 203 ? 5.063 6.475 2.841 1.00 87.38 203 ASP A CA 1
ATOM 1543 C C . ASP A 1 203 ? 4.144 6.369 1.627 1.00 87.38 203 ASP A C 1
ATOM 1545 O O . ASP A 1 203 ? 3.138 5.650 1.664 1.00 87.38 203 ASP A O 1
ATOM 1549 N N . ILE A 1 204 ? 4.423 7.177 0.612 1.00 90.75 204 ILE A N 1
ATOM 1550 C CA . ILE A 1 204 ? 3.598 7.285 -0.583 1.00 90.75 204 ILE A CA 1
ATOM 1551 C C . ILE A 1 204 ? 4.471 7.426 -1.816 1.00 90.75 204 ILE A C 1
ATOM 1553 O O . ILE A 1 204 ? 5.520 8.066 -1.802 1.00 90.75 204 ILE A O 1
ATOM 1557 N N . THR A 1 205 ? 3.973 6.874 -2.911 1.00 91.62 205 THR A N 1
ATOM 1558 C CA . THR A 1 205 ? 4.566 7.059 -4.236 1.00 91.62 205 THR A CA 1
ATOM 1559 C C . THR A 1 205 ? 4.371 8.503 -4.718 1.00 91.62 205 THR A C 1
ATOM 1561 O O . THR A 1 205 ? 3.484 9.220 -4.239 1.00 91.62 205 THR A O 1
ATOM 1564 N N . GLY A 1 206 ? 5.158 8.937 -5.706 1.00 90.06 206 GLY A N 1
ATOM 1565 C CA . GLY A 1 206 ? 4.997 10.247 -6.347 1.00 90.06 206 GLY A CA 1
ATOM 1566 C C . GLY A 1 206 ? 3.591 10.434 -6.924 1.00 90.06 206 GLY A C 1
ATOM 1567 O O . GLY A 1 206 ? 2.949 11.450 -6.680 1.00 90.06 206 GLY A O 1
ATOM 1568 N N . GLN A 1 207 ? 3.032 9.399 -7.557 1.00 91.00 207 GLN A N 1
ATOM 1569 C CA . GLN A 1 207 ? 1.663 9.448 -8.093 1.00 91.00 207 GLN A CA 1
ATOM 1570 C C . GLN A 1 207 ? 0.592 9.647 -7.008 1.00 91.00 207 GLN A C 1
ATOM 1572 O O . GLN A 1 207 ? -0.388 10.370 -7.204 1.00 91.00 207 GLN A O 1
ATOM 1577 N N . GLN A 1 208 ? 0.762 9.007 -5.849 1.00 94.38 208 GLN A N 1
ATOM 1578 C CA . GLN A 1 208 ? -0.126 9.206 -4.702 1.00 94.38 208 GLN A CA 1
ATOM 1579 C C . GLN A 1 208 ? 0.039 10.612 -4.114 1.00 94.38 208 GLN A C 1
ATOM 1581 O O . GLN A 1 208 ? -0.950 11.214 -3.692 1.00 94.38 208 GLN A O 1
ATOM 1586 N N . ALA A 1 209 ? 1.262 11.151 -4.112 1.00 92.25 209 ALA A N 1
ATOM 1587 C CA . ALA A 1 209 ? 1.544 12.510 -3.664 1.00 92.25 209 ALA A CA 1
ATOM 1588 C C . ALA A 1 209 ? 0.867 13.553 -4.558 1.00 92.25 209 ALA A C 1
ATOM 1590 O O . ALA A 1 209 ? 0.248 14.476 -4.025 1.00 92.25 209 ALA A O 1
ATOM 1591 N N . ASP A 1 210 ? 0.922 13.359 -5.877 1.00 92.38 210 ASP A N 1
ATOM 1592 C CA . ASP A 1 210 ? 0.250 14.199 -6.869 1.00 92.38 210 ASP A CA 1
ATOM 1593 C C . ASP A 1 210 ? -1.271 14.157 -6.703 1.00 92.38 210 ASP A C 1
ATOM 1595 O O . ASP A 1 210 ? -1.932 15.197 -6.726 1.00 92.38 210 ASP A O 1
ATOM 1599 N N . LEU A 1 211 ? -1.842 12.964 -6.494 1.00 95.00 211 LEU A N 1
ATOM 1600 C CA . LEU A 1 211 ? -3.278 12.816 -6.257 1.00 95.00 211 LEU A CA 1
ATOM 1601 C C . LEU A 1 211 ? -3.717 13.531 -4.977 1.00 95.00 211 LEU A C 1
ATOM 1603 O O . LEU A 1 211 ? -4.716 14.247 -4.994 1.00 95.00 211 LEU A O 1
ATOM 1607 N N . LEU A 1 212 ? -2.982 13.364 -3.874 1.00 95.06 212 LEU A N 1
ATOM 1608 C CA . LEU A 1 212 ? -3.275 14.087 -2.636 1.00 95.06 212 LEU A CA 1
ATOM 1609 C C . LEU A 1 212 ? -3.176 15.597 -2.849 1.00 95.06 212 LEU A C 1
ATOM 1611 O O . LEU A 1 212 ? -4.119 16.299 -2.506 1.00 95.06 212 LEU A O 1
ATOM 1615 N N . GLY A 1 213 ? -2.111 16.082 -3.494 1.00 94.00 213 GLY A N 1
ATOM 1616 C CA . GLY A 1 213 ? -1.950 17.503 -3.814 1.00 94.00 213 GLY A CA 1
ATOM 1617 C C . GLY A 1 213 ? -3.109 18.065 -4.644 1.00 94.00 213 GLY A C 1
ATOM 1618 O O . GLY A 1 213 ? -3.620 19.146 -4.361 1.00 94.00 213 GLY A O 1
ATOM 1619 N N . ALA A 1 214 ? -3.603 17.305 -5.625 1.00 94.31 214 ALA A N 1
ATOM 1620 C CA . ALA A 1 214 ? -4.774 17.697 -6.405 1.00 94.31 214 ALA A CA 1
ATOM 1621 C C . ALA A 1 214 ? -6.059 17.747 -5.552 1.00 94.31 214 ALA A C 1
ATOM 1623 O O . ALA A 1 214 ? -6.888 18.646 -5.720 1.00 94.31 214 ALA A O 1
ATOM 1624 N N . LEU A 1 215 ? -6.230 16.806 -4.617 1.00 95.44 215 LEU A N 1
ATOM 1625 C CA . LEU A 1 215 ? -7.388 16.745 -3.720 1.00 95.44 215 LEU A CA 1
ATOM 1626 C C . LEU A 1 215 ? -7.364 17.818 -2.628 1.00 95.44 215 LEU A C 1
ATOM 1628 O O . LEU A 1 215 ? -8.431 18.258 -2.213 1.00 95.44 215 LEU A O 1
ATOM 1632 N N . GLU A 1 216 ? -6.191 18.279 -2.194 1.00 93.50 216 GLU A N 1
ATOM 1633 C CA . GLU A 1 216 ? -6.039 19.360 -1.208 1.00 93.50 216 GLU A CA 1
ATOM 1634 C C . GLU A 1 216 ? -6.712 20.668 -1.673 1.00 93.50 216 GLU A C 1
ATOM 1636 O O . GLU A 1 216 ? -7.233 21.431 -0.860 1.00 93.50 216 GLU A O 1
ATOM 1641 N N . GLY A 1 217 ? -6.789 20.906 -2.987 1.00 89.75 217 GLY A N 1
ATOM 1642 C CA . GLY A 1 217 ? -7.518 22.045 -3.556 1.00 89.75 217 GLY A CA 1
ATOM 1643 C C . GLY A 1 217 ? -9.044 21.881 -3.605 1.00 89.75 217 GLY A C 1
ATOM 1644 O O . GLY A 1 217 ? -9.757 22.874 -3.763 1.00 89.75 217 GLY A O 1
ATOM 1645 N N . ALA A 1 218 ? -9.557 20.654 -3.479 1.00 93.00 218 ALA A N 1
ATOM 1646 C CA . ALA A 1 218 ? -10.962 20.319 -3.732 1.00 93.00 218 ALA A CA 1
ATOM 1647 C C . ALA A 1 218 ? -11.713 19.759 -2.512 1.00 93.00 218 ALA A C 1
ATOM 1649 O O . ALA A 1 218 ? -12.941 19.842 -2.461 1.00 93.00 218 ALA A O 1
ATOM 1650 N N . LEU A 1 219 ? -10.997 19.186 -1.544 1.00 94.69 219 LEU A N 1
ATOM 1651 C CA . LEU A 1 219 ? -11.539 18.546 -0.349 1.00 94.69 219 LEU A CA 1
ATOM 1652 C C . LEU A 1 219 ? -10.866 19.088 0.915 1.00 94.69 219 LEU A C 1
ATOM 1654 O O . LEU A 1 219 ? -9.671 19.373 0.949 1.00 94.69 219 LEU A O 1
ATOM 1658 N N . GLU A 1 220 ? -11.625 19.139 2.005 1.00 95.06 220 GLU A N 1
ATOM 1659 C CA . GLU A 1 220 ? -11.058 19.216 3.346 1.00 95.06 220 GLU A CA 1
ATOM 1660 C C . GLU A 1 220 ? -10.417 17.858 3.685 1.00 95.06 220 GLU A C 1
ATOM 1662 O O . GLU A 1 220 ? -11.092 16.825 3.675 1.00 95.06 220 GLU A O 1
ATOM 1667 N N . LEU A 1 221 ? -9.115 17.853 3.983 1.00 95.94 221 LEU A N 1
ATOM 1668 C CA . LEU A 1 221 ? -8.366 16.633 4.305 1.00 95.94 221 LEU A CA 1
ATOM 1669 C C . LEU A 1 221 ? -7.918 16.622 5.767 1.00 95.94 221 LEU A C 1
ATOM 1671 O O . LEU A 1 221 ? -7.383 17.615 6.267 1.00 95.94 221 LEU A O 1
ATOM 1675 N N . ALA A 1 222 ? -8.099 15.476 6.423 1.00 96.88 222 ALA A N 1
ATOM 1676 C CA . ALA A 1 222 ? -7.563 15.201 7.751 1.00 96.88 222 ALA A CA 1
ATOM 1677 C C . ALA A 1 222 ? -6.574 14.032 7.695 1.00 96.88 222 ALA A C 1
ATOM 1679 O O . ALA A 1 222 ? -6.962 12.896 7.428 1.00 96.88 222 ALA A O 1
ATOM 1680 N N . TYR A 1 223 ? -5.303 14.309 7.965 1.00 97.69 223 TYR A N 1
ATOM 1681 C CA . TYR A 1 223 ? -4.226 13.325 7.964 1.00 97.69 223 TYR A CA 1
ATOM 1682 C C . TYR A 1 223 ? -4.028 12.732 9.359 1.00 97.69 223 TYR A C 1
ATOM 1684 O O . TYR A 1 223 ? -3.966 13.464 10.342 1.00 97.69 223 TYR A O 1
ATOM 1692 N N . PHE A 1 224 ? -3.907 11.411 9.439 1.00 97.62 224 PHE A N 1
ATOM 1693 C CA . PHE A 1 224 ? -3.646 10.646 10.656 1.00 97.62 224 PHE A CA 1
ATOM 1694 C C . PHE A 1 224 ? -2.380 9.824 10.441 1.00 97.62 224 PHE A C 1
ATOM 1696 O O . PHE A 1 224 ? -2.425 8.722 9.884 1.00 97.62 224 PHE A O 1
ATOM 1703 N N . VAL A 1 225 ? -1.249 10.392 10.847 1.00 95.62 225 VAL A N 1
ATOM 1704 C CA . VAL A 1 225 ? 0.084 9.883 10.525 1.00 95.62 225 VAL A CA 1
ATOM 1705 C C . VAL A 1 225 ? 0.673 9.179 11.749 1.00 95.62 225 VAL A C 1
ATOM 1707 O O . VAL A 1 225 ? 0.855 9.828 12.782 1.00 95.62 225 VAL A O 1
ATOM 1710 N N . PRO A 1 226 ? 0.976 7.871 11.676 1.00 92.31 226 PRO A N 1
ATOM 1711 C CA . PRO A 1 226 ? 1.601 7.159 12.780 1.00 92.31 226 PRO A CA 1
ATOM 1712 C C . PRO A 1 226 ? 3.040 7.646 12.930 1.00 92.31 226 PRO A C 1
ATOM 1714 O O . PRO A 1 226 ? 3.906 7.331 12.120 1.00 92.31 226 PRO A O 1
ATOM 1717 N N . HIS A 1 227 ? 3.278 8.460 13.951 1.00 90.06 227 HIS A N 1
ATOM 1718 C CA . HIS A 1 227 ? 4.590 9.019 14.230 1.00 90.06 227 HIS A CA 1
ATOM 1719 C C . HIS A 1 227 ? 4.722 9.320 15.720 1.00 90.06 227 HIS A C 1
ATOM 1721 O O . HIS A 1 227 ? 3.883 10.003 16.309 1.00 90.06 227 HIS A O 1
ATOM 1727 N N . VAL A 1 228 ? 5.800 8.807 16.302 1.00 82.19 228 VAL A N 1
ATOM 1728 C CA . VAL A 1 228 ? 6.224 9.033 17.682 1.00 82.19 228 VAL A CA 1
ATOM 1729 C C . VAL A 1 228 ? 7.673 9.500 17.602 1.00 82.19 228 VAL A C 1
ATOM 1731 O O . VAL A 1 228 ? 8.473 8.848 16.930 1.00 82.19 228 VAL A O 1
ATOM 1734 N N . GLU A 1 229 ? 7.971 10.636 18.230 1.00 76.12 229 GLU A N 1
ATOM 1735 C CA . GLU A 1 229 ? 9.318 11.219 18.250 1.00 76.12 229 GLU A CA 1
ATOM 1736 C C . GLU A 1 229 ? 10.307 10.252 18.911 1.00 76.12 229 GLU A C 1
ATOM 1738 O O . GLU A 1 229 ? 9.956 9.584 19.886 1.00 76.12 229 GLU A O 1
ATOM 1743 N N . ASP A 1 230 ? 11.518 10.157 18.353 1.00 69.44 230 ASP A N 1
ATOM 1744 C CA . ASP A 1 230 ? 12.611 9.296 18.838 1.00 69.44 230 ASP A CA 1
ATOM 1745 C C . ASP A 1 230 ? 12.258 7.792 18.905 1.00 69.44 230 ASP A C 1
ATOM 1747 O O . ASP A 1 230 ? 12.934 7.000 19.566 1.00 69.44 230 ASP A O 1
ATOM 1751 N N . GLY A 1 231 ? 11.194 7.385 18.207 1.00 68.56 231 GLY A N 1
ATOM 1752 C CA . GLY A 1 231 ? 10.676 6.023 18.199 1.00 68.56 231 GLY A CA 1
ATOM 1753 C C . GLY A 1 231 ? 10.931 5.263 16.897 1.00 68.56 231 GLY A C 1
ATOM 1754 O O . GLY A 1 231 ? 11.631 5.693 15.982 1.00 68.56 231 GLY A O 1
ATOM 1755 N N . SER A 1 232 ? 10.276 4.110 16.775 1.00 68.06 232 SER A N 1
ATOM 1756 C CA . SER A 1 232 ? 10.325 3.256 15.580 1.00 68.06 232 SER A CA 1
ATOM 1757 C C . SER A 1 232 ? 9.731 3.894 14.318 1.00 68.06 232 SER A C 1
ATOM 1759 O O . SER A 1 232 ? 9.953 3.382 13.227 1.00 68.06 232 SER A O 1
ATOM 1761 N N . ALA A 1 233 ? 8.993 5.001 14.455 1.00 74.56 233 ALA A N 1
ATOM 1762 C CA . ALA A 1 233 ? 8.242 5.669 13.391 1.00 74.56 233 ALA A CA 1
ATOM 1763 C C . ALA A 1 233 ? 8.931 6.936 12.837 1.00 74.56 233 ALA A C 1
ATOM 1765 O O . ALA A 1 233 ? 8.287 7.786 12.215 1.00 74.56 233 ALA A O 1
ATOM 1766 N N . GLU A 1 234 ? 10.243 7.075 13.038 1.00 80.88 234 GLU A N 1
ATOM 1767 C CA . GLU A 1 234 ? 11.044 8.182 12.493 1.00 80.88 234 GLU A CA 1
ATOM 1768 C C . GLU A 1 234 ? 11.016 8.246 10.957 1.00 80.88 234 GLU A C 1
ATOM 1770 O O . GLU A 1 234 ? 11.065 9.332 10.377 1.00 80.88 234 GLU A O 1
ATOM 1775 N N . PHE A 1 235 ? 10.830 7.107 10.281 1.00 83.62 235 PHE A N 1
ATOM 1776 C CA . PHE A 1 235 ? 10.661 7.054 8.823 1.00 83.62 235 PHE A CA 1
ATOM 1777 C C . PHE A 1 235 ? 9.466 7.885 8.320 1.00 83.62 235 PHE A C 1
ATOM 1779 O O . PHE A 1 235 ? 9.459 8.294 7.165 1.00 83.62 235 PHE A O 1
ATOM 1786 N N . ALA A 1 236 ? 8.463 8.155 9.167 1.00 89.56 236 ALA A N 1
ATOM 1787 C CA . ALA A 1 236 ? 7.276 8.929 8.805 1.00 89.56 236 ALA A CA 1
ATOM 1788 C C . ALA A 1 236 ? 7.504 10.451 8.870 1.00 89.56 236 ALA A C 1
ATOM 1790 O O . ALA A 1 236 ? 6.680 11.217 8.363 1.00 89.56 236 ALA A O 1
ATOM 1791 N N . ARG A 1 237 ? 8.605 10.907 9.492 1.00 90.56 237 ARG A N 1
ATOM 1792 C CA . ARG A 1 237 ? 8.899 12.336 9.689 1.00 90.56 237 ARG A CA 1
ATOM 1793 C C . ARG A 1 237 ? 8.960 13.120 8.371 1.00 90.56 237 ARG A C 1
ATOM 1795 O O . ARG A 1 237 ? 8.273 14.137 8.300 1.00 90.56 237 ARG A O 1
ATOM 1802 N N . PRO A 1 238 ? 9.679 12.671 7.317 1.00 91.56 238 PRO A N 1
ATOM 1803 C CA . PRO A 1 238 ? 9.759 13.427 6.066 1.00 91.56 238 PRO A CA 1
ATOM 1804 C C . PRO A 1 238 ? 8.387 13.656 5.427 1.00 91.56 238 PRO A C 1
ATOM 1806 O O . PRO A 1 238 ? 8.086 14.762 4.984 1.00 91.56 238 PRO A O 1
ATOM 1809 N N . PHE A 1 239 ? 7.524 12.635 5.430 1.00 92.69 239 PHE A N 1
ATOM 1810 C CA . PHE A 1 239 ? 6.156 12.759 4.930 1.00 92.69 239 PHE A CA 1
ATOM 1811 C C . PHE A 1 239 ? 5.343 13.762 5.753 1.00 92.69 239 PHE A C 1
ATOM 1813 O O . PHE A 1 239 ? 4.677 14.634 5.192 1.00 92.69 239 PHE A O 1
ATOM 1820 N N . LEU A 1 240 ? 5.408 13.658 7.082 1.00 93.38 240 LEU A N 1
ATOM 1821 C CA . LEU A 1 240 ? 4.666 14.525 7.990 1.00 93.38 240 LEU A CA 1
ATOM 1822 C C . LEU A 1 240 ? 5.061 16.001 7.833 1.00 93.38 240 LEU A C 1
ATOM 1824 O O . LEU A 1 240 ? 4.189 16.862 7.717 1.00 93.38 240 LEU A O 1
ATOM 1828 N N . GLU A 1 241 ? 6.363 16.284 7.803 1.00 92.75 241 GLU A N 1
ATOM 1829 C CA . GLU A 1 241 ? 6.904 17.636 7.639 1.00 92.75 241 GLU A CA 1
ATOM 1830 C C . GLU A 1 241 ? 6.561 18.213 6.265 1.00 92.75 241 GLU A C 1
ATOM 1832 O O . GLU A 1 241 ? 6.084 19.346 6.180 1.00 92.75 241 GLU A O 1
ATOM 1837 N N . ALA A 1 242 ? 6.719 17.424 5.196 1.00 91.75 242 ALA A N 1
ATOM 1838 C CA . ALA A 1 242 ? 6.356 17.845 3.847 1.00 91.75 242 ALA A CA 1
ATOM 1839 C C . ALA A 1 242 ? 4.866 18.206 3.745 1.00 91.75 242 ALA A C 1
ATOM 1841 O O . ALA A 1 242 ? 4.519 19.225 3.145 1.00 91.75 242 ALA A O 1
ATOM 1842 N N . ARG A 1 243 ? 3.976 17.421 4.372 1.00 93.12 243 ARG A N 1
ATOM 1843 C CA . ARG A 1 243 ? 2.530 17.705 4.385 1.00 93.12 243 ARG A CA 1
ATOM 1844 C C . ARG A 1 243 ? 2.185 18.927 5.225 1.00 93.12 243 ARG A C 1
ATOM 1846 O O . ARG A 1 243 ? 1.400 19.757 4.775 1.00 93.12 243 ARG A O 1
ATOM 1853 N N . ALA A 1 244 ? 2.784 19.080 6.403 1.00 93.69 244 ALA A N 1
ATOM 1854 C CA . ALA A 1 244 ? 2.585 20.269 7.230 1.00 93.69 244 ALA A CA 1
ATOM 1855 C C . ALA A 1 244 ? 3.030 21.547 6.503 1.00 93.69 244 ALA A C 1
ATOM 1857 O O . ALA A 1 244 ? 2.299 22.539 6.505 1.00 93.69 244 ALA A O 1
ATOM 1858 N N . ALA A 1 245 ? 4.178 21.499 5.820 1.00 92.88 245 ALA A N 1
ATOM 1859 C CA . ALA A 1 245 ? 4.694 22.609 5.028 1.00 92.88 245 ALA A CA 1
ATOM 1860 C C . ALA A 1 245 ? 3.791 22.941 3.828 1.00 92.88 245 ALA A C 1
ATOM 1862 O O . ALA A 1 245 ? 3.450 24.105 3.631 1.00 92.88 245 ALA A O 1
ATOM 1863 N N . ALA A 1 246 ? 3.363 21.932 3.061 1.00 90.75 246 ALA A N 1
ATOM 1864 C CA . ALA A 1 246 ? 2.502 22.122 1.892 1.00 90.75 246 ALA A CA 1
ATOM 1865 C C . ALA A 1 246 ? 1.126 22.707 2.254 1.00 90.75 246 ALA A C 1
ATOM 1867 O O . ALA A 1 246 ? 0.595 23.548 1.532 1.00 90.75 246 ALA A O 1
ATOM 1868 N N . LEU A 1 247 ? 0.560 22.287 3.389 1.00 91.88 247 LEU A N 1
ATOM 1869 C CA . LEU A 1 247 ? -0.788 22.670 3.815 1.00 91.88 247 LEU A CA 1
ATOM 1870 C C . LEU A 1 247 ? -0.829 23.929 4.684 1.00 91.88 247 LEU A C 1
ATOM 1872 O O . LEU A 1 247 ? -1.911 24.472 4.913 1.00 91.88 247 LEU A O 1
ATOM 1876 N N . GLY A 1 248 ? 0.314 24.357 5.229 1.00 91.69 248 GLY A N 1
ATOM 1877 C CA . GLY A 1 248 ? 0.369 25.397 6.259 1.00 91.69 248 GLY A CA 1
ATOM 1878 C C . GLY A 1 248 ? -0.438 25.038 7.515 1.00 91.69 248 GLY A C 1
ATOM 1879 O O . GLY A 1 248 ? -0.915 25.930 8.217 1.00 91.69 248 GLY A O 1
ATOM 1880 N N . ALA A 1 249 ? -0.640 23.743 7.774 1.00 91.56 249 ALA A N 1
ATOM 1881 C CA . ALA A 1 249 ? -1.459 23.239 8.871 1.00 91.56 249 ALA A CA 1
ATOM 1882 C C . ALA A 1 249 ? -0.569 22.799 10.046 1.00 91.56 249 ALA A C 1
ATOM 1884 O O . ALA A 1 249 ? 0.418 22.090 9.828 1.00 91.56 249 ALA A O 1
ATOM 1885 N N . PRO A 1 250 ? -0.899 23.179 11.294 1.00 93.81 250 PRO A N 1
ATOM 1886 C CA . PRO A 1 250 ? -0.151 22.717 12.453 1.00 93.81 250 PRO A CA 1
ATOM 1887 C C . PRO A 1 250 ? -0.348 21.212 12.661 1.00 93.81 250 PRO A C 1
ATOM 1889 O O . PRO A 1 250 ? -1.426 20.666 12.413 1.00 93.81 250 PRO A O 1
ATOM 1892 N N . ILE A 1 251 ? 0.695 20.555 13.166 1.00 95.31 251 ILE A N 1
ATOM 1893 C CA . ILE A 1 251 ? 0.648 19.146 13.554 1.00 95.31 251 ILE A CA 1
ATOM 1894 C C . ILE A 1 251 ? 0.096 19.054 14.980 1.00 95.31 251 ILE A C 1
ATOM 1896 O O . ILE A 1 251 ? 0.725 19.512 15.933 1.00 95.31 251 ILE A O 1
ATOM 1900 N N . GLU A 1 252 ? -1.066 18.427 15.140 1.00 95.81 252 GLU A N 1
ATOM 1901 C CA . GLU A 1 252 ? -1.630 18.087 16.443 1.00 95.81 252 GLU A CA 1
ATOM 1902 C C . GLU A 1 252 ? -1.024 16.760 16.922 1.00 95.81 252 GLU A C 1
ATOM 1904 O O . GLU A 1 252 ? -1.324 15.681 16.400 1.00 95.81 252 GLU A O 1
ATOM 1909 N N . ARG A 1 253 ? -0.130 16.842 17.912 1.00 93.75 253 ARG A N 1
ATOM 1910 C CA . ARG A 1 253 ? 0.504 15.671 18.525 1.00 93.75 253 ARG A CA 1
ATOM 1911 C C . ARG A 1 253 ? -0.460 14.993 19.497 1.00 93.75 253 ARG A C 1
ATOM 1913 O O . ARG A 1 253 ? -0.941 15.614 20.443 1.00 93.75 253 ARG A O 1
ATOM 1920 N N . LEU A 1 254 ? -0.707 13.707 19.285 1.00 92.56 254 LEU A N 1
ATOM 1921 C CA . LEU A 1 254 ? -1.520 12.868 20.151 1.00 92.56 254 LEU A CA 1
ATOM 1922 C C . LEU A 1 254 ? -0.605 11.982 20.998 1.00 92.56 254 LEU A C 1
ATOM 1924 O O . LEU A 1 254 ? 0.196 11.214 20.469 1.00 92.56 254 LEU A O 1
ATOM 1928 N N . GLY A 1 255 ? -0.737 12.081 22.320 1.00 81.12 255 GLY A N 1
ATOM 1929 C CA . GLY A 1 255 ? -0.085 11.154 23.243 1.00 81.12 255 GLY A CA 1
ATOM 1930 C C . GLY A 1 255 ? -0.799 9.798 23.274 1.00 81.12 255 GLY A C 1
ATOM 1931 O O . GLY A 1 255 ? -1.985 9.732 22.931 1.00 81.12 255 GLY A O 1
ATOM 1932 N N . PRO A 1 256 ? -0.119 8.721 23.704 1.00 71.31 256 PRO A N 1
ATOM 1933 C CA . PRO A 1 256 ? -0.777 7.440 23.922 1.00 71.31 256 PRO A CA 1
ATOM 1934 C C . PRO A 1 256 ? -1.962 7.609 24.889 1.00 71.31 256 PRO A C 1
ATOM 1936 O O . PRO A 1 256 ? -1.906 8.451 25.799 1.00 71.31 256 PRO A O 1
ATOM 1939 N N . PRO A 1 257 ? -3.043 6.823 24.735 1.00 63.34 257 PRO A N 1
ATOM 1940 C CA . PRO A 1 257 ? -4.073 6.740 25.763 1.00 63.34 257 PRO A CA 1
ATOM 1941 C C . PRO A 1 257 ? -3.422 6.436 27.122 1.00 63.34 257 PRO A C 1
ATOM 1943 O O . PRO A 1 257 ? -2.388 5.774 27.179 1.00 63.34 257 PRO A O 1
ATOM 1946 N N . ARG A 1 258 ? -4.016 6.892 28.235 1.00 57.75 258 ARG A N 1
ATOM 1947 C CA . ARG A 1 258 ?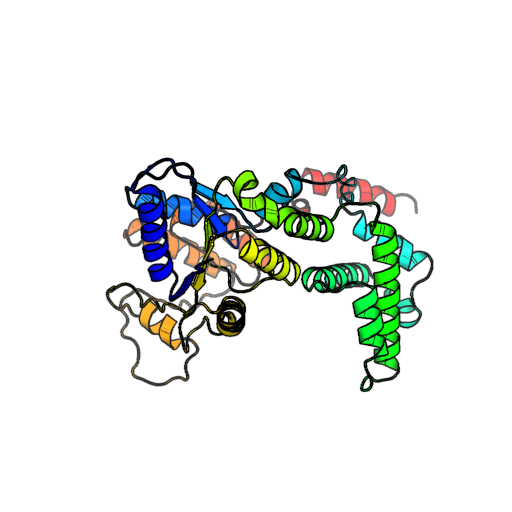 -3.570 6.525 29.596 1.00 57.75 258 ARG A CA 1
ATOM 1948 C C . ARG A 1 258 ? -3.800 5.023 29.847 1.00 57.75 258 ARG A C 1
ATOM 1950 O O . ARG A 1 258 ? -4.717 4.650 30.573 1.00 57.75 258 ARG A O 1
ATOM 1957 N N . ALA A 1 259 ? -3.008 4.161 29.224 1.00 58.75 259 ALA A N 1
ATOM 1958 C CA . ALA A 1 259 ? -2.959 2.734 29.490 1.00 58.75 259 ALA A CA 1
ATOM 1959 C C . ALA A 1 259 ? -1.938 2.443 30.600 1.00 58.75 259 ALA A C 1
ATOM 1961 O O . ALA A 1 259 ? -1.044 3.244 30.884 1.00 58.75 259 ALA A O 1
ATOM 1962 N N . LYS A 1 260 ? -2.078 1.284 31.254 1.00 58.91 260 LYS A N 1
ATOM 1963 C CA . LYS A 1 260 ? -1.038 0.769 32.152 1.00 58.91 260 LYS A CA 1
ATOM 1964 C C . LYS A 1 260 ? 0.206 0.477 31.310 1.00 58.91 260 LYS A C 1
ATOM 1966 O O . LYS A 1 260 ? 0.112 -0.271 30.345 1.00 58.91 260 LYS A O 1
ATOM 1971 N N . SER A 1 261 ? 1.343 1.060 31.682 1.00 71.62 261 SER A N 1
ATOM 1972 C CA . SER A 1 261 ? 2.631 0.749 31.059 1.00 71.62 261 SER A CA 1
ATOM 1973 C C . SER A 1 261 ? 2.952 -0.728 31.300 1.00 71.62 261 SER A C 1
ATOM 1975 O O . SER A 1 261 ? 3.074 -1.152 32.450 1.00 71.62 261 SER A O 1
ATOM 1977 N N . THR A 1 262 ? 3.004 -1.506 30.219 1.00 84.38 262 THR A N 1
ATOM 1978 C CA . THR A 1 262 ? 3.490 -2.890 30.210 1.00 84.38 262 THR A CA 1
ATOM 1979 C C . THR A 1 262 ? 4.959 -2.912 29.809 1.00 84.38 262 THR A C 1
ATOM 1981 O O . THR A 1 262 ? 5.472 -1.958 29.214 1.00 84.38 262 THR A O 1
ATOM 1984 N N . SER A 1 263 ? 5.646 -4.013 30.080 1.00 87.38 263 SER A N 1
ATOM 1985 C CA . SER A 1 263 ? 7.032 -4.198 29.651 1.00 87.38 263 SER A CA 1
ATOM 1986 C C . SER A 1 263 ? 7.162 -4.257 28.134 1.00 87.38 263 SER A C 1
ATOM 1988 O O . SER A 1 263 ? 8.165 -3.788 27.608 1.00 87.38 263 SER A O 1
ATOM 1990 N N . LEU A 1 264 ? 6.144 -4.740 27.415 1.00 86.44 264 LEU A N 1
ATOM 1991 C CA . LEU A 1 264 ? 6.074 -4.655 25.957 1.00 86.44 264 LEU A CA 1
ATOM 1992 C C . LEU A 1 264 ? 5.978 -3.202 25.473 1.00 86.44 264 LEU A C 1
ATOM 1994 O O . LEU A 1 264 ? 6.714 -2.833 24.564 1.00 86.44 264 LEU A O 1
ATOM 1998 N N . ALA A 1 265 ? 5.119 -2.375 26.081 1.00 80.06 265 ALA A N 1
ATOM 1999 C CA . ALA A 1 265 ? 5.010 -0.958 25.721 1.00 80.06 265 ALA A CA 1
ATOM 2000 C C . ALA A 1 265 ? 6.335 -0.221 25.982 1.00 80.06 265 ALA A C 1
ATOM 2002 O O . ALA A 1 265 ? 6.861 0.454 25.103 1.00 80.06 265 ALA A O 1
ATOM 2003 N N . ALA A 1 266 ? 6.939 -0.451 27.151 1.00 80.69 266 ALA A N 1
ATOM 2004 C CA . ALA A 1 266 ? 8.234 0.127 27.496 1.00 80.69 266 ALA A CA 1
ATOM 2005 C C . ALA A 1 266 ? 9.384 -0.381 26.602 1.00 80.69 266 ALA A C 1
ATOM 2007 O O . ALA A 1 266 ? 10.343 0.353 26.361 1.00 80.69 266 ALA A O 1
ATOM 2008 N N . LEU A 1 267 ? 9.312 -1.630 26.123 1.00 83.62 267 LEU A N 1
ATOM 2009 C CA . LEU A 1 267 ? 10.251 -2.173 25.142 1.00 83.62 267 LEU A CA 1
ATOM 2010 C C . LEU A 1 267 ? 10.062 -1.506 23.779 1.00 83.62 267 LEU A C 1
ATOM 2012 O O . LEU A 1 267 ? 11.053 -1.109 23.176 1.00 83.62 267 LEU A O 1
ATOM 2016 N N . ALA A 1 268 ? 8.823 -1.361 23.305 1.00 79.88 268 ALA A N 1
ATOM 2017 C CA . ALA A 1 268 ? 8.513 -0.740 22.020 1.00 79.88 268 ALA A CA 1
ATOM 2018 C C . ALA A 1 268 ? 9.023 0.709 21.943 1.00 79.88 268 ALA A C 1
ATOM 2020 O O . ALA A 1 268 ? 9.642 1.077 20.945 1.00 79.88 268 ALA A O 1
ATOM 2021 N N . ASP A 1 269 ? 8.860 1.480 23.022 1.00 75.19 269 ASP A N 1
ATOM 2022 C CA . ASP A 1 269 ? 9.346 2.864 23.120 1.00 75.19 269 ASP A CA 1
ATOM 2023 C C . ASP A 1 269 ? 10.882 2.965 23.081 1.00 75.19 269 ASP A C 1
ATOM 2025 O O . ASP A 1 269 ? 11.435 3.983 22.675 1.00 75.19 269 ASP A O 1
ATOM 2029 N N . ARG A 1 270 ? 11.593 1.914 23.507 1.00 76.25 270 ARG A N 1
ATOM 2030 C CA . ARG A 1 270 ? 13.061 1.908 23.653 1.00 76.25 270 ARG A CA 1
ATOM 2031 C C . ARG A 1 270 ? 13.782 1.029 22.634 1.00 76.25 270 ARG A C 1
ATOM 2033 O O . ARG A 1 270 ? 15.008 0.990 22.659 1.00 76.25 270 ARG A O 1
ATOM 2040 N N . LEU A 1 271 ? 13.065 0.328 21.752 1.00 79.50 271 LEU A N 1
ATOM 2041 C CA . LEU A 1 271 ? 13.621 -0.744 20.912 1.00 79.50 271 LEU A CA 1
ATOM 2042 C C . LEU A 1 271 ? 14.774 -0.272 20.015 1.00 79.50 271 LEU A C 1
ATOM 2044 O O . LEU A 1 271 ? 15.723 -1.018 19.786 1.00 79.50 271 LEU A O 1
ATOM 2048 N N . PHE A 1 272 ? 14.685 0.966 19.530 1.00 77.12 272 PHE A N 1
ATOM 2049 C CA . PHE A 1 272 ? 15.679 1.588 18.650 1.00 77.12 272 PHE A CA 1
ATOM 2050 C C . PHE A 1 272 ? 16.517 2.662 19.353 1.00 77.12 272 PHE A C 1
ATOM 2052 O O . PHE A 1 272 ? 17.410 3.246 18.741 1.00 77.12 272 PHE A O 1
ATOM 2059 N N . ALA A 1 273 ? 16.252 2.910 20.637 1.00 74.50 273 ALA A N 1
ATOM 2060 C CA . ALA A 1 273 ? 17.054 3.813 21.438 1.00 74.50 273 ALA A CA 1
ATOM 2061 C C . ALA A 1 273 ? 18.366 3.121 21.854 1.00 74.50 273 ALA A C 1
ATOM 2063 O O . ALA A 1 273 ? 18.404 1.897 22.020 1.00 74.50 273 ALA A O 1
ATOM 2064 N N . PRO A 1 274 ? 19.453 3.881 22.077 1.00 76.12 274 PRO A N 1
ATOM 2065 C CA . PRO A 1 274 ? 20.660 3.337 22.682 1.00 76.12 274 PRO A CA 1
ATOM 2066 C C . PRO A 1 274 ? 20.332 2.604 23.985 1.00 76.12 274 PRO A C 1
ATOM 2068 O O . PRO A 1 274 ? 19.479 3.048 24.757 1.00 76.12 274 PRO A O 1
ATOM 2071 N N . ALA A 1 275 ? 21.031 1.499 24.250 1.00 75.56 275 ALA A N 1
ATOM 2072 C CA . ALA A 1 275 ? 20.844 0.714 25.464 1.00 75.56 275 ALA A CA 1
ATOM 2073 C C . ALA A 1 275 ? 21.193 1.549 26.711 1.00 75.56 275 ALA A C 1
ATOM 2075 O O . ALA A 1 275 ? 22.339 1.607 27.150 1.00 75.56 275 ALA A O 1
ATOM 2076 N N . ALA A 1 276 ? 20.189 2.216 27.273 1.00 71.44 276 ALA A N 1
ATOM 2077 C CA . ALA A 1 276 ? 20.314 3.088 28.431 1.00 71.44 276 ALA A CA 1
ATOM 2078 C C . ALA A 1 276 ? 19.121 2.879 29.364 1.00 71.44 276 ALA A C 1
ATOM 2080 O O . ALA A 1 276 ? 17.985 2.853 28.900 1.00 71.44 276 ALA A O 1
ATOM 2081 N N . GLY A 1 277 ? 19.365 2.742 30.671 1.00 73.31 277 GLY A N 1
ATOM 2082 C CA . GLY A 1 277 ? 18.331 2.603 31.705 1.00 73.31 277 GLY A CA 1
ATOM 2083 C C . GLY A 1 277 ? 18.259 1.217 32.354 1.00 73.31 277 GLY A C 1
ATOM 2084 O O . GLY A 1 277 ? 18.999 0.302 32.002 1.00 73.31 277 GLY A O 1
ATOM 2085 N N . ALA A 1 278 ? 17.360 1.071 33.331 1.00 79.06 278 ALA A N 1
ATOM 2086 C CA . ALA A 1 278 ? 17.188 -0.172 34.079 1.00 79.06 278 ALA A CA 1
ATOM 2087 C C . ALA A 1 278 ? 16.569 -1.295 33.214 1.00 79.06 278 ALA A C 1
ATOM 2089 O O . ALA A 1 278 ? 15.819 -0.996 32.269 1.00 79.06 278 ALA A O 1
ATOM 2090 N N . PRO A 1 279 ? 16.850 -2.574 33.545 1.00 82.31 279 PRO A N 1
ATOM 2091 C CA . PRO A 1 279 ? 16.158 -3.718 32.962 1.00 82.31 279 PRO A CA 1
ATOM 2092 C C . PRO A 1 279 ? 14.643 -3.606 33.151 1.00 82.31 279 PRO A C 1
ATOM 2094 O O . PRO A 1 279 ? 14.170 -3.173 34.204 1.00 82.31 279 PRO A O 1
ATOM 2097 N N . LEU A 1 280 ? 13.883 -4.015 32.136 1.00 83.38 280 LEU A N 1
ATOM 2098 C CA . LEU A 1 280 ? 12.428 -4.098 32.226 1.00 83.38 280 LEU A CA 1
ATOM 2099 C C . LEU A 1 280 ? 12.046 -5.292 33.109 1.00 83.38 280 LEU A C 1
ATOM 2101 O O . LEU A 1 280 ? 12.578 -6.389 32.938 1.00 83.38 280 LEU A O 1
ATOM 2105 N N . ALA A 1 281 ? 11.132 -5.085 34.058 1.00 85.06 281 ALA A N 1
ATOM 2106 C CA . ALA A 1 281 ? 10.594 -6.181 34.860 1.00 85.06 281 ALA A CA 1
ATOM 2107 C C . ALA A 1 281 ? 9.784 -7.128 33.963 1.00 85.06 281 ALA A C 1
ATOM 2109 O O . ALA A 1 281 ? 9.079 -6.674 33.070 1.00 85.06 281 ALA A O 1
ATOM 2110 N N . ALA A 1 282 ? 9.852 -8.438 34.177 1.00 85.88 282 ALA A N 1
ATOM 2111 C CA . ALA A 1 282 ? 8.998 -9.359 33.435 1.00 85.88 282 ALA A CA 1
ATOM 2112 C C . ALA A 1 282 ? 7.558 -9.269 33.968 1.00 85.88 282 ALA A C 1
ATOM 2114 O O . ALA A 1 282 ? 7.307 -9.605 35.123 1.00 85.88 282 ALA A O 1
ATOM 2115 N N . ASP A 1 283 ? 6.624 -8.823 33.131 1.00 89.06 283 ASP A N 1
ATOM 2116 C CA . ASP A 1 283 ? 5.191 -8.727 33.451 1.00 89.06 283 ASP A CA 1
ATOM 2117 C C . ASP A 1 283 ? 4.327 -9.698 32.621 1.00 89.06 283 ASP A C 1
ATOM 2119 O O . ASP A 1 283 ? 3.102 -9.671 32.706 1.00 89.06 283 ASP A O 1
ATOM 2123 N N . GLY A 1 284 ? 4.966 -10.549 31.809 1.00 85.69 284 GLY A N 1
ATOM 2124 C CA . GLY A 1 284 ? 4.306 -11.509 30.920 1.00 85.69 284 GLY A CA 1
ATOM 2125 C C . GLY A 1 284 ? 3.814 -10.930 29.588 1.00 85.69 284 GLY A C 1
ATOM 2126 O O . GLY A 1 284 ? 3.353 -11.694 28.749 1.00 85.69 284 GLY A O 1
ATOM 2127 N N . SER A 1 285 ? 3.942 -9.619 29.348 1.00 87.75 285 SER A N 1
ATOM 2128 C CA . SER A 1 285 ? 3.519 -8.988 28.083 1.00 87.75 285 SER A CA 1
ATOM 2129 C C . SER A 1 285 ? 4.479 -9.233 26.911 1.00 87.75 285 SER A C 1
ATOM 2131 O O . SER A 1 285 ? 4.102 -9.060 25.754 1.00 87.75 285 SER A O 1
ATOM 2133 N N . PHE A 1 286 ? 5.716 -9.646 27.197 1.00 88.88 286 PHE A N 1
ATOM 2134 C CA . PHE A 1 286 ? 6.746 -9.959 26.210 1.00 88.88 286 PHE A CA 1
ATOM 2135 C C . PHE A 1 286 ? 7.504 -11.225 26.615 1.00 88.88 286 PHE A C 1
ATOM 2137 O O . PHE A 1 286 ? 7.791 -11.445 27.793 1.00 88.88 286 PHE A O 1
ATOM 2144 N N . THR A 1 287 ? 7.845 -12.069 25.642 1.00 89.44 287 THR A N 1
ATOM 2145 C CA . THR A 1 287 ? 8.659 -13.273 25.847 1.00 89.44 287 THR A CA 1
ATOM 2146 C C . THR A 1 287 ? 9.525 -13.522 24.618 1.00 89.44 287 THR A C 1
ATOM 2148 O O . THR A 1 287 ? 9.059 -13.391 23.489 1.00 89.44 287 THR A O 1
ATOM 2151 N N . LEU A 1 288 ? 10.781 -13.912 24.844 1.00 91.25 288 LEU A N 1
ATOM 2152 C CA . LEU A 1 288 ? 11.698 -14.368 23.804 1.00 91.25 288 LEU A CA 1
ATOM 2153 C C . LEU A 1 288 ? 11.902 -15.878 23.947 1.00 91.25 288 LEU A C 1
ATOM 2155 O O . LEU A 1 288 ? 12.292 -16.353 25.014 1.00 91.25 288 LEU A O 1
ATOM 2159 N N . LEU A 1 289 ? 11.655 -16.623 22.871 1.00 92.12 289 LEU A N 1
ATOM 2160 C CA . LEU A 1 289 ? 11.815 -18.075 22.829 1.00 92.12 289 LEU A CA 1
ATOM 2161 C C . LEU A 1 289 ? 12.908 -18.443 21.825 1.00 92.12 289 LEU A C 1
ATOM 2163 O O . LEU A 1 289 ? 12.867 -18.017 20.674 1.00 92.12 289 LEU A O 1
ATOM 2167 N N . SER A 1 290 ? 13.869 -19.260 22.255 1.00 94.88 290 SER A N 1
ATOM 2168 C CA . SER A 1 290 ? 14.858 -19.876 21.368 1.00 94.88 290 SER A CA 1
ATOM 2169 C C . SER A 1 290 ? 14.450 -21.320 21.096 1.00 94.88 290 SER A C 1
ATOM 2171 O O . SER A 1 290 ? 14.194 -22.087 22.026 1.00 94.88 290 SER A O 1
ATOM 2173 N N . VAL A 1 291 ? 14.349 -21.678 19.819 1.00 95.19 291 VAL A N 1
ATOM 2174 C CA . VAL A 1 291 ? 13.802 -22.957 19.355 1.00 95.19 291 VAL A CA 1
ATOM 2175 C C . VAL A 1 291 ? 14.691 -23.549 18.258 1.00 95.19 291 VAL A C 1
ATOM 2177 O O . VAL A 1 291 ? 15.225 -22.803 17.437 1.00 95.19 291 VAL A O 1
ATOM 2180 N N . PRO A 1 292 ? 14.873 -24.881 18.217 1.00 94.00 292 PRO A N 1
ATOM 2181 C CA . PRO A 1 292 ? 15.694 -25.525 17.199 1.00 94.00 292 PRO A CA 1
ATOM 2182 C C . PRO A 1 292 ? 14.930 -25.671 15.875 1.00 94.00 292 PRO A C 1
ATOM 2184 O O . PRO A 1 292 ? 14.128 -26.591 15.710 1.00 94.00 292 PRO A O 1
ATOM 2187 N N . GLY A 1 293 ? 15.220 -24.785 14.923 1.00 92.00 293 GLY A N 1
ATOM 2188 C CA . GLY A 1 293 ? 14.724 -24.857 13.546 1.00 92.00 293 GLY A CA 1
ATOM 2189 C C . GLY A 1 293 ? 13.251 -24.469 13.360 1.00 92.00 293 GLY A C 1
ATOM 2190 O O . GLY A 1 293 ? 12.464 -24.392 14.307 1.00 92.00 293 GLY A O 1
ATOM 2191 N N . GLU A 1 294 ? 12.875 -24.254 12.100 1.00 91.94 294 GLU A N 1
ATOM 2192 C CA . GLU A 1 294 ? 11.565 -23.728 11.680 1.00 91.94 294 GLU A CA 1
ATOM 2193 C C . GLU A 1 294 ? 10.396 -24.632 12.082 1.00 91.94 294 GLU A C 1
ATOM 2195 O O . GLU A 1 294 ? 9.390 -24.167 12.616 1.00 91.94 294 GLU A O 1
ATOM 2200 N N . ALA A 1 295 ? 10.538 -25.951 11.915 1.00 92.75 295 ALA A N 1
ATOM 2201 C CA . ALA A 1 295 ? 9.486 -26.901 12.276 1.00 92.75 295 ALA A CA 1
ATOM 2202 C C . ALA A 1 295 ? 9.148 -26.849 13.775 1.00 92.75 295 ALA A C 1
ATOM 2204 O O . ALA A 1 295 ? 7.975 -26.916 14.154 1.00 92.75 295 ALA A O 1
ATOM 2205 N N . ARG A 1 296 ? 10.156 -26.702 14.651 1.00 95.25 296 ARG A N 1
ATOM 2206 C CA . ARG A 1 296 ? 9.896 -26.556 16.087 1.00 95.25 296 ARG A CA 1
ATOM 2207 C C . ARG A 1 296 ? 9.359 -25.169 16.413 1.00 95.25 296 ARG A C 1
ATOM 2209 O O . ARG A 1 296 ? 8.459 -25.079 17.247 1.00 95.25 296 ARG A O 1
ATOM 2216 N N . ALA A 1 297 ? 9.850 -24.130 15.739 1.00 95.38 297 ALA A N 1
ATOM 2217 C CA . ALA A 1 297 ? 9.321 -22.778 15.869 1.00 95.38 297 ALA A CA 1
ATOM 2218 C C . ALA A 1 297 ? 7.820 -22.726 15.568 1.00 95.38 297 ALA A C 1
ATOM 2220 O O . ALA A 1 297 ? 7.056 -22.232 16.393 1.00 95.38 297 ALA A O 1
ATOM 2221 N N . ALA A 1 298 ? 7.372 -23.337 14.469 1.00 95.94 298 ALA A N 1
ATOM 2222 C CA . ALA A 1 298 ? 5.960 -23.390 14.107 1.00 95.94 298 ALA A CA 1
ATOM 2223 C C . ALA A 1 298 ? 5.095 -24.047 15.196 1.00 95.94 298 ALA A C 1
ATOM 2225 O O . ALA A 1 298 ? 4.017 -23.549 15.528 1.00 95.94 298 ALA A O 1
ATOM 2226 N N . ILE A 1 299 ? 5.572 -25.146 15.795 1.00 96.12 299 ILE A N 1
ATOM 2227 C CA . ILE A 1 299 ? 4.867 -25.836 16.886 1.00 96.12 299 ILE A CA 1
ATOM 2228 C C . ILE A 1 299 ? 4.746 -24.946 18.126 1.00 96.12 299 ILE A C 1
ATOM 2230 O O . ILE A 1 299 ? 3.681 -24.919 18.743 1.00 96.12 299 ILE A O 1
ATOM 2234 N N . GLU A 1 300 ? 5.815 -24.244 18.505 1.00 97.00 300 GLU A N 1
ATOM 2235 C CA . GLU A 1 300 ? 5.803 -23.357 19.674 1.00 97.00 300 GLU A CA 1
ATOM 2236 C C . GLU A 1 300 ? 4.962 -22.096 19.428 1.00 97.00 300 GLU A C 1
ATOM 2238 O O . GLU A 1 300 ? 4.217 -21.690 20.315 1.00 97.00 300 GLU A O 1
ATOM 2243 N N . ILE A 1 301 ? 4.961 -21.547 18.209 1.00 96.69 301 ILE A N 1
ATOM 2244 C CA . ILE A 1 301 ? 4.045 -20.467 17.807 1.00 96.69 301 ILE A CA 1
ATOM 2245 C C . ILE A 1 301 ? 2.589 -20.931 17.942 1.00 96.69 301 ILE A C 1
ATOM 2247 O O . ILE A 1 301 ? 1.773 -20.252 18.564 1.00 96.69 301 ILE A O 1
ATOM 2251 N N . ALA A 1 302 ? 2.256 -22.117 17.420 1.00 96.50 302 ALA A N 1
ATOM 2252 C CA . ALA A 1 302 ? 0.913 -22.682 17.545 1.00 96.50 302 ALA A CA 1
ATOM 2253 C C . ALA A 1 302 ? 0.507 -22.900 19.010 1.00 96.50 302 ALA A C 1
ATOM 2255 O O . ALA A 1 302 ? -0.645 -22.658 19.372 1.00 96.50 302 ALA A O 1
ATOM 2256 N N . ARG A 1 303 ? 1.450 -23.340 19.856 1.00 95.81 303 ARG A N 1
ATOM 2257 C CA . ARG A 1 303 ? 1.227 -23.482 21.298 1.00 95.81 303 ARG A CA 1
ATOM 2258 C C . ARG A 1 303 ? 0.944 -22.129 21.944 1.00 95.81 303 ARG A C 1
ATOM 2260 O O . ARG A 1 303 ? -0.066 -22.022 22.625 1.00 95.81 303 ARG A O 1
ATOM 2267 N N . ALA A 1 304 ? 1.767 -21.114 21.686 1.00 95.06 304 ALA A N 1
ATOM 2268 C CA . ALA A 1 304 ? 1.602 -19.781 22.261 1.00 95.06 304 ALA A CA 1
ATOM 2269 C C . ALA A 1 304 ? 0.247 -19.155 21.889 1.00 95.06 304 ALA A C 1
ATOM 2271 O O . ALA A 1 304 ? -0.450 -18.631 22.753 1.00 95.06 304 ALA A O 1
ATOM 2272 N N . VAL A 1 305 ? -0.177 -19.281 20.625 1.00 95.81 305 VAL A N 1
ATOM 2273 C CA . VAL A 1 305 ? -1.498 -18.813 20.167 1.00 95.81 305 VAL A CA 1
ATOM 2274 C C . VAL A 1 305 ? -2.634 -19.549 20.886 1.00 95.81 305 VAL A C 1
ATOM 2276 O O . VAL A 1 305 ? -3.613 -18.931 21.306 1.00 95.81 305 VAL A O 1
ATOM 2279 N N . PHE A 1 306 ? -2.515 -20.869 21.046 1.00 94.75 306 PHE A N 1
ATOM 2280 C CA . PHE A 1 306 ? -3.521 -21.668 21.742 1.00 94.75 306 PHE A CA 1
ATOM 2281 C C . PHE A 1 306 ? -3.592 -21.346 23.240 1.00 94.75 306 PHE A C 1
ATOM 2283 O O . PHE A 1 306 ? -4.686 -21.212 23.781 1.00 94.75 306 PHE A O 1
ATOM 2290 N N . GLU A 1 307 ? -2.447 -21.203 23.906 1.00 94.06 307 GLU A N 1
ATOM 2291 C CA . GLU A 1 307 ? -2.363 -20.842 25.323 1.00 94.06 307 GLU A CA 1
ATOM 2292 C C . GLU A 1 307 ? -2.928 -19.444 25.570 1.00 94.06 307 GLU A C 1
ATOM 2294 O O . GLU A 1 307 ? -3.769 -19.293 26.449 1.00 94.06 307 GLU A O 1
ATOM 2299 N N . ALA A 1 308 ? -2.592 -18.459 24.733 1.00 93.81 308 ALA A N 1
ATOM 2300 C CA . ALA A 1 308 ? -3.153 -17.113 24.833 1.00 93.81 308 ALA A CA 1
ATOM 2301 C C . ALA A 1 308 ? -4.689 -17.110 24.730 1.00 93.81 308 ALA A C 1
ATOM 2303 O O . ALA A 1 308 ? -5.359 -16.403 25.484 1.00 93.81 308 ALA A O 1
ATOM 2304 N N . ALA A 1 309 ? -5.257 -17.917 23.826 1.00 94.00 309 ALA A N 1
ATOM 2305 C CA . ALA A 1 309 ? -6.707 -18.050 23.693 1.00 94.00 309 ALA A CA 1
ATOM 2306 C C . ALA A 1 309 ? -7.337 -18.812 24.872 1.00 94.00 309 ALA A C 1
ATOM 2308 O O . ALA A 1 309 ? -8.389 -18.420 25.371 1.00 94.00 309 ALA A O 1
ATOM 2309 N N . ARG A 1 310 ? -6.697 -19.893 25.338 1.00 93.81 310 ARG A N 1
ATOM 2310 C CA . ARG A 1 310 ? -7.154 -20.693 26.488 1.00 93.81 310 ARG A CA 1
ATOM 2311 C C . ARG A 1 310 ? -7.157 -19.873 27.778 1.00 93.81 310 ARG A C 1
ATOM 2313 O O . ARG A 1 310 ? -8.096 -19.982 28.561 1.00 93.81 310 ARG A O 1
ATOM 2320 N N . ASP A 1 311 ? -6.117 -19.073 27.982 1.00 93.75 311 ASP A N 1
ATOM 2321 C CA . ASP A 1 311 ? -5.889 -18.305 29.206 1.00 93.75 311 ASP A CA 1
ATOM 2322 C C . ASP A 1 311 ? -6.623 -16.949 29.182 1.00 93.75 311 ASP A C 1
ATOM 2324 O O . ASP A 1 311 ? -6.574 -16.196 30.153 1.00 93.75 311 ASP A O 1
ATOM 2328 N N . GLY A 1 312 ? -7.339 -16.645 28.091 1.00 92.06 312 GLY A N 1
ATOM 2329 C CA . GLY A 1 312 ? -8.144 -15.431 27.942 1.00 92.06 312 GLY A CA 1
ATOM 2330 C C . GLY A 1 312 ? -7.328 -14.156 27.729 1.00 92.06 312 GLY A C 1
ATOM 2331 O O . GLY A 1 312 ? -7.861 -13.063 27.904 1.00 92.06 312 GLY A O 1
ATOM 2332 N N . VAL A 1 313 ? -6.049 -14.280 27.358 1.00 91.25 313 VAL A N 1
ATOM 2333 C CA . VAL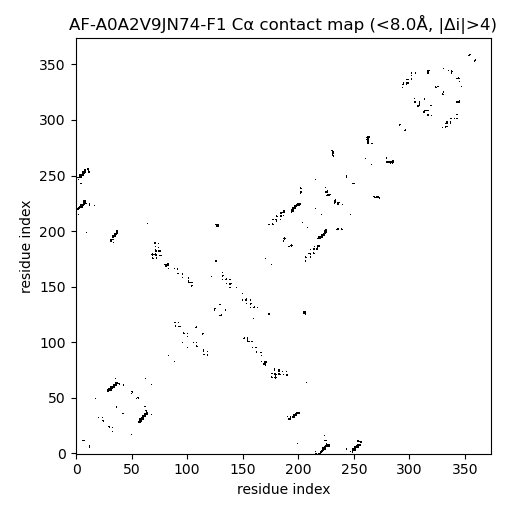 A 1 313 ? -5.195 -13.143 26.971 1.00 91.25 313 VAL A CA 1
ATOM 2334 C C . VAL A 1 313 ? -5.701 -12.515 25.674 1.00 91.25 313 VAL A C 1
ATOM 2336 O O . VAL A 1 313 ? -5.667 -11.297 25.525 1.00 91.25 313 VAL A O 1
ATOM 2339 N N . ILE A 1 314 ? -6.204 -13.351 24.765 1.00 93.38 314 ILE A N 1
ATOM 2340 C CA . ILE A 1 314 ? -6.910 -12.940 23.552 1.00 93.38 314 ILE A CA 1
ATOM 2341 C C . ILE A 1 314 ? -8.335 -13.497 23.560 1.00 93.38 314 ILE A C 1
ATOM 2343 O O . ILE A 1 314 ? -8.571 -14.617 24.015 1.00 93.38 314 ILE A O 1
ATOM 2347 N N . ALA A 1 315 ? -9.288 -12.744 23.012 1.00 90.56 315 ALA A N 1
ATOM 2348 C CA . ALA A 1 315 ? -10.692 -13.153 22.908 1.00 90.56 315 ALA A CA 1
ATOM 2349 C C . ALA A 1 315 ? -10.901 -14.318 21.921 1.00 90.56 315 ALA A C 1
ATOM 2351 O O . ALA A 1 315 ? -11.913 -15.020 21.962 1.00 90.56 315 ALA A O 1
ATOM 2352 N N . GLY A 1 316 ? -9.943 -14.534 21.019 1.00 92.38 316 GLY A N 1
ATOM 2353 C CA . GLY A 1 316 ? -9.894 -15.684 20.128 1.00 92.38 316 GLY A CA 1
ATOM 2354 C C . GLY A 1 316 ? -8.757 -15.579 19.117 1.00 92.38 316 GLY A C 1
ATOM 2355 O O . GLY A 1 316 ? -8.042 -14.584 19.062 1.00 92.38 316 GLY A O 1
ATOM 2356 N N . PHE A 1 317 ? -8.624 -16.593 18.258 1.00 94.12 317 PHE A N 1
ATOM 2357 C CA . PHE A 1 317 ? -7.524 -16.687 17.284 1.00 94.12 317 PHE A CA 1
ATOM 2358 C C . PHE A 1 317 ? -7.418 -15.504 16.308 1.00 94.12 317 PHE A C 1
ATOM 2360 O O . PHE A 1 317 ? -6.358 -15.283 15.738 1.00 94.12 317 PHE A O 1
ATOM 2367 N N . HIS A 1 318 ? -8.495 -14.739 16.121 1.00 89.94 318 HIS A N 1
ATOM 2368 C CA . HIS A 1 318 ? -8.529 -13.567 15.244 1.00 89.94 318 HIS A CA 1
ATOM 2369 C C . HIS A 1 318 ? -7.751 -12.357 15.791 1.00 89.94 318 HIS A C 1
ATOM 2371 O O . HIS A 1 318 ? -7.490 -11.429 15.032 1.00 89.94 318 HIS A O 1
ATOM 2377 N N . GLU A 1 319 ? -7.389 -12.354 17.076 1.00 91.12 319 GLU A N 1
ATOM 2378 C CA . GLU A 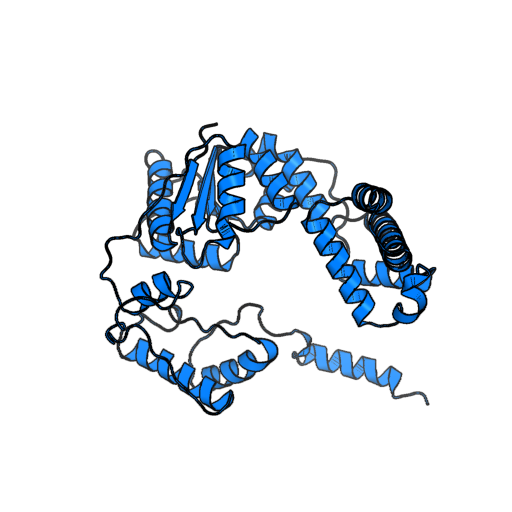1 319 ? -6.522 -11.329 17.679 1.00 91.12 319 GLU A CA 1
ATOM 2379 C C . GLU A 1 319 ? -5.036 -11.719 17.640 1.00 91.12 319 GLU A C 1
ATOM 2381 O O . GLU A 1 319 ? -4.174 -10.907 17.970 1.00 91.12 319 GLU A O 1
ATOM 2386 N N . ALA A 1 320 ? -4.714 -12.949 17.225 1.00 94.50 320 ALA A N 1
ATOM 2387 C CA . ALA A 1 320 ? -3.337 -13.382 17.047 1.00 94.50 320 ALA A CA 1
ATOM 2388 C C . ALA A 1 320 ? -2.821 -13.003 15.650 1.00 94.50 320 ALA A C 1
ATOM 2390 O O . ALA A 1 320 ? -3.495 -13.211 14.641 1.00 94.50 320 ALA A O 1
ATOM 2391 N N . ALA A 1 321 ? -1.583 -12.514 15.591 1.00 93.69 321 ALA A N 1
ATOM 2392 C CA . ALA A 1 321 ? -0.856 -12.275 14.351 1.00 93.69 321 ALA A CA 1
ATOM 2393 C C . ALA A 1 321 ? 0.524 -12.937 14.420 1.00 93.69 321 ALA A C 1
ATOM 2395 O O . ALA A 1 321 ? 1.182 -12.913 15.459 1.00 93.69 321 ALA A O 1
ATOM 2396 N N . VAL A 1 322 ? 0.961 -13.519 13.302 1.00 94.81 322 VAL A N 1
ATOM 2397 C CA . VAL A 1 322 ? 2.298 -14.105 13.151 1.00 94.81 322 VAL A CA 1
ATOM 2398 C C . VAL A 1 322 ? 2.990 -13.390 12.003 1.00 94.81 322 VAL A C 1
ATOM 2400 O O . VAL A 1 322 ? 2.499 -13.407 10.875 1.00 94.81 322 VAL A O 1
ATOM 2403 N N . PHE A 1 323 ? 4.122 -12.760 12.301 1.00 94.06 323 PHE A N 1
ATOM 2404 C CA . PHE A 1 323 ? 4.963 -12.094 11.314 1.00 94.06 323 PHE A CA 1
ATOM 2405 C C . PHE A 1 323 ? 6.189 -12.956 11.052 1.00 94.06 323 PHE A C 1
ATOM 2407 O O . PHE A 1 323 ? 6.858 -13.394 11.987 1.00 94.06 323 PHE A O 1
ATOM 2414 N N . VAL A 1 324 ? 6.469 -13.189 9.777 1.00 92.31 324 VAL A N 1
ATOM 2415 C CA . VAL A 1 324 ? 7.606 -13.981 9.309 1.00 92.31 324 VAL A CA 1
ATOM 2416 C C . VAL A 1 324 ? 8.427 -13.152 8.341 1.00 92.31 324 VAL A C 1
ATOM 2418 O O . VAL A 1 324 ? 7.890 -12.272 7.662 1.00 92.31 32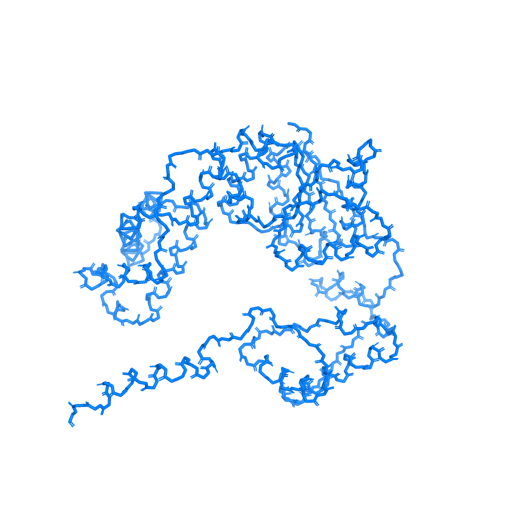4 VAL A O 1
ATOM 2421 N N . ARG A 1 325 ? 9.737 -13.398 8.305 1.00 89.75 325 ARG A N 1
ATOM 2422 C CA . ARG A 1 325 ? 10.638 -12.647 7.428 1.00 89.75 325 ARG A CA 1
ATOM 2423 C C . ARG A 1 325 ? 10.629 -13.196 6.005 1.00 89.75 325 ARG A C 1
ATOM 2425 O O . ARG A 1 325 ? 10.701 -12.390 5.082 1.00 89.75 325 ARG A O 1
ATOM 2432 N N . HIS A 1 326 ? 10.495 -14.515 5.864 1.00 89.38 326 HIS A N 1
ATOM 2433 C CA . HIS A 1 326 ? 10.541 -15.241 4.597 1.00 89.38 326 HIS A CA 1
ATOM 2434 C C . HIS A 1 326 ? 9.248 -16.043 4.414 1.00 89.38 326 HIS A C 1
ATOM 2436 O O . HIS A 1 326 ? 9.201 -17.237 4.713 1.00 89.38 326 HIS A O 1
ATOM 2442 N N . PRO A 1 327 ? 8.145 -15.396 3.984 1.00 88.94 327 PRO A N 1
ATOM 2443 C CA . PRO A 1 327 ? 6.849 -16.056 3.860 1.00 88.94 327 PRO A CA 1
ATOM 2444 C C . PRO A 1 327 ? 6.882 -17.332 3.012 1.00 88.94 327 PRO A C 1
ATOM 2446 O O . PRO A 1 327 ? 6.204 -18.299 3.343 1.00 88.94 327 PRO A O 1
ATOM 2449 N N . GLU A 1 328 ? 7.671 -17.345 1.942 1.00 85.38 328 GLU A N 1
ATOM 2450 C CA . GLU A 1 328 ? 7.881 -18.481 1.045 1.00 85.38 328 GLU A CA 1
ATOM 2451 C C . GLU A 1 328 ? 8.414 -19.740 1.750 1.00 85.38 328 GLU A C 1
ATOM 2453 O O . GLU A 1 328 ? 8.024 -20.849 1.383 1.00 85.38 328 GLU A O 1
ATOM 2458 N N . GLU A 1 329 ? 9.238 -19.571 2.784 1.00 87.62 329 GLU A N 1
ATOM 2459 C CA . GLU A 1 329 ? 9.843 -20.653 3.569 1.00 87.62 329 GLU A CA 1
ATOM 2460 C C . GLU A 1 329 ? 8.978 -20.994 4.793 1.00 87.62 329 GLU A C 1
ATOM 2462 O O . GLU A 1 329 ? 8.604 -22.149 5.018 1.00 87.62 329 GLU A O 1
ATOM 2467 N N . ASP A 1 330 ? 8.577 -19.971 5.550 1.00 91.38 330 ASP A N 1
ATOM 2468 C CA . ASP A 1 330 ? 7.954 -20.134 6.864 1.00 91.38 330 ASP A CA 1
ATOM 2469 C C . ASP A 1 330 ? 6.455 -20.487 6.789 1.00 91.38 330 ASP A C 1
ATOM 2471 O O . ASP A 1 330 ? 5.937 -21.285 7.584 1.00 91.38 330 ASP A O 1
ATOM 2475 N N . VAL A 1 331 ? 5.713 -19.885 5.847 1.00 92.38 331 VAL A N 1
ATOM 2476 C CA . VAL A 1 331 ? 4.247 -20.026 5.783 1.00 92.38 331 VAL A CA 1
ATOM 2477 C C . VAL A 1 331 ? 3.811 -21.460 5.499 1.00 92.38 331 VAL A C 1
ATOM 2479 O O . VAL A 1 331 ? 2.881 -21.897 6.177 1.00 92.38 331 VAL A O 1
ATOM 2482 N N . PRO A 1 332 ? 4.415 -22.233 4.572 1.00 91.50 332 PRO A N 1
ATOM 2483 C CA . PRO A 1 332 ? 4.023 -23.625 4.355 1.00 91.50 332 PRO A CA 1
ATOM 2484 C C . PRO A 1 332 ? 4.077 -24.475 5.635 1.00 91.50 332 PRO A C 1
ATOM 2486 O O . PRO A 1 332 ? 3.132 -25.216 5.928 1.00 91.50 332 PRO A O 1
ATOM 2489 N N . ILE A 1 333 ? 5.138 -24.318 6.434 1.00 93.81 333 ILE A N 1
ATOM 2490 C CA . ILE A 1 333 ? 5.353 -25.060 7.686 1.00 93.81 333 ILE A CA 1
ATOM 2491 C C . ILE A 1 333 ? 4.332 -24.628 8.751 1.00 93.81 333 ILE A C 1
ATOM 2493 O O . ILE A 1 333 ? 3.700 -25.472 9.401 1.00 93.81 333 ILE A O 1
ATOM 2497 N N . LEU A 1 334 ? 4.116 -23.319 8.910 1.00 95.00 334 LEU A N 1
ATOM 2498 C CA . LEU A 1 334 ? 3.113 -22.763 9.826 1.00 95.00 334 LEU A CA 1
ATOM 2499 C C . LEU A 1 334 ? 1.688 -23.174 9.439 1.00 95.00 334 LEU A C 1
ATOM 2501 O O . LEU A 1 334 ? 0.914 -23.611 10.291 1.00 95.00 334 LEU A O 1
ATOM 2505 N N . ALA A 1 335 ? 1.352 -23.091 8.154 1.00 93.50 335 ALA A N 1
ATOM 2506 C CA . ALA A 1 335 ? 0.040 -23.414 7.609 1.00 93.50 335 ALA A CA 1
ATOM 2507 C C . ALA A 1 335 ? -0.327 -24.887 7.836 1.00 93.50 335 ALA A C 1
ATOM 2509 O O . ALA A 1 335 ? -1.472 -25.188 8.190 1.00 93.50 335 ALA A O 1
ATOM 2510 N N . GLU A 1 336 ? 0.628 -25.806 7.670 1.00 94.38 336 GLU A N 1
ATOM 2511 C CA . GLU A 1 336 ? 0.444 -27.225 7.990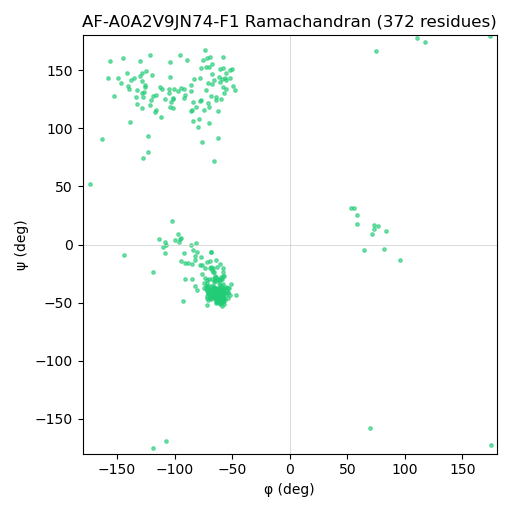 1.00 94.38 336 GLU A CA 1
ATOM 2512 C C . GLU A 1 336 ? 0.307 -27.450 9.504 1.00 94.38 336 GLU A C 1
ATOM 2514 O O . GLU A 1 336 ? -0.588 -28.164 9.973 1.00 94.38 336 GLU A O 1
ATOM 2519 N N . THR A 1 337 ? 1.133 -26.773 10.302 1.00 96.69 337 THR A N 1
ATOM 2520 C CA . THR A 1 337 ? 1.095 -26.864 11.769 1.00 96.69 337 THR A CA 1
ATOM 2521 C C . THR A 1 337 ? -0.238 -26.382 12.345 1.00 96.69 337 THR A C 1
ATOM 2523 O O . THR A 1 337 ? -0.796 -27.022 13.242 1.00 96.69 337 THR A O 1
ATOM 2526 N N . PHE A 1 338 ? -0.775 -25.279 11.828 1.00 95.81 338 PHE A N 1
ATOM 2527 C CA . PHE A 1 338 ? -2.071 -24.742 12.235 1.00 95.81 338 PHE A CA 1
ATOM 2528 C C . PHE A 1 338 ? -3.225 -25.620 11.750 1.00 95.81 338 PHE A C 1
ATOM 2530 O O . PHE A 1 338 ? -4.132 -25.913 12.531 1.00 95.81 338 PHE A O 1
ATOM 2537 N N . ARG A 1 339 ? -3.168 -26.126 10.508 1.00 94.62 339 ARG A N 1
ATOM 2538 C CA . ARG A 1 339 ? -4.188 -27.029 9.950 1.00 94.62 339 ARG A CA 1
ATOM 2539 C C . ARG A 1 339 ? -4.305 -28.323 10.754 1.00 94.62 339 ARG A C 1
ATOM 2541 O O . ARG A 1 339 ? -5.405 -28.685 11.167 1.00 94.62 339 ARG A O 1
ATOM 2548 N N . SER A 1 340 ? -3.178 -28.976 11.037 1.00 95.44 340 SER A N 1
ATOM 2549 C CA . SER A 1 340 ? -3.121 -30.199 11.853 1.00 95.44 340 SER A CA 1
ATOM 2550 C C . SER A 1 340 ? -3.665 -30.002 13.274 1.00 95.44 340 SER A C 1
ATOM 2552 O O . SER A 1 340 ? -4.233 -30.927 13.851 1.00 95.44 340 SER A O 1
ATOM 2554 N N . ARG A 1 341 ? -3.555 -28.785 13.824 1.00 93.88 341 ARG A N 1
ATOM 2555 C CA . ARG A 1 341 ? -4.071 -28.406 15.154 1.00 93.88 341 ARG A CA 1
ATOM 2556 C C . ARG A 1 341 ? -5.446 -27.743 15.128 1.00 93.88 341 ARG A C 1
ATOM 2558 O O . ARG A 1 341 ? -5.950 -27.378 16.185 1.00 93.88 341 ARG A O 1
ATOM 2565 N N . ARG A 1 342 ? -6.066 -27.610 13.950 1.00 93.88 342 ARG A N 1
ATOM 2566 C CA . ARG A 1 342 ? -7.364 -26.942 13.749 1.00 93.88 342 ARG A CA 1
ATOM 2567 C C . ARG A 1 342 ? -7.397 -25.499 14.269 1.00 93.88 342 ARG A C 1
ATOM 2569 O O . ARG A 1 342 ? -8.447 -25.021 14.689 1.00 93.88 342 ARG A O 1
ATOM 2576 N N . ILE A 1 343 ? -6.262 -24.805 14.221 1.00 94.81 343 ILE A N 1
ATOM 2577 C CA . ILE A 1 343 ? -6.204 -23.364 14.469 1.00 94.81 343 ILE A CA 1
ATOM 2578 C C . ILE A 1 343 ? -6.621 -22.680 13.158 1.00 94.81 343 ILE A C 1
ATOM 2580 O O . ILE A 1 343 ? -5.969 -22.914 12.139 1.00 94.81 343 ILE A O 1
ATOM 2584 N N . PRO A 1 344 ? -7.711 -21.893 13.126 1.00 94.56 344 PRO A N 1
ATOM 2585 C CA . PRO A 1 344 ? -8.096 -21.141 11.941 1.00 94.56 344 PRO A CA 1
ATOM 2586 C C . PRO A 1 344 ? -7.068 -20.043 11.668 1.00 94.56 344 PRO A C 1
ATOM 2588 O O . PRO A 1 344 ? -6.622 -19.359 12.587 1.00 94.56 344 PRO A O 1
ATOM 2591 N N . TYR A 1 345 ? -6.709 -19.864 10.400 1.00 93.44 345 TYR A N 1
ATOM 2592 C CA . TYR A 1 345 ? -5.736 -18.860 9.990 1.00 93.44 345 TYR A CA 1
ATOM 2593 C C . TYR A 1 345 ? -6.074 -18.259 8.634 1.00 93.44 345 TYR A C 1
ATOM 2595 O O . TYR A 1 345 ? -6.805 -18.839 7.829 1.00 93.44 345 TYR A O 1
ATOM 2603 N N . TYR A 1 346 ? -5.491 -17.093 8.393 1.00 91.62 346 TYR A N 1
ATOM 2604 C CA . TYR A 1 346 ? -5.523 -16.387 7.126 1.00 91.62 346 TYR A CA 1
ATOM 2605 C C . TYR A 1 346 ? -4.089 -16.033 6.731 1.00 91.62 346 TYR A C 1
ATOM 2607 O O . TYR A 1 346 ? -3.341 -15.494 7.543 1.00 91.62 346 TYR A O 1
ATOM 2615 N N . VAL A 1 347 ? -3.712 -16.341 5.489 1.00 90.44 347 VAL A N 1
ATOM 2616 C CA . VAL A 1 347 ? -2.412 -15.967 4.919 1.00 90.44 347 VAL A CA 1
ATOM 2617 C C . VAL A 1 347 ? -2.617 -14.762 4.014 1.00 90.44 347 VAL A C 1
ATOM 2619 O O . VAL A 1 347 ? -3.315 -14.845 2.999 1.00 90.44 347 VAL A O 1
ATOM 2622 N N . GLN A 1 348 ? -1.989 -13.642 4.363 1.00 85.38 348 GLN A N 1
ATOM 2623 C CA . GLN A 1 348 ? -1.948 -12.475 3.492 1.00 85.38 348 GLN A CA 1
ATOM 2624 C C . GLN A 1 348 ? -1.174 -12.813 2.209 1.00 85.38 348 GLN A C 1
ATOM 2626 O O . GLN A 1 348 ? -0.053 -13.299 2.272 1.00 85.38 348 GLN A O 1
ATOM 2631 N N . GLY A 1 349 ? -1.787 -12.564 1.047 1.00 78.19 349 GLY A N 1
ATOM 2632 C CA . GLY A 1 349 ? -1.234 -12.938 -0.265 1.00 78.19 349 GLY A CA 1
ATOM 2633 C C . GLY A 1 349 ? -1.758 -14.272 -0.812 1.00 78.19 349 GLY A C 1
ATOM 2634 O O . GLY A 1 349 ? -1.647 -14.522 -2.009 1.00 78.19 349 GLY A O 1
ATOM 2635 N N . GLY A 1 350 ? -2.423 -15.083 0.019 1.00 83.25 350 GLY A N 1
ATOM 2636 C CA . GLY A 1 350 ? -2.988 -16.369 -0.391 1.00 83.25 350 GLY A CA 1
ATOM 2637 C C . GLY A 1 350 ? -1.924 -17.428 -0.697 1.00 83.25 350 GLY A C 1
ATOM 2638 O O . GLY A 1 350 ? -0.807 -17.365 -0.196 1.00 83.25 350 GLY A O 1
ATOM 2639 N N . SER A 1 351 ? -2.293 -18.435 -1.493 1.00 76.69 351 SER A N 1
ATOM 2640 C CA . SER A 1 351 ? -1.369 -19.464 -1.987 1.00 76.69 351 SER A CA 1
ATOM 2641 C C . SER A 1 351 ? -1.001 -19.220 -3.447 1.00 76.69 351 SER A C 1
ATOM 2643 O O . SER A 1 351 ? -1.846 -18.794 -4.244 1.00 76.69 351 SER A O 1
ATOM 2645 N N . ALA A 1 352 ? 0.249 -19.525 -3.805 1.00 76.94 352 ALA A N 1
ATOM 2646 C CA .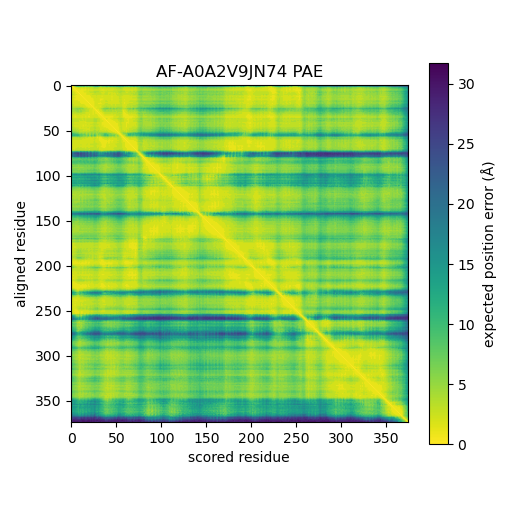 ALA A 1 352 ? 0.725 -19.381 -5.172 1.00 76.94 352 ALA A CA 1
ATOM 2647 C C . ALA A 1 352 ? -0.132 -20.218 -6.131 1.00 76.94 352 ALA A C 1
ATOM 2649 O O . ALA A 1 352 ? -0.455 -21.381 -5.875 1.00 76.94 352 ALA A O 1
ATOM 2650 N N . PHE A 1 353 ? -0.510 -19.630 -7.270 1.00 78.25 353 PHE A N 1
ATOM 2651 C CA . PHE A 1 353 ? -1.296 -20.347 -8.272 1.00 78.25 353 PHE A CA 1
ATOM 2652 C C . PHE A 1 353 ? -0.534 -21.564 -8.814 1.00 78.25 353 PHE A C 1
ATOM 2654 O O . PHE A 1 353 ? -1.161 -22.587 -9.070 1.00 78.25 353 PHE A O 1
ATOM 2661 N N . ALA A 1 354 ? 0.799 -21.489 -8.914 1.00 78.25 354 ALA A N 1
ATOM 2662 C CA . ALA A 1 354 ? 1.672 -22.581 -9.355 1.00 78.25 354 ALA A CA 1
ATOM 2663 C C . ALA A 1 354 ? 1.542 -23.859 -8.504 1.00 78.25 354 ALA A C 1
ATOM 2665 O O . ALA A 1 354 ? 1.707 -24.965 -9.016 1.00 78.25 354 ALA A O 1
ATOM 2666 N N . ASP A 1 355 ? 1.156 -23.733 -7.232 1.00 77.06 355 ASP A N 1
ATOM 2667 C CA . ASP A 1 355 ? 0.963 -24.879 -6.340 1.00 77.06 355 ASP A CA 1
ATOM 2668 C C . ASP A 1 355 ? -0.377 -25.587 -6.517 1.00 77.06 355 ASP A C 1
ATOM 2670 O O . ASP A 1 355 ? -0.614 -26.647 -5.934 1.00 77.06 355 ASP A O 1
ATOM 2674 N N . ARG A 1 356 ? -1.274 -25.035 -7.337 1.00 84.19 356 ARG A N 1
ATOM 2675 C CA . ARG A 1 356 ? -2.561 -25.664 -7.622 1.00 84.19 356 ARG A CA 1
ATOM 2676 C C . ARG A 1 356 ? -2.388 -26.800 -8.621 1.00 84.19 356 ARG A C 1
ATOM 2678 O O . ARG A 1 356 ? -1.638 -26.691 -9.587 1.00 84.19 356 ARG A O 1
ATOM 2685 N N . ALA A 1 357 ? -3.166 -27.866 -8.429 1.00 85.50 357 ALA A N 1
ATOM 2686 C CA . ALA A 1 357 ? -3.134 -29.052 -9.286 1.00 85.50 357 ALA A CA 1
ATOM 2687 C C . ALA A 1 357 ? -3.315 -28.718 -10.778 1.00 85.50 357 ALA A C 1
ATOM 2689 O O . ALA A 1 357 ? -2.603 -29.260 -11.615 1.00 85.50 357 ALA A O 1
ATOM 2690 N N . LEU A 1 358 ? -4.218 -27.783 -11.098 1.00 90.06 358 LEU A N 1
ATOM 2691 C CA . LEU A 1 358 ? -4.440 -27.321 -12.469 1.00 90.06 358 LEU A CA 1
ATOM 2692 C C . LEU A 1 358 ? -3.169 -26.722 -13.087 1.00 90.06 358 LEU A C 1
ATOM 2694 O O . LEU A 1 358 ? -2.808 -27.070 -14.203 1.00 90.06 358 LEU A O 1
ATOM 2698 N N . SER A 1 359 ? -2.477 -25.853 -12.356 1.00 87.19 359 SER A N 1
ATOM 2699 C CA . SER A 1 359 ? -1.259 -25.192 -12.830 1.00 87.19 359 SER A CA 1
ATOM 2700 C C . SER A 1 359 ? -0.133 -26.191 -13.048 1.00 87.19 359 SER A C 1
ATOM 2702 O O . SER A 1 359 ? 0.523 -26.150 -14.082 1.00 87.19 359 SER A O 1
ATOM 2704 N N . ARG A 1 360 ? 0.043 -27.137 -12.116 1.00 86.69 360 ARG A N 1
ATOM 2705 C CA . ARG A 1 360 ? 1.019 -28.225 -12.267 1.00 86.69 360 ARG A CA 1
ATOM 2706 C C . ARG A 1 360 ? 0.710 -29.098 -13.481 1.00 86.69 360 ARG A C 1
ATOM 2708 O O . ARG A 1 360 ? 1.630 -29.459 -14.200 1.00 86.69 360 ARG A O 1
ATOM 2715 N N . ALA A 1 361 ? -0.565 -29.394 -13.736 1.00 89.31 361 ALA A N 1
ATOM 2716 C CA . ALA A 1 361 ? -0.975 -30.151 -14.916 1.00 89.31 361 ALA A CA 1
ATOM 2717 C C . ALA A 1 361 ? -0.681 -29.394 -16.221 1.00 89.31 361 ALA A C 1
ATOM 2719 O O . ALA A 1 361 ? -0.154 -29.985 -17.156 1.00 89.31 361 ALA A O 1
ATOM 2720 N N . VAL A 1 362 ? -0.970 -28.089 -16.280 1.00 89.44 362 VAL A N 1
ATOM 2721 C CA . VAL A 1 362 ? -0.664 -27.254 -17.456 1.00 89.44 362 VAL A CA 1
ATOM 2722 C C . VAL A 1 362 ? 0.843 -27.166 -17.700 1.00 89.44 362 VAL A C 1
ATOM 2724 O O . VAL A 1 362 ? 1.275 -27.347 -18.833 1.00 89.44 362 VAL A O 1
ATOM 2727 N N . LEU A 1 363 ? 1.646 -26.939 -16.654 1.00 87.19 363 LEU A N 1
ATOM 2728 C CA . LEU A 1 363 ? 3.108 -26.906 -16.768 1.00 87.19 363 LEU A CA 1
ATOM 2729 C C . LEU A 1 363 ? 3.675 -28.256 -17.213 1.00 87.19 363 LEU A C 1
ATOM 2731 O O . LEU A 1 363 ? 4.537 -28.288 -18.081 1.00 87.19 363 LEU A O 1
ATOM 2735 N N . ALA A 1 364 ? 3.160 -29.363 -16.671 1.00 86.62 364 ALA A N 1
ATOM 2736 C CA . ALA A 1 364 ? 3.564 -30.699 -17.095 1.00 86.62 364 ALA A CA 1
ATOM 2737 C C . ALA A 1 364 ? 3.243 -30.942 -18.576 1.00 86.62 364 ALA A C 1
ATOM 2739 O O . ALA A 1 364 ? 4.085 -31.462 -19.292 1.00 86.62 364 ALA A O 1
ATOM 2740 N N . LEU A 1 365 ? 2.061 -30.531 -19.052 1.00 88.62 365 LEU A N 1
ATOM 2741 C CA . LEU A 1 365 ? 1.697 -30.641 -20.468 1.00 88.62 365 LEU A CA 1
ATOM 2742 C C . LEU A 1 365 ? 2.588 -29.783 -21.374 1.00 88.62 365 LEU A C 1
ATOM 2744 O O . LEU A 1 365 ? 2.953 -30.244 -22.448 1.00 88.62 365 LEU A O 1
ATOM 2748 N N . ALA A 1 366 ? 2.942 -28.567 -20.953 1.00 85.75 366 ALA A N 1
ATOM 2749 C CA . ALA A 1 366 ? 3.849 -27.702 -21.708 1.00 85.75 366 ALA A CA 1
ATOM 2750 C C . ALA A 1 366 ? 5.275 -28.281 -21.773 1.00 85.75 366 ALA A C 1
ATOM 2752 O O . ALA A 1 366 ? 5.904 -28.242 -22.823 1.00 85.75 366 ALA A O 1
ATOM 2753 N N . ALA A 1 367 ? 5.754 -28.887 -20.682 1.00 84.38 367 ALA A N 1
ATOM 2754 C CA . ALA A 1 367 ? 7.067 -29.530 -20.632 1.00 84.38 367 ALA A CA 1
ATOM 2755 C C . ALA A 1 367 ? 7.169 -30.782 -21.525 1.00 84.38 367 ALA A C 1
ATOM 2757 O O . ALA A 1 367 ? 8.260 -31.133 -21.965 1.00 84.38 367 ALA A O 1
ATOM 2758 N N . LEU A 1 368 ? 6.045 -31.438 -21.853 1.00 83.19 368 LEU A N 1
ATOM 2759 C CA . LEU A 1 368 ? 6.055 -32.565 -22.796 1.00 83.19 368 LEU A CA 1
ATOM 2760 C C . LEU A 1 368 ? 6.557 -32.154 -24.188 1.00 83.19 368 LEU A C 1
ATOM 2762 O O . LEU A 1 368 ? 7.148 -32.984 -24.870 1.00 83.19 368 LEU A O 1
ATOM 2766 N N . GLU A 1 369 ? 6.339 -30.904 -24.609 1.00 64.06 369 GLU A N 1
ATOM 2767 C CA . GLU A 1 369 ? 6.824 -30.389 -25.898 1.00 64.06 369 GLU A CA 1
ATOM 2768 C C . GLU A 1 369 ? 8.348 -30.172 -25.894 1.00 64.06 369 GLU A C 1
ATOM 2770 O O . GLU A 1 369 ? 9.000 -30.413 -26.907 1.00 64.06 369 GLU A O 1
ATOM 2775 N N . GLU A 1 370 ? 8.931 -29.803 -24.747 1.00 59.53 370 GLU A N 1
ATOM 2776 C CA . GLU A 1 370 ? 10.388 -29.681 -24.578 1.00 59.53 370 GLU A CA 1
ATOM 2777 C C . GLU A 1 370 ? 11.085 -31.049 -24.493 1.00 59.53 370 GLU A C 1
ATOM 2779 O O . GLU A 1 370 ? 12.210 -31.198 -24.969 1.00 59.53 370 GLU A O 1
ATOM 2784 N N . GLU A 1 371 ? 10.427 -32.061 -23.916 1.00 59.09 371 GLU A N 1
ATOM 2785 C CA . GLU A 1 371 ? 11.019 -33.389 -23.693 1.00 59.09 371 GLU A CA 1
ATOM 2786 C C . GLU A 1 371 ? 10.726 -34.415 -24.804 1.00 59.09 371 GLU A C 1
ATOM 2788 O O . GLU A 1 371 ? 11.374 -35.460 -24.854 1.00 59.09 371 GLU A O 1
ATOM 2793 N N . SER A 1 372 ? 9.772 -34.159 -25.707 1.00 60.25 372 SER A N 1
ATOM 2794 C CA . SER A 1 372 ? 9.334 -35.138 -26.716 1.00 60.25 372 SER A CA 1
ATOM 2795 C C . SER A 1 372 ? 9.370 -34.594 -28.144 1.00 60.25 372 SER A C 1
ATOM 2797 O O . SER A 1 372 ? 8.311 -34.354 -28.700 1.00 60.25 372 SER A O 1
ATOM 2799 N N . PHE A 1 373 ? 10.568 -34.450 -28.733 1.00 53.81 373 PHE A N 1
ATOM 2800 C CA . PHE A 1 373 ? 10.912 -34.666 -30.163 1.00 53.81 373 PHE A CA 1
ATOM 2801 C C . PHE A 1 373 ? 12.444 -34.535 -30.378 1.00 53.81 373 PHE A C 1
ATOM 2803 O O . PHE A 1 373 ? 12.901 -33.784 -31.242 1.00 53.81 373 PHE A O 1
ATOM 2810 N N . ALA A 1 374 ? 13.246 -35.268 -29.595 1.00 45.50 374 ALA A N 1
ATOM 2811 C CA . ALA A 1 374 ? 14.671 -35.500 -29.870 1.00 45.50 374 ALA A CA 1
ATOM 2812 C C . ALA A 1 374 ? 14.922 -36.975 -30.201 1.00 45.50 374 ALA A C 1
ATOM 2814 O O . ALA A 1 374 ? 14.346 -37.836 -29.494 1.00 45.50 374 ALA A O 1
#

Secondary structure (DSSP, 8-state):
---EEEEE-HHHHHHHHHHHHHHHTSS-TT--EEEEES-HHHHHHHHHHHHHTT----SEEEE-HHHHHHHHHTTSSSPPPPBPPTTHHHHHHHHHHHH---GGGTTTTT-HHHHHHHHHHHHHHHHTT--HHHHHHHHHH--S--HHHHHHHHHHHHHHHHHHHHHTTSB-HHHHHHHHHHTGGGHHHHHS-SEEEEES-----HHHHHHHHHHHTTSEEEEEEE--TTSTTGGGHHHHHHHHHHHT--EEEPPPPS----HHHHHHHHTTS-S-SPPPP--SS------SHHHHHHHHHHHHHHHHHHTTSSSSGGG-----S-HHHHHHHHHHHHHHTT-----TT---GGGSHHHHHHHHHHHHHHHS--

Sequence (374 aa):
MPHRIFAGPFEALEARLLTEIVERQRGDPLAPVSVVVGSNILAAYLKSRLAASGRAAANLRFYTFLDLANRLASGSGPQPKPPLPPLGASWILQGLLEDAPPRPFGEVSDLAGFRAALLDTFRDLRDAGISAEDFERGVRGSLDETPERREHLLGLAELYSRFRARTAPFSDVDDLFRRASAAAPGAAGLVGSSFTIVYGVYDITGQQADLLGALEGALELAYFVPHVEDGSAEFARPFLEARAAALGAPIERLGPPRAKSTSLAALADRLFAPAAGAPLAADGSFTLLSVPGEARAAIEIARAVFEAARDGVIAGFHEAAVFVRHPEEDVPILAETFRSRRIPYYVQGGSAFADRALSRAVLALAALEEESFA

Solvent-accessible surface area (backbone atoms only — not comparable to full-atom values): 21379 Å² total; per-residue (Å²): 111,87,49,45,36,36,31,12,43,64,72,26,46,50,59,47,49,59,48,54,54,48,64,67,23,68,89,38,64,65,46,52,42,39,37,36,29,78,38,72,64,57,46,53,49,52,53,51,53,45,57,72,68,74,52,92,80,42,56,71,44,73,27,37,67,67,54,45,23,52,51,28,32,72,73,59,78,76,83,78,50,56,66,61,55,89,67,42,70,58,53,52,50,48,53,47,42,73,74,62,49,42,78,81,40,56,92,47,58,85,39,74,66,48,56,54,52,51,52,51,51,52,46,51,38,46,38,58,58,50,46,49,67,56,48,41,49,50,56,74,66,54,82,88,60,52,74,67,58,45,49,43,48,51,36,49,31,50,50,48,37,54,50,48,65,71,47,59,75,33,35,53,71,68,56,39,38,54,42,15,30,75,28,14,82,53,32,30,73,63,77,57,30,54,45,37,35,38,41,68,51,45,78,76,44,37,48,55,49,51,33,49,58,36,32,55,80,43,31,35,40,37,40,33,30,54,32,42,89,86,33,89,31,55,79,22,47,66,45,52,52,53,49,31,64,76,66,73,32,70,75,44,77,41,65,69,67,97,64,83,87,41,45,41,56,58,41,58,62,41,69,84,43,77,97,74,82,79,83,76,68,90,74,77,69,63,86,89,85,91,65,81,55,67,73,48,40,32,52,52,52,54,46,51,56,49,48,34,37,74,73,59,77,30,98,37,68,87,76,61,84,85,89,72,93,50,57,89,69,52,43,63,54,37,52,50,50,28,55,80,67,70,50,80,83,84,64,91,89,64,74,66,64,69,78,35,70,66,44,46,50,53,52,52,60,58,48,46,65,78,73,63,86,129

pLDDT: mean 88.79, std 8.37, range [45.5, 97.69]

Foldseek 3Di:
DAAAAEEAAPQLLLVVVLVVQCVQCVVPLAQAAEEEEQDPVVVVVSVVVNVVVVDDHHNYHYDYLLRLLVLLLVPDDDDAQAAQDVCNLLVQLLVVLVVDQQPLCVVPSPPPVVSVVLVVVLVQCLLQVHDLVNQCVVLVPDDPDDPSVSSVSNSSSVSSNSSCVVCVSHDDSSNSLVSSLVSLQVSCVSSVHLEYEYAADQDGTNSSVSNVLSNLVRHHYYYYYHDDPPFPRVSSVVVSVVVCVSNVYDYHYGYRDPDDDDLVNVCRRCVPPPPDDDDRDDPPPDDDDDADDLLRVLLVLLVVLVCCCVVVVDVHSVPDDDDDPCCVPRVVSNVVNCVVVVNDDDDVVDDDPCPDPVNVVVVVVVVCVVVPDD

Nearest PDB structures (foldseek):
  3u4q-assembly1_B  TM=8.826E-01  e=8.278E-14  Bacillus subtilis
  4cei-assembly1_B  TM=8.721E-01  e=8.772E-12  Bacillus subtilis subsp. subtilis str. 168
  4ceh-assembly1_B  TM=8.512E-01  e=2.122E-11  Bacillus subtilis subsp. subtilis str. 168
  2pjr-assembly1_A  TM=6.306E-01  e=3.842E-10  Geobacillus stearothermophilus
  1uaa-assembly1_A  TM=5.943E-01  e=1.609E-07  unclassified